Protein AF-0000000084814308 (afdb_homodimer)

Radius of gyration: 43.15 Å; Cα contacts (8 Å, |Δi|>4): 714; chains: 2; bounding box: 87×163×105 Å

Nearest PDB structures (foldseek):
  7epd-assembly1_B  TM=3.646E-01  e=3.846E+00  Homo sapiens
  6mhq-assembly1_A  TM=1.853E-01  e=9.207E+00  Ovis aries
  7epd-assembly1_B  TM=3.649E-01  e=2.221E+00  Homo sapiens

Foldseek 3Di:
DDDDDPPDDPPDPPPPVVVVVVVVPPCPVPPPPPVVVVVVVVVVVVVVVVVVVVVVVVVVVVVVVVVVCVLVCPDDDPLSVLWDKDKDDDDPPCPCDHQQADDDDPSNVVVLCLVLVLFKFFDAPVVCVVVVNVPPFFAWPVRPHTIGGDVVSVLSVLVNLVRCVVNVCRVPVPDDPVSNVVSVVSNVVSVVVNVVVCVVVVWPFDFDWDDDPPDPDTDTHTDITIDTPVVSSSVVSVVGGDDPQPWRGGADPVPGTPPPDDPPVVPVVDDPD/DDDDDPPPDDDDPPPVVVVVVVVPPPCPVPPPPPVVVVVVVVVVVVVVVVVVVVVVVVVVVVVVVVVVCVLVCPDDDPLSVLWDKDKDDDDPPCPCPHQQADDDDPSNVVVLCLVLVLFKFFDAPVVCVVVVNVPPFFAWPVRPHTIGGDVVSVLSVLVNLVRCVVNVCRVPVPDDPVSNVVSVVSNVVSVVSNVVVCVVVVWPFDFDWDDDPPDPDTDTHTDITIDTPVVSSSVVSVVGGDDPQPWRGGADPVPGTPPCPDDPVVPVVDDPD

Sequence (546 aa):
MGGPKHGGGDDSDDATDRLLNAREKNSRWERPVPWYQQKRAVVGYAAVLIVQLVVAVGLAVLLGRTRAELRGQILYSPANEAIDWSVQEFNSGNGLHGDYIGPPRPALEKAWAELLGPMNLRLSRETIVKYHREGEAVALSDGTGYAGSLNVYHELHCVRWLHKYVWNDMYWPDADAETKRKNRSHSDHCLNTLRMFAMCHGDVGPVIYSWQPGILKPGANGTAHQCVDWSRLSHWASERAIDIYEPGLIVNPELGTYRNLSISMILQGRTSNMGGPKHGGGDDSDDATDRLLNAREKNSRWERPVPWYQQKRAVVGYAAVLIVQLVVAVGLAVLLGRTRAELRGQILYSPANEAIDWSVQEFNSGNGLHGDYIGPPRPALEKAWAELLGPMNLRLSRETIVKYHREGEAVALSDGTGYAGSLNVYHELHCVRWLHKYVWNDMYWPDADAETKRKNRSHSDHCLNTLRMFAMCHGDVGPVIYSWQPGILKPGANGTAHQCVDWSRLSHWASERAIDIYEPGLIVNPELGTYRNLSISMILQGRTSN

pLDDT: mean 79.52, std 22.34, range [17.33, 98.56]

InterPro domains:
  IPR021765 Mycotoxin biosynthesis protein UstYa-like [PF11807] (41-240)
  IPR021765 Mycotoxin biosynthesis protein UstYa-like [PTHR33365] (20-242)

Secondary structure (DSSP, 8-state):
----------GGGHHHHHHHHHHTTS--------HHHHHHHHHHHHHHHHHHHHHHHHHHHHHHHHHHHHT---S--GGGGG--EEEEE--TTS-TT-TTSSS--HHHHHHHHHHHGGGSEEE-HHHHHHTT-TTTB-B-TTSS-EEEEEHHHHHHHHHHHHHHHHTHHHHSTT--HHHHHHHHHHHHHHHHHHHHHHHHH----EEEEE--TT-SSPEEEE-EEEEE-HHHHHHHHHTTB--TTSTTTSEETTTEE-----SHHHHTTS---/----------GGGHHHHHHHHHHHHT--------HHHHHHHHHHHHHHHHHHHHHHHHHHHHHHHHHHHHT---S--GGGGG--EEEEE--TTS-TT-TTSSS--HHHHHHHHHHHGGGSEEE-HHHHHHTT-TTTB-B-TTSS-EEEEEHHHHHHHHHHHHHHHHTHHHHSTT--HHHHHHHHHHHHHHHHHHHHHHHHH----EEEEE--TT-SSPEEEE-EEEEE-HHHHHHHHHTTB--TTSTTTSEETTTEE-----SHHHHTTS---

Structure (mmCIF, N/CA/C/O backbone):
data_AF-0000000084814308-model_v1
#
loop_
_entity.id
_entity.type
_entity.pdbx_description
1 polymer 'Tat pathway signal sequence'
#
loop_
_atom_site.group_PDB
_atom_site.id
_atom_site.type_symbol
_atom_site.label_atom_id
_atom_site.label_alt_id
_atom_site.label_comp_id
_atom_site.label_asym_id
_atom_site.label_entity_id
_atom_site.label_seq_id
_atom_site.pdbx_PDB_ins_code
_atom_site.Cartn_x
_atom_site.Cartn_y
_atom_site.Cartn_z
_atom_site.occupancy
_atom_site.B_iso_or_equiv
_atom_site.auth_seq_id
_atom_site.auth_comp_id
_atom_site.auth_asym_id
_atom_site.auth_atom_id
_atom_site.pdbx_PDB_model_num
ATOM 1 N N . MET A 1 1 ? -49.875 122.562 44.969 1 25.72 1 MET A N 1
ATOM 2 C CA . MET A 1 1 ? -49.156 122.312 43.719 1 25.72 1 MET A CA 1
ATOM 3 C C . MET A 1 1 ? -48.031 121.312 43.969 1 25.72 1 MET A C 1
ATOM 5 O O . MET A 1 1 ? -46.969 121.625 44.5 1 25.72 1 MET A O 1
ATOM 9 N N . GLY A 1 2 ? -48.312 120.062 44.5 1 28.97 2 GLY A N 1
ATOM 10 C CA . GLY A 1 2 ? -47.688 118.938 45.125 1 28.97 2 GLY A CA 1
ATOM 11 C C . GLY A 1 2 ? -46.844 118.125 44.156 1 28.97 2 GLY A C 1
ATOM 12 O O . GLY A 1 2 ? -47.375 117.562 43.188 1 28.97 2 GLY A O 1
ATOM 13 N N . GLY A 1 3 ? -45.562 118.5 43.969 1 31.61 3 GLY A N 1
ATOM 14 C CA . GLY A 1 3 ? -44.656 118 42.938 1 31.61 3 GLY A CA 1
ATOM 15 C C . GLY A 1 3 ? -44.312 116.5 43.125 1 31.61 3 GLY A C 1
ATOM 16 O O . GLY A 1 3 ? -44.312 116 44.219 1 31.61 3 GLY A O 1
ATOM 17 N N . PRO A 1 4 ? -44.594 115.625 42.125 1 34.5 4 PRO A N 1
ATOM 18 C CA . PRO A 1 4 ? -44.531 114.125 42.188 1 34.5 4 PRO A CA 1
ATOM 19 C C . PRO A 1 4 ? -43.094 113.625 42.25 1 34.5 4 PRO A C 1
ATOM 21 O O . PRO A 1 4 ? -42.188 114.25 41.688 1 34.5 4 PRO A O 1
ATOM 24 N N . LYS A 1 5 ? -42.625 113.062 43.406 1 39.69 5 LYS A N 1
ATOM 25 C CA . LYS A 1 5 ? -41.344 112.5 43.781 1 39.69 5 LYS A CA 1
ATOM 26 C C . LYS A 1 5 ? -41.031 111.25 42.938 1 39.69 5 LYS A C 1
ATOM 28 O O . LYS A 1 5 ? -41.844 110.375 42.812 1 39.69 5 LYS A O 1
ATOM 33 N N . HIS A 1 6 ? -40.219 111.438 41.781 1 29.97 6 HIS A N 1
ATOM 34 C CA . HIS A 1 6 ? -39.844 110.438 40.844 1 29.97 6 HIS A CA 1
ATOM 35 C C . HIS A 1 6 ? -38.906 109.375 41.469 1 29.97 6 HIS A C 1
ATOM 37 O O . HIS A 1 6 ? -37.844 109.75 41.938 1 29.97 6 HIS A O 1
ATOM 43 N N . GLY A 1 7 ? -39.25 108.312 42.219 1 30.14 7 GLY A N 1
ATOM 44 C CA . GLY A 1 7 ? -38.5 107.312 42.969 1 30.14 7 GLY A CA 1
ATOM 45 C C . GLY A 1 7 ? -37.812 106.312 42.094 1 30.14 7 GLY A C 1
ATOM 46 O O . GLY A 1 7 ? -37.406 105.25 42.562 1 30.14 7 GLY A O 1
ATOM 47 N N . GLY A 1 8 ? -37.312 106.75 40.812 1 29.86 8 GLY A N 1
ATOM 48 C CA . GLY A 1 8 ? -37.062 105.562 40 1 29.86 8 GLY A CA 1
ATOM 49 C C . GLY A 1 8 ? -35.938 104.688 40.562 1 29.86 8 GLY A C 1
ATOM 50 O O . GLY A 1 8 ? -35.219 105.062 41.469 1 29.86 8 GLY A O 1
ATOM 51 N N . GLY A 1 9 ? -35.375 103.5 39.688 1 32.69 9 GLY A N 1
ATOM 52 C CA . GLY A 1 9 ? -35.094 102.062 39.562 1 32.69 9 GLY A CA 1
ATOM 53 C C . GLY A 1 9 ? -33.625 101.75 39.781 1 32.69 9 GLY A C 1
ATOM 54 O O . GLY A 1 9 ? -32.75 102.375 39.156 1 32.69 9 GLY A O 1
ATOM 55 N N . ASP A 1 10 ? -33.094 101.25 41 1 37.59 10 ASP A N 1
ATOM 56 C CA . ASP A 1 10 ? -31.891 100.812 41.625 1 37.59 10 ASP A CA 1
ATOM 57 C C . ASP A 1 10 ? -31.438 99.438 41 1 37.59 10 ASP A C 1
ATOM 59 O O . ASP A 1 10 ? -30.625 98.75 41.594 1 37.59 10 ASP A O 1
ATOM 63 N N . ASP A 1 11 ? -31.953 98.938 39.812 1 40.91 11 ASP A N 1
ATOM 64 C CA . ASP A 1 11 ? -31.781 97.5 39.562 1 40.91 11 ASP A CA 1
ATOM 65 C C . ASP A 1 11 ? -30.391 97.188 39.031 1 40.91 11 ASP A C 1
ATOM 67 O O . ASP A 1 11 ? -30.125 96.062 38.594 1 40.91 11 ASP A O 1
ATOM 71 N N . SER A 1 12 ? -29.406 98.062 38.844 1 46.56 12 SER A N 1
ATOM 72 C CA . SER A 1 12 ? -28.359 97.688 37.875 1 46.56 12 SER A CA 1
ATOM 73 C C . SER A 1 12 ? -27.25 96.875 38.562 1 46.56 12 SER A C 1
ATOM 75 O O . SER A 1 12 ? -26.359 96.375 37.906 1 46.56 12 SER A O 1
ATOM 77 N N . ASP A 1 13 ? -27.109 96.875 39.938 1 46.38 13 ASP A N 1
ATOM 78 C CA . ASP A 1 13 ? -25.812 96.438 40.469 1 46.38 13 ASP A CA 1
ATOM 79 C C . ASP A 1 13 ? -25.734 94.938 40.562 1 46.38 13 ASP A C 1
ATOM 81 O O . ASP A 1 13 ? -24.688 94.375 40.906 1 46.38 13 ASP A O 1
ATOM 85 N N . ASP A 1 14 ? -26.891 94.188 40.562 1 49.19 14 ASP A N 1
ATOM 86 C CA . ASP A 1 14 ? -26.828 92.75 40.906 1 49.19 14 ASP A CA 1
ATOM 87 C C . ASP A 1 14 ? -26.328 91.938 39.75 1 49.19 14 ASP A C 1
ATOM 89 O O . ASP A 1 14 ? -26.016 90.75 39.906 1 49.19 14 ASP A O 1
ATOM 93 N N . ALA A 1 15 ? -26.234 92.5 38.5 1 53.59 15 ALA A N 1
ATOM 94 C CA . ALA A 1 15 ? -25.953 91.625 37.344 1 53.59 15 ALA A CA 1
ATOM 95 C C . ALA A 1 15 ? -24.469 91.312 37.25 1 53.59 15 ALA A C 1
ATOM 97 O O . ALA A 1 15 ? -24.078 90.188 36.844 1 53.59 15 ALA A O 1
ATOM 98 N N . THR A 1 16 ? -23.562 92.25 37.719 1 54.5 16 THR A N 1
ATOM 99 C CA . THR A 1 16 ? -22.141 92.062 37.438 1 54.5 16 THR A CA 1
ATOM 100 C C . THR A 1 16 ? -21.547 91 38.344 1 54.5 16 THR A C 1
ATOM 102 O O . THR A 1 16 ? -20.656 90.25 37.938 1 54.5 16 THR A O 1
ATOM 105 N N . ASP A 1 17 ? -22.125 90.875 39.594 1 53.78 17 ASP A N 1
ATOM 106 C CA . ASP A 1 17 ? -21.531 89.938 40.5 1 53.78 17 ASP A CA 1
ATOM 107 C C . ASP A 1 17 ? -21.859 88.5 40.125 1 53.78 17 ASP A C 1
ATOM 109 O O . ASP A 1 17 ? -21.078 87.562 40.375 1 53.78 17 ASP A O 1
ATOM 113 N N . ARG A 1 18 ? -22.953 88.25 39.375 1 55.12 18 ARG A N 1
ATOM 114 C CA . ARG A 1 18 ? -23.344 86.875 38.969 1 55.12 18 ARG A CA 1
ATOM 115 C C . ARG A 1 18 ? -22.438 86.375 37.844 1 55.12 18 ARG A C 1
ATOM 117 O O . ARG A 1 18 ? -22.109 85.188 37.781 1 55.12 18 ARG A O 1
ATOM 124 N N . LEU A 1 19 ? -22.016 87.312 36.969 1 54.66 19 LEU A N 1
ATOM 125 C CA . LEU A 1 19 ? -21.203 86.875 35.844 1 54.66 19 LEU A CA 1
ATOM 126 C C . LEU A 1 19 ? -19.812 86.5 36.312 1 54.66 19 LEU A C 1
ATOM 128 O O . LEU A 1 19 ? -19.234 85.5 35.781 1 54.66 19 LEU A O 1
ATOM 132 N N . LEU A 1 20 ? -19.234 87.188 37.312 1 53.16 20 LEU A N 1
ATOM 133 C CA . LEU A 1 20 ? -17.891 86.875 37.781 1 53.16 20 LEU A CA 1
ATOM 134 C C . LEU A 1 20 ? -17.875 85.562 38.562 1 53.16 20 LEU A C 1
ATOM 136 O O . LEU A 1 20 ? -16.922 84.812 38.531 1 53.16 20 LEU A O 1
ATOM 140 N N . ASN A 1 21 ? -19.016 85.25 39.344 1 50.38 21 ASN A N 1
ATOM 141 C CA . ASN A 1 21 ? -19.031 84 40.094 1 50.38 21 ASN A CA 1
ATOM 142 C C . ASN A 1 21 ? -19.266 82.812 39.188 1 50.38 21 ASN A C 1
ATOM 144 O O . ASN A 1 21 ? -18.984 81.688 39.594 1 50.38 21 ASN A O 1
ATOM 148 N N . ALA A 1 22 ? -19.922 83 38.031 1 51.75 22 ALA A N 1
ATOM 149 C CA . ALA A 1 22 ? -20.172 81.875 37.125 1 51.75 22 ALA A CA 1
ATOM 150 C C . ALA A 1 22 ? -18.891 81.375 36.469 1 51.75 22 ALA A C 1
ATOM 152 O O . ALA A 1 22 ? -18.734 80.188 36.156 1 51.75 22 ALA A O 1
ATOM 153 N N . ARG A 1 23 ? -17.984 82.375 36.188 1 47.78 23 ARG A N 1
ATOM 154 C CA . ARG A 1 23 ? -16.766 81.938 35.531 1 47.78 23 ARG A CA 1
ATOM 155 C C . ARG A 1 23 ? -15.867 81.125 36.469 1 47.78 23 ARG A C 1
ATOM 157 O O . ARG A 1 23 ? -14.938 80.438 36.062 1 47.78 23 ARG A O 1
ATOM 164 N N . GLU A 1 24 ? -16 81.438 37.844 1 46.94 24 GLU A N 1
ATOM 165 C CA . GLU A 1 24 ? -15.094 80.688 38.719 1 46.94 24 GLU A CA 1
ATOM 166 C C . GLU A 1 24 ? -15.484 79.188 38.781 1 46.94 24 GLU A C 1
ATOM 168 O O . GLU A 1 24 ? -14.727 78.375 39.281 1 46.94 24 GLU A O 1
ATOM 173 N N . LYS A 1 25 ? -16.797 78.875 38.562 1 48.03 25 LYS A N 1
ATOM 174 C CA . LYS A 1 25 ? -17.188 77.562 38.969 1 48.03 25 LYS A CA 1
ATOM 175 C C . LYS A 1 25 ? -16.562 76.5 38 1 48.03 25 LYS A C 1
ATOM 177 O O . LYS A 1 25 ? -16.203 75.438 38.438 1 48.03 25 LYS A O 1
ATOM 182 N N . ASN A 1 26 ? -16.844 76.812 36.75 1 42.16 26 ASN A N 1
ATOM 183 C CA . ASN A 1 26 ? -16.734 75.562 36.031 1 42.16 26 ASN A CA 1
ATOM 184 C C . ASN A 1 26 ? -15.273 75.188 35.719 1 42.16 26 ASN A C 1
ATOM 186 O O . ASN A 1 26 ? -14.984 74.5 34.781 1 42.16 26 ASN A O 1
ATOM 190 N N . SER A 1 27 ? -14.336 76.062 36.188 1 45.06 27 SER A N 1
ATOM 191 C CA . SER A 1 27 ? -13.023 75.5 35.906 1 45.06 27 SER A CA 1
ATOM 192 C C . SER A 1 27 ? -12.805 74.188 36.656 1 45.06 27 SER A C 1
ATOM 194 O O . SER A 1 27 ? -12.336 74.188 37.781 1 45.06 27 SER A O 1
ATOM 196 N N . ARG A 1 28 ? -13.812 73.312 36.656 1 42.72 28 ARG A N 1
ATOM 197 C CA . ARG A 1 28 ? -13.414 72 37.062 1 42.72 28 ARG A CA 1
ATOM 198 C C . ARG A 1 28 ? -12.031 71.625 36.531 1 42.72 28 ARG A C 1
ATOM 200 O O . ARG A 1 28 ? -11.852 71.5 35.312 1 42.72 28 ARG A O 1
ATOM 207 N N . TRP A 1 29 ? -10.969 72.188 37.094 1 46.84 29 TRP A N 1
ATOM 208 C CA . TRP A 1 29 ? -9.617 71.625 36.938 1 46.84 29 TRP A CA 1
ATOM 209 C C . TRP A 1 29 ? -9.625 70.125 36.812 1 46.84 29 TRP A C 1
ATOM 211 O O . TRP A 1 29 ? -10.086 69.438 37.719 1 46.84 29 TRP A O 1
ATOM 221 N N . GLU A 1 30 ? -10.008 69.562 35.688 1 48.53 30 GLU A N 1
ATOM 222 C CA . GLU A 1 30 ? -9.711 68.188 35.5 1 48.53 30 GLU A CA 1
ATOM 223 C C . GLU A 1 30 ? -8.352 67.812 36.062 1 48.53 30 GLU A C 1
ATOM 225 O O . GLU A 1 30 ? -7.332 68.375 35.688 1 48.53 30 GLU A O 1
ATOM 230 N N . ARG A 1 31 ? -8.32 67.5 37.312 1 51.44 31 ARG A N 1
ATOM 231 C CA . ARG A 1 31 ? -7.109 67 37.938 1 51.44 31 ARG A CA 1
ATOM 232 C C . ARG A 1 31 ? -6.367 66.062 36.969 1 51.44 31 ARG A C 1
ATOM 234 O O . ARG A 1 31 ? -6.973 65.188 36.312 1 51.44 31 ARG A O 1
ATOM 241 N N . PRO A 1 32 ? -5.238 66.562 36.406 1 54.25 32 PRO A N 1
ATOM 242 C CA . PRO A 1 32 ? -4.484 65.625 35.562 1 54.25 32 PRO A CA 1
ATOM 243 C C . PRO A 1 32 ? -4.379 64.25 36.188 1 54.25 32 PRO A C 1
ATOM 245 O O . PRO A 1 32 ? -4.312 64.062 37.406 1 54.25 32 PRO A O 1
ATOM 248 N N . VAL A 1 33 ? -4.969 63.25 35.656 1 59.22 33 VAL A N 1
ATOM 249 C CA . VAL A 1 33 ? -4.762 61.875 36.094 1 59.22 33 VAL A CA 1
ATOM 250 C C . VAL A 1 33 ? -3.297 61.656 36.469 1 59.22 33 VAL A C 1
ATOM 252 O O . VAL A 1 33 ? -2.393 62.031 35.719 1 59.22 33 VAL A O 1
ATOM 255 N N . PRO A 1 34 ? -3.123 61.5 37.75 1 60.06 34 PRO A N 1
ATOM 256 C CA . PRO A 1 34 ? -1.733 61.438 38.219 1 60.06 34 PRO A CA 1
ATOM 257 C C . PRO A 1 34 ? -0.89 60.469 37.375 1 60.06 34 PRO A C 1
ATOM 259 O O . PRO A 1 34 ? -1.407 59.5 36.812 1 60.06 34 PRO A O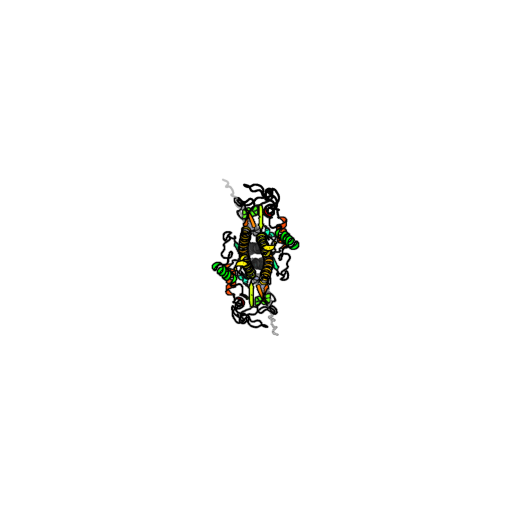 1
ATOM 262 N N . TRP A 1 35 ? 0.226 60.969 36.938 1 62.59 35 TRP A N 1
ATOM 263 C CA . TRP A 1 35 ? 1.223 60.312 36.094 1 62.59 35 TRP A CA 1
ATOM 264 C C . TRP A 1 35 ? 1.322 58.844 36.438 1 62.59 35 TRP A C 1
ATOM 266 O O . TRP A 1 35 ? 1.561 58 35.562 1 62.59 35 TRP A O 1
ATOM 276 N N . TYR A 1 36 ? 1.009 58.5 37.75 1 64.44 36 TYR A N 1
ATOM 277 C CA . TYR A 1 36 ? 1.112 57.094 38.188 1 64.44 36 TYR A CA 1
ATOM 278 C C . TYR A 1 36 ? -0.011 56.25 37.562 1 64.44 36 TYR A C 1
ATOM 280 O O . TYR A 1 36 ? 0.17 55.062 37.312 1 64.44 36 TYR A O 1
ATOM 288 N N . GLN A 1 37 ? -1.153 56.938 37.312 1 66.31 37 GLN A N 1
ATOM 289 C CA . GLN A 1 37 ? -2.258 56.219 36.688 1 66.31 37 GLN A CA 1
ATOM 290 C C . GLN A 1 37 ? -1.994 55.969 35.219 1 66.31 37 GLN A C 1
ATOM 292 O O . GLN A 1 37 ? -2.312 54.906 34.656 1 66.31 37 GLN A O 1
ATOM 297 N N . GLN A 1 38 ? -1.269 56.969 34.719 1 71.94 38 GLN A N 1
ATOM 298 C CA . GLN A 1 38 ? -0.89 56.844 33.312 1 71.94 38 GLN A CA 1
ATOM 299 C C . GLN A 1 38 ? 0.183 55.781 33.125 1 71.94 38 GLN A C 1
ATOM 301 O O . GLN A 1 38 ? 0.119 55 32.188 1 71.94 38 GLN A O 1
ATOM 306 N N . LYS A 1 39 ? 1.007 55.75 34.156 1 73.94 39 LYS A N 1
ATOM 307 C CA . LYS A 1 39 ? 2.066 54.719 34.125 1 73.94 39 LYS A CA 1
ATOM 308 C C . LYS A 1 39 ? 1.498 53.312 34.281 1 73.94 39 LYS A C 1
ATOM 310 O O . LYS A 1 39 ? 1.904 52.406 33.594 1 73.94 39 LYS A O 1
ATOM 315 N N . ARG A 1 40 ? 0.579 53.156 35.156 1 78.31 40 ARG A N 1
ATOM 316 C CA . ARG A 1 40 ? -0.042 51.844 35.375 1 78.31 40 ARG A CA 1
ATOM 317 C C . ARG A 1 40 ? -0.813 51.406 34.156 1 78.31 40 ARG A C 1
ATOM 319 O O . ARG A 1 40 ? -0.812 50.219 33.812 1 78.31 40 ARG A O 1
ATOM 326 N N . ALA A 1 41 ? -1.429 52.344 33.531 1 77.62 41 ALA A N 1
ATOM 327 C CA . ALA A 1 41 ? -2.17 52.031 32.312 1 77.62 41 ALA A CA 1
ATOM 328 C C . ALA A 1 41 ? -1.226 51.594 31.172 1 77.62 41 ALA A C 1
ATOM 330 O O . ALA A 1 41 ? -1.504 50.656 30.453 1 77.62 41 ALA A O 1
ATOM 331 N N . VAL A 1 42 ? -0.116 52.344 31.141 1 78.06 42 VAL A N 1
ATOM 332 C CA . VAL A 1 42 ? 0.877 52.031 30.125 1 78.06 42 VAL A CA 1
ATOM 333 C C . VAL A 1 42 ? 1.47 50.625 30.375 1 78.06 42 VAL A C 1
ATOM 335 O O . VAL A 1 42 ? 1.646 49.844 29.453 1 78.06 42 VAL A O 1
ATOM 338 N N . VAL A 1 43 ? 1.708 50.375 31.672 1 81.94 43 VAL A N 1
ATOM 339 C CA . VAL A 1 43 ? 2.252 49.062 32.031 1 81.94 43 VAL A CA 1
ATOM 340 C C . VAL A 1 43 ? 1.232 47.969 31.734 1 81.94 43 VAL A C 1
ATOM 342 O O . VAL A 1 43 ? 1.589 46.906 31.234 1 81.94 43 VAL A O 1
ATOM 345 N N . GLY A 1 44 ? -0.058 48.25 32 1 82.81 44 GLY A N 1
ATOM 346 C CA . GLY A 1 44 ? -1.11 47.281 31.688 1 82.81 44 GLY A CA 1
ATOM 347 C C . GLY A 1 44 ? -1.226 47 30.203 1 82.81 44 GLY A C 1
ATOM 348 O O . GLY A 1 44 ? -1.336 45.844 29.797 1 82.81 44 GLY A O 1
ATOM 349 N N . TYR A 1 45 ? -1.137 48 29.453 1 81.5 45 TYR A N 1
ATOM 350 C CA . TYR A 1 45 ? -1.218 47.844 28 1 81.5 45 TYR A CA 1
ATOM 351 C C . TYR A 1 45 ? -0.015 47.094 27.469 1 81.5 45 TYR A C 1
ATOM 353 O O . TYR A 1 45 ? -0.158 46.219 26.594 1 81.5 45 TYR A O 1
ATOM 361 N N . ALA A 1 46 ? 1.143 47.438 28 1 83.06 46 ALA A N 1
ATOM 362 C CA . ALA A 1 46 ? 2.359 46.75 27.578 1 83.06 46 ALA A CA 1
ATOM 363 C C . ALA A 1 46 ? 2.285 45.25 27.922 1 83.06 46 ALA A C 1
ATOM 365 O O . ALA A 1 46 ? 2.686 44.406 27.125 1 83.06 46 ALA A O 1
ATOM 366 N N . ALA A 1 47 ? 1.702 44.969 29.109 1 87.06 47 ALA A N 1
ATOM 367 C CA . ALA A 1 47 ? 1.546 43.562 29.516 1 87.06 47 ALA A CA 1
ATOM 368 C C . ALA A 1 47 ? 0.605 42.812 28.578 1 87.06 47 ALA A C 1
ATOM 370 O O . ALA A 1 47 ? 0.889 41.688 28.188 1 87.06 47 ALA A O 1
ATOM 371 N N . VAL A 1 48 ? -0.478 43.438 28.188 1 87.19 48 VAL A N 1
ATOM 372 C CA . VAL A 1 48 ? -1.445 42.812 27.281 1 87.19 48 VAL A CA 1
ATOM 373 C C . VAL A 1 48 ? -0.801 42.562 25.906 1 87.19 48 VAL A C 1
ATOM 375 O O . VAL A 1 48 ? -0.986 41.531 25.312 1 87.19 48 VAL A O 1
ATOM 378 N N . LEU A 1 49 ? -0.031 43.562 25.453 1 86.56 49 LEU A N 1
ATOM 379 C CA . LEU A 1 49 ? 0.658 43.438 24.172 1 86.56 49 LEU A CA 1
ATOM 380 C C . LEU A 1 49 ? 1.647 42.281 24.203 1 86.56 49 LEU A C 1
ATOM 382 O O . LEU A 1 49 ? 1.742 41.5 23.234 1 86.56 49 LEU A O 1
ATOM 386 N N . ILE A 1 50 ? 2.359 42.156 25.312 1 86.62 50 ILE A N 1
ATOM 387 C CA . ILE A 1 50 ? 3.354 41.094 25.453 1 86.62 50 ILE A CA 1
ATOM 388 C C . ILE A 1 50 ? 2.658 39.75 25.469 1 86.62 50 ILE A C 1
ATOM 390 O O . ILE A 1 50 ? 3.107 38.812 24.812 1 86.62 50 ILE A O 1
ATOM 394 N N . VAL A 1 51 ? 1.531 39.562 26.141 1 88.12 51 VAL A N 1
ATOM 395 C CA . VAL A 1 51 ? 0.793 38.312 26.203 1 88.12 51 VAL A CA 1
ATOM 396 C C . VAL A 1 51 ? 0.289 37.938 24.812 1 88.12 51 VAL A C 1
ATOM 398 O O . VAL A 1 51 ? 0.407 36.781 24.391 1 88.12 51 VAL A O 1
ATOM 401 N N . GLN A 1 52 ? -0.198 38.938 24.109 1 87.44 52 GLN A N 1
ATOM 402 C CA . GLN A 1 52 ? -0.697 38.656 22.766 1 87.44 52 GLN A CA 1
ATOM 403 C C . GLN A 1 52 ? 0.437 38.25 21.828 1 87.44 52 GLN A C 1
ATOM 405 O O . GLN A 1 52 ? 0.258 37.375 20.984 1 87.44 52 GLN A O 1
ATOM 410 N N . LEU A 1 53 ? 1.57 38.906 21.969 1 88.06 53 LEU A N 1
ATOM 411 C CA . LEU A 1 53 ? 2.729 38.562 21.172 1 88.06 53 LEU A CA 1
ATOM 412 C C . LEU A 1 53 ? 3.186 37.125 21.484 1 88.06 53 LEU A C 1
ATOM 414 O O . LEU A 1 53 ? 3.506 36.375 20.562 1 88.06 53 LEU A O 1
ATOM 418 N N . VAL A 1 54 ? 3.193 36.719 22.734 1 86.62 54 VAL A N 1
ATOM 419 C CA . VAL A 1 54 ? 3.582 35.375 23.141 1 86.62 54 VAL A CA 1
ATOM 420 C C . VAL A 1 54 ? 2.594 34.344 22.594 1 86.62 54 VAL A C 1
ATOM 422 O O . VAL A 1 54 ? 2.996 33.312 22.078 1 86.62 54 VAL A O 1
ATOM 425 N N . VAL A 1 55 ? 1.331 34.688 22.641 1 86.5 55 VAL A N 1
ATOM 426 C CA . VAL A 1 55 ? 0.307 33.812 22.094 1 86.5 55 VAL A CA 1
ATOM 427 C C . VAL A 1 55 ? 0.485 33.656 20.594 1 86.5 55 VAL A C 1
ATOM 429 O O . VAL A 1 55 ? 0.435 32.562 20.047 1 86.5 55 VAL A O 1
ATOM 432 N N . ALA A 1 56 ? 0.711 34.812 19.906 1 87.69 56 ALA A N 1
ATOM 433 C CA . ALA A 1 56 ? 0.891 34.781 18.453 1 87.69 56 ALA A CA 1
ATOM 434 C C . ALA A 1 56 ? 2.133 33.969 18.078 1 87.69 56 ALA A C 1
ATOM 436 O O . ALA A 1 56 ? 2.096 33.188 17.141 1 87.69 56 ALA A O 1
ATOM 437 N N . VAL A 1 57 ? 3.219 34.156 18.766 1 84.31 57 VAL A N 1
ATOM 438 C CA . VAL A 1 57 ? 4.445 33.406 18.516 1 84.31 57 VAL A CA 1
ATOM 439 C C . VAL A 1 57 ? 4.215 31.906 18.812 1 84.31 57 VAL A C 1
ATOM 441 O O . VAL A 1 57 ? 4.641 31.047 18.031 1 84.31 57 VAL A O 1
ATOM 444 N N . GLY A 1 58 ? 3.533 31.594 19.859 1 86.5 58 GLY A N 1
ATOM 445 C CA . GLY A 1 58 ? 3.195 30.219 20.172 1 86.5 58 GLY A CA 1
ATOM 446 C C . GLY A 1 58 ? 2.352 29.547 19.094 1 86.5 58 GLY A C 1
ATOM 447 O O . GLY A 1 58 ? 2.639 28.422 18.688 1 86.5 58 GLY A O 1
ATOM 448 N N . LEU A 1 59 ? 1.359 30.281 18.641 1 86.5 59 LEU A N 1
ATOM 449 C CA . LEU A 1 59 ? 0.506 29.766 17.594 1 86.5 59 LEU A CA 1
ATOM 450 C C . LEU A 1 59 ? 1.294 29.578 16.297 1 86.5 59 LEU A C 1
ATOM 452 O O . LEU A 1 59 ? 1.094 28.594 15.578 1 86.5 59 LEU A O 1
ATOM 456 N N . ALA A 1 60 ? 2.16 30.453 16.031 1 83.75 60 ALA A N 1
ATOM 457 C CA . ALA A 1 60 ? 2.99 30.359 14.844 1 83.75 60 ALA A CA 1
ATOM 458 C C . ALA A 1 60 ? 3.924 29.156 14.922 1 83.75 60 ALA A C 1
ATOM 460 O O . ALA A 1 60 ? 4.105 28.422 13.938 1 83.75 60 ALA A O 1
ATOM 461 N N . VAL A 1 61 ? 4.457 28.891 16.016 1 79.25 61 VAL A N 1
ATOM 462 C CA . VAL A 1 61 ? 5.312 27.719 16.219 1 79.25 61 VAL A CA 1
ATOM 463 C C . VAL A 1 61 ? 4.484 26.453 16.078 1 79.25 61 VAL A C 1
ATOM 465 O O . VAL A 1 61 ? 4.895 25.5 15.398 1 79.25 61 VAL A O 1
ATOM 468 N N . LEU A 1 62 ? 3.332 26.516 16.703 1 79.25 62 LEU A N 1
ATOM 469 C CA . LEU A 1 62 ? 2.453 25.344 16.625 1 79.25 62 LEU A CA 1
ATOM 470 C C . LEU A 1 62 ? 2.004 25.109 15.18 1 79.25 62 LEU A C 1
ATOM 472 O O . LEU A 1 62 ? 1.942 23.969 14.727 1 79.25 62 LEU A O 1
ATOM 476 N N . LEU A 1 63 ? 1.678 26.094 14.562 1 76.69 63 LEU A N 1
ATOM 477 C CA . LEU A 1 63 ? 1.312 25.969 13.156 1 76.69 63 LEU A CA 1
ATOM 478 C C . LEU A 1 63 ? 2.471 25.422 12.336 1 76.69 63 LEU A C 1
ATOM 480 O O . LEU A 1 63 ? 2.273 24.531 11.492 1 76.69 63 LEU A O 1
ATOM 484 N N . GLY A 1 64 ? 3.566 25.844 12.523 1 70.12 64 GLY A N 1
ATOM 485 C CA . GLY A 1 64 ? 4.738 25.312 11.852 1 70.12 64 GLY A CA 1
ATOM 486 C C . GLY A 1 64 ? 4.953 23.828 12.117 1 70.12 64 GLY A C 1
ATOM 487 O O . GLY A 1 64 ? 5.227 23.062 11.195 1 70.12 64 GLY A O 1
ATOM 488 N N . ARG A 1 65 ? 4.789 23.469 13.273 1 66.94 65 ARG A N 1
ATOM 489 C CA . ARG A 1 65 ? 4.938 22.062 13.648 1 66.94 65 ARG A CA 1
ATOM 490 C C . ARG A 1 65 ? 3.85 21.219 13.008 1 66.94 65 ARG A C 1
ATOM 492 O O . ARG A 1 65 ? 4.121 20.125 12.516 1 66.94 65 ARG A O 1
ATOM 499 N N . THR A 1 66 ? 2.682 21.766 13.18 1 66.62 66 THR A N 1
ATOM 500 C CA . THR A 1 66 ? 1.563 21.031 12.594 1 66.62 66 THR A CA 1
ATOM 501 C C . THR A 1 66 ? 1.74 20.891 11.086 1 66.62 66 THR A C 1
ATOM 503 O O . THR A 1 66 ? 1.44 19.828 10.516 1 66.62 66 THR A O 1
ATOM 506 N N . ARG A 1 67 ? 2.131 21.875 10.531 1 60.25 67 ARG A N 1
ATOM 507 C CA . ARG A 1 67 ? 2.404 21.812 9.094 1 60.25 67 ARG A CA 1
ATOM 508 C C . ARG A 1 67 ? 3.521 20.812 8.797 1 60.25 67 ARG A C 1
ATOM 510 O O . ARG A 1 67 ? 3.473 20.109 7.785 1 60.25 67 ARG A O 1
ATOM 517 N N . ALA A 1 68 ? 4.391 20.859 9.633 1 57.22 68 ALA A N 1
ATOM 518 C CA . ALA A 1 68 ? 5.461 19.875 9.484 1 57.22 68 ALA A CA 1
ATOM 519 C C . ALA A 1 68 ? 4.922 18.453 9.609 1 57.22 68 ALA A C 1
ATOM 521 O O . ALA A 1 68 ? 5.324 17.562 8.859 1 57.22 68 ALA A O 1
ATOM 522 N N . GLU A 1 69 ? 4.113 18.375 10.586 1 56.69 69 GLU A N 1
ATOM 523 C CA . GLU A 1 69 ? 3.473 17.078 10.773 1 56.69 69 GLU A CA 1
ATOM 524 C C . GLU A 1 69 ? 2.564 16.719 9.602 1 56.69 69 GLU A C 1
ATOM 526 O O . GLU A 1 69 ? 2.473 15.562 9.203 1 56.69 69 GLU A O 1
ATOM 531 N N . LEU A 1 70 ? 1.731 17.828 9.312 1 53.81 70 LEU A N 1
ATOM 532 C CA . LEU A 1 70 ? 0.912 17.672 8.117 1 53.81 70 LEU A CA 1
ATOM 533 C C . LEU A 1 70 ? 1.746 17.141 6.949 1 53.81 70 LEU A C 1
ATOM 535 O O . LEU A 1 70 ? 1.252 16.375 6.121 1 53.81 70 LEU A O 1
ATOM 539 N N . ARG A 1 71 ? 2.715 17.844 6.832 1 49.91 71 ARG A N 1
ATOM 540 C CA . ARG A 1 71 ? 3.553 17.219 5.812 1 49.91 71 ARG A CA 1
ATOM 541 C C . ARG A 1 71 ? 3.779 15.742 6.125 1 49.91 71 ARG A C 1
ATOM 543 O O . ARG A 1 71 ? 4.383 15.016 5.332 1 49.91 71 ARG A O 1
ATOM 550 N N . GLY A 1 72 ? 2.824 15.125 6.914 1 51.88 72 GLY A N 1
ATOM 551 C CA . GLY A 1 72 ? 2.268 13.805 7.172 1 51.88 72 GLY A CA 1
ATOM 552 C C . GLY A 1 72 ? 3.324 12.758 7.473 1 51.88 72 GLY A C 1
ATOM 553 O O . GLY A 1 72 ? 2.998 11.617 7.809 1 51.88 72 GLY A O 1
ATOM 554 N N . GLN A 1 73 ? 4.52 13.016 7.184 1 62.59 73 GLN A N 1
ATOM 555 C CA . GLN A 1 73 ? 5.504 11.945 7.277 1 62.59 73 GLN A CA 1
ATOM 556 C C . GLN A 1 73 ? 6.156 11.914 8.656 1 62.59 73 GLN A C 1
ATOM 558 O O . GLN A 1 73 ? 6.977 12.781 8.977 1 62.59 73 GLN A O 1
ATOM 563 N N . ILE A 1 74 ? 5.383 11.266 9.594 1 76.88 74 ILE A N 1
ATOM 564 C CA . ILE A 1 74 ? 5.969 11.109 10.922 1 76.88 74 ILE A CA 1
ATOM 565 C C . ILE A 1 74 ? 7.223 10.242 10.844 1 76.88 74 ILE A C 1
ATOM 567 O O . ILE A 1 74 ? 8.094 10.32 11.711 1 76.88 74 ILE A O 1
ATOM 571 N N . LEU A 1 75 ? 7.207 9.539 9.852 1 87.75 75 LEU A N 1
ATOM 572 C CA . LEU A 1 75 ? 8.383 8.719 9.594 1 87.75 75 LEU A CA 1
ATOM 573 C C . LEU A 1 75 ? 9.516 9.555 9.008 1 87.75 75 LEU A C 1
ATOM 575 O O . LEU A 1 75 ? 9.289 10.352 8.094 1 87.75 75 LEU A O 1
ATOM 579 N N . TYR A 1 76 ? 10.672 9.492 9.648 1 89.5 76 TYR A N 1
ATOM 580 C CA . TYR A 1 76 ? 11.82 10.109 8.992 1 89.5 76 TYR A CA 1
ATOM 581 C C . TYR A 1 76 ? 12.195 9.359 7.719 1 89.5 76 TYR A C 1
ATOM 583 O O . TYR A 1 76 ? 12.344 8.133 7.738 1 89.5 76 TYR A O 1
ATOM 591 N N . SER A 1 77 ? 12.359 10.008 6.695 1 93.25 77 SER A N 1
ATOM 592 C CA . SER A 1 77 ? 12.906 9.516 5.434 1 93.25 77 SER A CA 1
ATOM 593 C C . SER A 1 77 ? 13.508 10.648 4.613 1 93.25 77 SER A C 1
ATOM 595 O O . SER A 1 77 ? 12.93 11.727 4.52 1 93.25 77 SER A O 1
ATOM 597 N N . PRO A 1 78 ? 14.742 10.398 4.078 1 94 78 PRO A N 1
ATOM 598 C CA . PRO A 1 78 ? 15.273 11.43 3.182 1 94 78 PRO A CA 1
ATOM 599 C C . PRO A 1 78 ? 14.375 11.688 1.977 1 94 78 PRO A C 1
ATOM 601 O O . PRO A 1 78 ? 14.461 12.75 1.355 1 94 78 PRO A O 1
ATOM 604 N N . ALA A 1 79 ? 13.484 10.797 1.649 1 95.06 79 ALA A N 1
ATOM 605 C CA . ALA A 1 79 ? 12.625 10.914 0.474 1 95.06 79 ALA A CA 1
ATOM 606 C C . ALA A 1 79 ? 11.375 11.734 0.786 1 95.06 79 ALA A C 1
ATOM 608 O O . ALA A 1 79 ? 10.555 11.984 -0.099 1 95.06 79 ALA A O 1
ATOM 609 N N . ASN A 1 80 ? 11.219 12.219 2.029 1 90.81 80 ASN A N 1
ATOM 610 C CA . ASN A 1 80 ? 10.055 13.016 2.398 1 90.81 80 ASN A CA 1
ATOM 611 C C . ASN A 1 80 ? 9.953 14.281 1.556 1 90.81 80 ASN A C 1
ATOM 613 O O . ASN A 1 80 ? 8.852 14.773 1.289 1 90.81 80 ASN A O 1
ATOM 617 N N . GLU A 1 81 ? 11.07 14.781 1.162 1 88.62 81 GLU A N 1
ATOM 618 C CA . GLU A 1 81 ? 11.086 16.016 0.371 1 88.62 81 GLU A CA 1
ATOM 619 C C . GLU A 1 81 ? 10.43 15.797 -0.99 1 88.62 81 GLU A C 1
ATOM 621 O O . GLU A 1 81 ? 10.047 16.75 -1.66 1 88.62 81 GLU A O 1
ATOM 626 N N . ALA A 1 82 ? 10.32 14.508 -1.425 1 92.88 82 ALA A N 1
ATOM 627 C CA . ALA A 1 82 ? 9.758 14.203 -2.738 1 92.88 82 ALA A CA 1
ATOM 628 C C . ALA A 1 82 ? 8.266 13.891 -2.639 1 92.88 82 ALA A C 1
ATOM 630 O O . ALA A 1 82 ? 7.609 13.641 -3.652 1 92.88 82 ALA A O 1
ATOM 631 N N . ILE A 1 83 ? 7.66 13.945 -1.471 1 90.06 83 ILE A N 1
ATOM 632 C CA . ILE A 1 83 ? 6.281 13.508 -1.277 1 90.06 83 ILE A CA 1
ATOM 633 C C . ILE A 1 83 ? 5.332 14.688 -1.492 1 90.06 83 ILE A C 1
ATOM 635 O O . ILE A 1 83 ? 5.52 15.758 -0.906 1 90.06 83 ILE A O 1
ATOM 639 N N . ASP A 1 84 ? 4.539 14.57 -2.408 1 86.94 84 ASP A N 1
ATOM 640 C CA . ASP A 1 84 ? 3.381 15.422 -2.66 1 86.94 84 ASP A CA 1
ATOM 641 C C . ASP A 1 84 ? 2.119 14.586 -2.865 1 86.94 84 ASP A C 1
ATOM 643 O O . ASP A 1 84 ? 2.098 13.68 -3.699 1 86.94 84 ASP A O 1
ATOM 647 N N . TRP A 1 85 ? 1.149 14.883 -2.033 1 86.75 85 TRP A N 1
ATOM 648 C CA . TRP A 1 85 ? -0.058 14.062 -2.035 1 86.75 85 TRP A CA 1
ATOM 649 C C . TRP A 1 85 ? -1.144 14.695 -2.9 1 86.75 85 TRP A C 1
ATOM 651 O O . TRP A 1 85 ? -1.264 15.922 -2.961 1 86.75 85 TRP A O 1
ATOM 661 N N . SER A 1 86 ? -1.867 13.883 -3.557 1 89.19 86 SER A N 1
ATOM 662 C CA . SER A 1 86 ? -3.057 14.305 -4.289 1 89.19 86 SER A CA 1
ATOM 663 C C . SER A 1 86 ? -4.121 13.211 -4.285 1 89.19 86 SER A C 1
ATOM 665 O O . SER A 1 86 ? -3.824 12.047 -4.016 1 89.19 86 SER A O 1
ATOM 667 N N . VAL A 1 87 ? -5.305 13.641 -4.473 1 89.94 87 VAL A N 1
ATOM 668 C CA . VAL A 1 87 ? -6.383 12.672 -4.637 1 89.94 87 VAL A CA 1
ATOM 669 C C . VAL A 1 87 ? -6.43 12.195 -6.086 1 89.94 87 VAL A C 1
ATOM 671 O O . VAL A 1 87 ? -6.445 13.008 -7.016 1 89.94 87 VAL A O 1
ATOM 674 N N . GLN A 1 88 ? -6.324 10.867 -6.281 1 90 88 GLN A N 1
ATOM 675 C CA . GLN A 1 88 ? -6.312 10.289 -7.617 1 90 88 GLN A CA 1
ATOM 676 C C . GLN A 1 88 ? -7.324 9.148 -7.73 1 90 88 GLN A C 1
ATOM 678 O O . GLN A 1 88 ? -7.656 8.508 -6.73 1 90 88 GLN A O 1
ATOM 683 N N . GLU A 1 89 ? -7.859 9.031 -8.953 1 87.69 89 GLU A N 1
ATOM 684 C CA . GLU A 1 89 ? -8.656 7.855 -9.281 1 87.69 89 GLU A CA 1
ATOM 685 C C . GLU A 1 89 ? -7.871 6.887 -10.164 1 87.69 89 GLU A C 1
ATOM 687 O O . GLU A 1 89 ? -7.094 7.309 -11.023 1 87.69 89 GLU A O 1
ATOM 692 N N . PHE A 1 90 ? -8.023 5.578 -9.719 1 84.38 90 PHE A N 1
ATOM 693 C CA . PHE A 1 90 ? -7.383 4.586 -10.578 1 84.38 90 PHE A CA 1
ATOM 694 C C . PHE A 1 90 ? -8.172 4.41 -11.875 1 84.38 90 PHE A C 1
ATOM 696 O O . PHE A 1 90 ? -9.398 4.367 -11.859 1 84.38 90 PHE A O 1
ATOM 703 N N . ASN A 1 91 ? -7.641 4.809 -12.969 1 62.97 91 ASN A N 1
ATOM 704 C CA . ASN A 1 91 ? -8.336 4.566 -14.227 1 62.97 91 ASN A CA 1
ATOM 705 C C . ASN A 1 91 ? -8.414 3.074 -14.539 1 62.97 91 ASN A C 1
ATOM 707 O O . ASN A 1 91 ? -7.418 2.357 -14.445 1 62.97 91 ASN A O 1
ATOM 711 N N . SER A 1 92 ? -9.625 2.543 -14.281 1 54.09 92 SER A N 1
ATOM 712 C CA . SER A 1 92 ? -9.922 1.136 -14.531 1 54.09 92 SER A CA 1
ATOM 713 C C . SER A 1 92 ? -9.359 0.678 -15.867 1 54.09 92 SER A C 1
ATOM 715 O O . SER A 1 92 ? -9.266 -0.523 -16.125 1 54.09 92 SER A O 1
ATOM 717 N N . GLY A 1 93 ? -9.297 1.614 -16.812 1 44.84 93 GLY A N 1
ATOM 718 C CA . GLY A 1 93 ? -8.945 1.155 -18.141 1 44.84 93 GLY A CA 1
ATOM 719 C C . GLY A 1 93 ? -7.598 0.471 -18.203 1 44.84 93 GLY A C 1
ATOM 720 O O . GLY A 1 93 ? -7.148 0.059 -19.281 1 44.84 93 GLY A O 1
ATOM 721 N N . ASN A 1 94 ? -6.801 0.831 -17.359 1 46.22 94 ASN A N 1
ATOM 722 C CA . ASN A 1 94 ? -5.57 0.13 -17.703 1 46.22 94 ASN A CA 1
ATOM 723 C C . ASN A 1 94 ? -5.727 -1.381 -17.547 1 46.22 94 ASN A C 1
ATOM 725 O O . ASN A 1 94 ? -5.73 -1.904 -16.438 1 46.22 94 ASN A O 1
ATOM 729 N N . GLY A 1 95 ? -6.934 -1.944 -17.953 1 43.97 95 GLY A N 1
ATOM 730 C CA . GLY A 1 95 ? -7.41 -3.283 -18.25 1 43.97 95 GLY A CA 1
ATOM 731 C C . GLY A 1 95 ? -6.383 -4.363 -17.953 1 43.97 95 GLY A C 1
ATOM 732 O O . GLY A 1 95 ? -5.359 -4.098 -17.328 1 43.97 95 GLY A O 1
ATOM 733 N N . LEU A 1 96 ? -6.746 -5.781 -18.375 1 47.09 96 LEU A N 1
ATOM 734 C CA . LEU A 1 96 ? -6.098 -7.086 -18.484 1 47.09 96 LEU A CA 1
ATOM 735 C C . LEU A 1 96 ? -4.762 -6.969 -19.203 1 47.09 96 LEU A C 1
ATOM 737 O O . LEU A 1 96 ? -3.992 -7.93 -19.266 1 47.09 96 LEU A O 1
ATOM 741 N N . HIS A 1 97 ? -4.629 -5.754 -19.844 1 52.53 97 HIS A N 1
ATOM 742 C CA . HIS A 1 97 ? -3.482 -5.738 -20.75 1 52.53 97 HIS A CA 1
ATOM 743 C C . HIS A 1 97 ? -2.568 -4.555 -20.469 1 52.53 97 HIS A C 1
ATOM 745 O O . HIS A 1 97 ? -1.949 -4.004 -21.375 1 52.53 97 HIS A O 1
ATOM 751 N N . GLY A 1 98 ? -2.551 -4.156 -19.172 1 63.72 98 GLY A N 1
ATOM 752 C CA . GLY A 1 98 ? -1.665 -3.027 -18.922 1 63.72 98 GLY A CA 1
ATOM 753 C C . GLY A 1 98 ? -0.207 -3.346 -19.188 1 63.72 98 GLY A C 1
ATOM 754 O O . GLY A 1 98 ? 0.156 -4.508 -19.391 1 63.72 98 GLY A O 1
ATOM 755 N N . ASP A 1 99 ? 0.645 -2.385 -19.359 1 83.38 99 ASP A N 1
ATOM 756 C CA . ASP A 1 99 ? 2.068 -2.447 -19.672 1 83.38 99 ASP A CA 1
ATOM 757 C C . ASP A 1 99 ? 2.818 -3.316 -18.672 1 83.38 99 ASP A C 1
ATOM 759 O O . ASP A 1 99 ? 3.936 -3.764 -18.938 1 83.38 99 ASP A O 1
ATOM 763 N N . TYR A 1 100 ? 2.047 -3.795 -17.625 1 93.31 100 TYR A N 1
ATOM 764 C CA . TYR A 1 100 ? 2.826 -4.406 -16.562 1 93.31 100 TYR A CA 1
ATOM 765 C C . TYR A 1 100 ? 2.336 -5.82 -16.266 1 93.31 100 TYR A C 1
ATOM 767 O O . TYR A 1 100 ? 2.865 -6.496 -15.375 1 93.31 100 TYR A O 1
ATOM 775 N N . ILE A 1 101 ? 1.275 -6.277 -16.984 1 93.38 101 ILE A N 1
ATOM 776 C CA . ILE A 1 101 ? 0.716 -7.594 -16.703 1 93.38 101 ILE A CA 1
ATOM 777 C C . ILE A 1 101 ? 0.563 -8.383 -18 1 93.38 101 ILE A C 1
ATOM 779 O O . ILE A 1 101 ? 0.72 -7.828 -19.094 1 93.38 101 ILE A O 1
ATOM 783 N N . GLY A 1 102 ? 0.262 -9.664 -17.891 1 93.25 102 GLY A N 1
ATOM 784 C CA . GLY A 1 102 ? 0.15 -10.531 -19.062 1 93.25 102 GLY A CA 1
ATOM 785 C C . GLY A 1 102 ? 1.417 -11.32 -19.328 1 93.25 102 GLY A C 1
ATOM 786 O O . GLY A 1 102 ? 2.359 -11.289 -18.547 1 93.25 102 GLY A O 1
ATOM 787 N N . PRO A 1 103 ? 1.395 -12.031 -20.422 1 94.94 103 PRO A N 1
ATOM 788 C CA . PRO A 1 103 ? 2.561 -12.859 -20.75 1 94.94 103 PRO A CA 1
ATOM 789 C C . PRO A 1 103 ? 3.822 -12.031 -20.984 1 94.94 103 PRO A C 1
ATOM 791 O O . PRO A 1 103 ? 3.738 -10.867 -21.391 1 94.94 103 PRO A O 1
ATOM 794 N N . PRO A 1 104 ? 4.926 -12.742 -20.734 1 95.62 104 PRO A N 1
ATOM 795 C CA . PRO A 1 104 ? 6.195 -12.055 -21 1 95.62 104 PRO A CA 1
ATOM 796 C C . PRO A 1 104 ? 6.293 -11.523 -22.422 1 95.62 104 PRO A C 1
ATOM 798 O O . PRO A 1 104 ? 5.906 -12.219 -23.375 1 95.62 104 PRO A O 1
ATOM 801 N N . ARG A 1 105 ? 6.738 -10.375 -22.656 1 95.75 105 ARG A N 1
ATOM 802 C CA . ARG A 1 105 ? 7 -9.688 -23.922 1 95.75 105 ARG A CA 1
ATOM 803 C C . ARG A 1 105 ? 7.973 -8.531 -23.719 1 95.75 105 ARG A C 1
ATOM 805 O O . ARG A 1 105 ? 8.062 -7.965 -22.641 1 95.75 105 ARG A O 1
ATOM 812 N N . PRO A 1 106 ? 8.695 -8.148 -24.703 1 95.56 106 PRO A N 1
ATOM 813 C CA . PRO A 1 106 ? 9.742 -7.133 -24.562 1 95.56 106 PRO A CA 1
ATOM 814 C C . PRO A 1 106 ? 9.227 -5.832 -23.953 1 95.56 106 PRO A C 1
ATOM 816 O O . PRO A 1 106 ? 9.875 -5.25 -23.094 1 95.56 106 PRO A O 1
ATOM 819 N N . ALA A 1 107 ? 8.086 -5.395 -24.344 1 94.62 107 ALA A N 1
ATOM 820 C CA . ALA A 1 107 ? 7.543 -4.141 -23.828 1 94.62 107 ALA A CA 1
ATOM 821 C C . ALA A 1 107 ? 7.258 -4.242 -22.328 1 94.62 107 ALA A C 1
ATOM 823 O O . ALA A 1 107 ? 7.484 -3.289 -21.578 1 94.62 107 ALA A O 1
ATOM 824 N N . LEU A 1 108 ? 6.766 -5.367 -21.875 1 95.31 108 LEU A N 1
ATOM 825 C CA . LEU A 1 108 ? 6.492 -5.602 -20.469 1 95.31 108 LEU A CA 1
ATOM 826 C C . LEU A 1 108 ? 7.785 -5.629 -19.656 1 95.31 108 LEU A C 1
ATOM 828 O O . LEU A 1 108 ? 7.871 -5.012 -18.594 1 95.31 108 LEU A O 1
ATOM 832 N N . GLU A 1 109 ? 8.781 -6.32 -20.203 1 96.12 109 GLU A N 1
ATOM 833 C CA . GLU A 1 109 ? 10.07 -6.398 -19.531 1 96.12 109 GLU A CA 1
ATOM 834 C C . GLU A 1 109 ? 10.703 -5.016 -19.391 1 96.12 109 GLU A C 1
ATOM 836 O O . GLU A 1 109 ? 11.266 -4.688 -18.344 1 96.12 109 GLU A O 1
ATOM 841 N N . LYS A 1 110 ? 10.602 -4.254 -20.406 1 95.5 110 LYS A N 1
ATOM 842 C CA . LYS A 1 110 ? 11.141 -2.896 -20.391 1 95.5 110 LYS A CA 1
ATOM 843 C C . LYS A 1 110 ? 10.406 -2.039 -19.359 1 95.5 110 LYS A C 1
ATOM 845 O O . LYS A 1 110 ? 11.031 -1.266 -18.625 1 95.5 110 LYS A O 1
ATOM 850 N N . ALA A 1 111 ? 9.07 -2.139 -19.297 1 95.25 111 ALA A N 1
ATOM 851 C CA . ALA A 1 111 ? 8.266 -1.359 -18.359 1 95.25 111 ALA A CA 1
ATOM 852 C C . ALA A 1 111 ? 8.664 -1.652 -16.922 1 95.25 111 ALA A C 1
ATOM 854 O O . ALA A 1 111 ? 8.844 -0.731 -16.109 1 95.25 111 ALA A O 1
ATOM 855 N N . TRP A 1 112 ? 8.836 -2.902 -16.609 1 96.75 112 TRP A N 1
ATOM 856 C CA . TRP A 1 112 ? 9.219 -3.281 -15.258 1 96.75 112 TRP A CA 1
ATOM 857 C C . TRP A 1 112 ? 10.648 -2.855 -14.953 1 96.75 112 TRP A C 1
ATOM 859 O O . TRP A 1 112 ? 10.961 -2.439 -13.836 1 96.75 112 TRP A O 1
ATOM 869 N N . ALA A 1 113 ? 11.547 -2.977 -15.969 1 95.5 113 ALA A N 1
ATOM 870 C CA . ALA A 1 113 ? 12.922 -2.531 -15.781 1 95.5 113 ALA A CA 1
ATOM 871 C C . ALA A 1 113 ? 12.984 -1.039 -15.461 1 95.5 113 ALA A C 1
ATOM 873 O O . ALA A 1 113 ? 13.734 -0.614 -14.586 1 95.5 113 ALA A O 1
ATOM 874 N N . GLU A 1 114 ? 12.227 -0.312 -16.141 1 95.25 114 GLU A N 1
ATOM 875 C CA . GLU A 1 114 ? 12.18 1.129 -15.914 1 95.25 114 GLU A CA 1
ATOM 876 C C . GLU A 1 114 ? 11.562 1.456 -14.555 1 95.25 114 GLU A C 1
ATOM 878 O O . GLU A 1 114 ? 12.047 2.338 -13.844 1 95.25 114 GLU A O 1
ATOM 883 N N . LEU A 1 115 ? 10.508 0.764 -14.227 1 96.75 115 LEU A N 1
ATOM 884 C CA . LEU A 1 115 ? 9.797 1.015 -12.977 1 96.75 115 LEU A CA 1
ATOM 885 C C . LEU A 1 115 ? 10.68 0.673 -11.781 1 96.75 115 LEU A C 1
ATOM 887 O O . LEU A 1 115 ? 10.711 1.419 -10.797 1 96.75 115 LEU A O 1
ATOM 891 N N . LEU A 1 116 ? 11.5 -0.43 -11.844 1 97.56 116 LEU A N 1
ATOM 892 C CA . LEU A 1 116 ? 12.266 -0.926 -10.711 1 97.56 116 LEU A CA 1
ATOM 893 C C . LEU A 1 116 ? 13.711 -0.467 -10.789 1 97.56 116 LEU A C 1
ATOM 895 O O . LEU A 1 116 ? 14.5 -0.717 -9.875 1 97.56 116 LEU A O 1
ATOM 899 N N . GLY A 1 117 ? 14.047 0.207 -11.852 1 95.62 117 GLY A N 1
ATOM 900 C CA . GLY A 1 117 ? 15.414 0.65 -12.078 1 95.62 117 GLY A CA 1
ATOM 901 C C . GLY A 1 117 ? 16.031 1.323 -10.867 1 95.62 117 GLY A C 1
ATOM 902 O O . GLY A 1 117 ? 17.141 0.965 -10.445 1 95.62 117 GLY A O 1
ATOM 903 N N . PRO A 1 118 ? 15.281 2.207 -10.242 1 97.06 118 PRO A N 1
ATOM 904 C CA . PRO A 1 118 ? 15.844 2.971 -9.125 1 97.06 118 PRO A CA 1
ATOM 905 C C . PRO A 1 118 ? 15.727 2.238 -7.793 1 97.06 118 PRO A C 1
ATOM 907 O O . PRO A 1 118 ? 15.938 2.838 -6.734 1 97.06 118 PRO A O 1
ATOM 910 N N . MET A 1 119 ? 15.406 0.964 -7.766 1 96.44 119 MET A N 1
ATOM 911 C CA . MET A 1 119 ? 15.102 0.22 -6.547 1 96.44 119 MET A CA 1
ATOM 912 C C . MET A 1 119 ? 16.281 0.237 -5.59 1 96.44 119 MET A C 1
ATOM 914 O O . MET A 1 119 ? 16.109 0.401 -4.383 1 96.44 119 MET A O 1
ATOM 918 N N . ASN A 1 120 ? 17.531 0.073 -6.176 1 96.62 120 ASN A N 1
ATOM 919 C CA . ASN A 1 120 ? 18.734 0.181 -5.355 1 96.62 120 ASN A CA 1
ATOM 920 C C . ASN A 1 120 ? 19.297 1.603 -5.363 1 96.62 120 ASN A C 1
ATOM 922 O O . ASN A 1 120 ? 19.547 2.168 -6.426 1 96.62 120 ASN A O 1
ATOM 926 N N . LEU A 1 121 ? 19.438 2.162 -4.172 1 97.44 121 LEU A N 1
ATOM 927 C CA . LEU A 1 121 ? 19.844 3.561 -4.141 1 97.44 121 LEU A CA 1
ATOM 928 C C . LEU A 1 121 ? 20.797 3.824 -2.977 1 97.44 121 LEU A C 1
ATOM 930 O O . LEU A 1 121 ? 20.969 2.973 -2.102 1 97.44 121 LEU A O 1
ATOM 934 N N . ARG A 1 122 ? 21.438 4.945 -3.064 1 97.69 122 ARG A N 1
ATOM 935 C CA . ARG A 1 122 ? 22.375 5.398 -2.045 1 97.69 122 ARG A CA 1
ATOM 936 C C . ARG A 1 122 ? 21.656 6.109 -0.907 1 97.69 122 ARG A C 1
ATOM 938 O O . ARG A 1 122 ? 20.828 6.996 -1.147 1 97.69 122 ARG A O 1
ATOM 945 N N . LEU A 1 123 ? 21.891 5.695 0.314 1 97.44 123 LEU A N 1
ATOM 946 C CA . LEU A 1 123 ? 21.406 6.355 1.52 1 97.44 123 LEU A CA 1
ATOM 947 C C . LEU A 1 123 ? 22.531 7.117 2.213 1 97.44 123 LEU A C 1
ATOM 949 O O . LEU A 1 123 ? 23.688 6.676 2.203 1 97.44 123 LEU A O 1
ATOM 953 N N . SER A 1 124 ? 22.188 8.195 2.814 1 96.94 124 SER A N 1
ATOM 954 C CA . SER A 1 124 ? 23.172 9.008 3.523 1 96.94 124 SER A CA 1
ATOM 955 C C . SER A 1 124 ? 23.5 8.398 4.883 1 96.94 124 SER A C 1
ATOM 957 O O . SER A 1 124 ? 22.734 7.609 5.426 1 96.94 124 SER A O 1
ATOM 959 N N . ARG A 1 125 ? 24.609 8.844 5.402 1 96.81 125 ARG A N 1
ATOM 960 C CA . ARG A 1 125 ? 25 8.438 6.75 1 96.81 125 ARG A CA 1
ATOM 961 C C . ARG A 1 125 ? 23.984 8.898 7.781 1 96.81 125 ARG A C 1
ATOM 963 O O . ARG A 1 125 ? 23.734 8.203 8.773 1 96.81 125 ARG A O 1
ATOM 970 N N . GLU A 1 126 ? 23.469 10.023 7.539 1 95.81 126 GLU A N 1
ATOM 971 C CA . GLU A 1 126 ? 22.438 10.547 8.445 1 95.81 126 GLU A CA 1
ATOM 972 C C . GLU A 1 126 ? 21.281 9.57 8.594 1 95.81 126 GLU A C 1
ATOM 974 O O . GLU A 1 126 ? 20.797 9.32 9.703 1 95.81 126 GLU A O 1
ATOM 979 N N . THR A 1 127 ? 20.875 9.039 7.516 1 95.62 127 THR A N 1
ATOM 980 C CA . THR A 1 127 ? 19.766 8.078 7.531 1 95.62 127 THR A CA 1
ATOM 981 C C . THR A 1 127 ? 20.156 6.84 8.336 1 95.62 127 THR A C 1
ATOM 983 O O . THR A 1 127 ? 19.375 6.371 9.164 1 95.62 127 THR A O 1
ATOM 986 N N . ILE A 1 128 ? 21.359 6.355 8.141 1 96.56 128 ILE A N 1
ATOM 987 C CA . ILE A 1 128 ? 21.828 5.156 8.828 1 96.56 128 ILE A CA 1
ATOM 988 C C . ILE A 1 128 ? 21.875 5.402 10.336 1 96.56 128 ILE A C 1
ATOM 990 O O . ILE A 1 128 ? 21.453 4.547 11.117 1 96.56 128 ILE A O 1
ATOM 994 N N . VAL A 1 129 ? 22.297 6.586 10.727 1 95.88 129 VAL A N 1
ATOM 995 C CA . VAL A 1 129 ? 22.422 6.945 12.133 1 95.88 129 VAL A CA 1
ATOM 996 C C . VAL A 1 129 ? 21.031 7.094 12.75 1 95.88 129 VAL A C 1
ATOM 998 O O . VAL A 1 129 ? 20.781 6.625 13.859 1 95.88 129 VAL A O 1
ATOM 1001 N N . LYS A 1 130 ? 20.156 7.691 12.023 1 92.69 130 LYS A N 1
ATOM 1002 C CA . LYS A 1 130 ? 18.797 7.906 12.516 1 92.69 130 LYS A CA 1
ATOM 1003 C C . LYS A 1 130 ? 18.109 6.586 12.828 1 92.69 130 LYS A C 1
ATOM 1005 O O . LYS A 1 130 ? 17.312 6.5 13.766 1 92.69 130 LYS A O 1
ATOM 1010 N N . TYR A 1 131 ? 18.406 5.551 12.086 1 93.69 131 TYR A N 1
ATOM 1011 C CA . TYR A 1 131 ? 17.75 4.258 12.266 1 93.69 131 TYR A CA 1
ATOM 1012 C C . TYR A 1 131 ? 18.641 3.303 13.055 1 93.69 131 TYR A C 1
ATOM 1014 O O . TYR A 1 131 ? 18.328 2.111 13.164 1 93.69 131 TYR A O 1
ATOM 102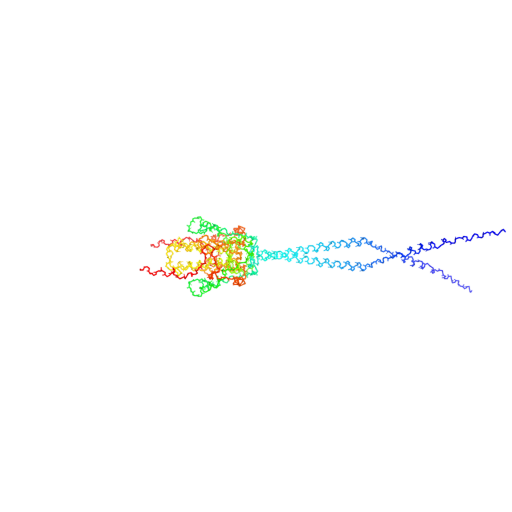2 N N . HIS A 1 132 ? 19.75 3.775 13.547 1 93.62 132 HIS A N 1
ATOM 1023 C CA . HIS A 1 132 ? 20.656 3.031 14.406 1 93.62 132 HIS A CA 1
ATOM 1024 C C . HIS A 1 132 ? 21.125 1.746 13.734 1 93.62 132 HIS A C 1
ATOM 1026 O O . HIS A 1 132 ? 21.094 0.675 14.344 1 93.62 132 HIS A O 1
ATOM 1032 N N . ARG A 1 133 ? 21.562 1.908 12.43 1 94 133 ARG A N 1
ATOM 1033 C CA . ARG A 1 133 ? 22 0.748 11.656 1 94 133 ARG A CA 1
ATOM 1034 C C . ARG A 1 133 ? 23.469 0.869 11.273 1 94 133 ARG A C 1
ATOM 1036 O O . ARG A 1 133 ? 23.906 0.284 10.281 1 94 133 ARG A O 1
ATOM 1043 N N . GLU A 1 134 ? 24.25 1.566 12 1 93.62 134 GLU A N 1
ATOM 1044 C CA . GLU A 1 134 ? 25.641 1.843 11.68 1 93.62 134 GLU A CA 1
ATOM 1045 C C . GLU A 1 134 ? 26.469 0.559 11.656 1 93.62 134 GLU A C 1
ATOM 1047 O O . GLU A 1 134 ? 27.391 0.42 10.844 1 93.62 134 GLU A O 1
ATOM 1052 N N . GLY A 1 135 ? 26.094 -0.36 12.453 1 89.56 135 GLY A N 1
ATOM 1053 C CA . GLY A 1 135 ? 26.891 -1.571 12.586 1 89.56 135 GLY A CA 1
ATOM 1054 C C . GLY A 1 135 ? 26.625 -2.592 11.5 1 89.56 135 GLY A C 1
ATOM 1055 O O . GLY A 1 135 ? 27.422 -3.496 11.273 1 89.56 135 GLY A O 1
ATOM 1056 N N . GLU A 1 136 ? 25.562 -2.445 10.789 1 89.56 136 GLU A N 1
ATOM 1057 C CA . GLU A 1 136 ? 25.188 -3.521 9.883 1 89.56 136 GLU A CA 1
ATOM 1058 C C . GLU A 1 136 ? 25.016 -3.004 8.453 1 89.56 136 GLU A C 1
ATOM 1060 O O . GLU A 1 136 ? 24.984 -3.787 7.504 1 89.56 136 GLU A O 1
ATOM 1065 N N . ALA A 1 137 ? 25 -1.72 8.281 1 95 137 ALA A N 1
ATOM 1066 C CA . ALA A 1 137 ? 24.703 -1.145 6.969 1 95 137 ALA A CA 1
ATOM 1067 C C . ALA A 1 137 ? 25.828 -1.405 5.98 1 95 137 ALA A C 1
ATOM 1069 O O . ALA A 1 137 ? 27 -1.469 6.371 1 95 137 ALA A O 1
ATOM 1070 N N . VAL A 1 138 ? 25.484 -1.584 4.754 1 94.69 138 VAL A N 1
ATOM 1071 C CA . VAL A 1 138 ? 26.438 -1.835 3.686 1 94.69 138 VAL A CA 1
ATOM 1072 C C . VAL A 1 138 ? 26.938 -0.509 3.113 1 94.69 138 VAL A C 1
ATOM 1074 O O . VAL A 1 138 ? 26.219 0.154 2.359 1 94.69 138 VAL A O 1
ATOM 1077 N N . ALA A 1 139 ? 28.172 -0.198 3.443 1 95.38 139 ALA A N 1
ATOM 1078 C CA . ALA A 1 139 ? 28.781 1.027 2.928 1 95.38 139 ALA A CA 1
ATOM 1079 C C . ALA A 1 139 ? 29.25 0.844 1.487 1 95.38 139 ALA A C 1
ATOM 1081 O O . ALA A 1 139 ? 29.797 -0.204 1.134 1 95.38 139 ALA A O 1
ATOM 1082 N N . LEU A 1 140 ? 29 1.836 0.674 1 95.19 140 LEU A N 1
ATOM 1083 C CA . LEU A 1 140 ? 29.547 1.834 -0.677 1 95.19 140 LEU A CA 1
ATOM 1084 C C . LEU A 1 140 ? 31.047 2.107 -0.653 1 95.19 140 LEU A C 1
ATOM 1086 O O . LEU A 1 140 ? 31.516 2.975 0.092 1 95.19 140 LEU A O 1
ATOM 1090 N N . SER A 1 141 ? 31.766 1.424 -1.486 1 92.5 141 SER A N 1
ATOM 1091 C CA . SER A 1 141 ? 33.219 1.473 -1.43 1 92.5 141 SER A CA 1
ATOM 1092 C C . SER A 1 141 ? 33.75 2.822 -1.904 1 92.5 141 SER A C 1
ATOM 1094 O O . SER A 1 141 ? 34.875 3.205 -1.578 1 92.5 141 SER A O 1
ATOM 1096 N N . ASP A 1 142 ? 32.969 3.539 -2.676 1 93.56 142 ASP A N 1
ATOM 1097 C CA . ASP A 1 142 ? 33.438 4.828 -3.184 1 93.56 142 ASP A CA 1
ATOM 1098 C C . ASP A 1 142 ? 33.188 5.938 -2.16 1 93.56 142 ASP A C 1
ATOM 1100 O O . ASP A 1 142 ? 33.469 7.109 -2.43 1 93.56 142 ASP A O 1
ATOM 1104 N N . GLY A 1 143 ? 32.594 5.621 -1.042 1 94.12 143 GLY A N 1
ATOM 1105 C CA . GLY A 1 143 ? 32.438 6.551 0.068 1 94.12 143 GLY A CA 1
ATOM 1106 C C . GLY A 1 143 ? 31.266 7.48 -0.086 1 94.12 143 GLY A C 1
ATOM 1107 O O . GLY A 1 143 ? 31.109 8.43 0.683 1 94.12 143 GLY A O 1
ATOM 1108 N N . THR A 1 144 ? 30.422 7.191 -1.088 1 95.19 144 THR A N 1
ATOM 1109 C CA . THR A 1 144 ? 29.375 8.141 -1.408 1 95.19 144 THR A CA 1
ATOM 1110 C C . THR A 1 144 ? 28.156 7.922 -0.514 1 95.19 144 THR A C 1
ATOM 1112 O O . THR A 1 144 ? 27.266 8.773 -0.447 1 95.19 144 THR A O 1
ATOM 1115 N N . GLY A 1 145 ? 28.109 6.699 0.206 1 97.38 145 GLY A N 1
ATOM 1116 C CA . GLY A 1 145 ? 26.969 6.414 1.059 1 97.38 145 GLY A CA 1
ATOM 1117 C C . GLY A 1 145 ? 26.797 4.938 1.354 1 97.38 145 GLY A C 1
ATOM 1118 O O . GLY A 1 145 ? 27.781 4.207 1.484 1 97.38 145 GLY A O 1
ATOM 1119 N N . TYR A 1 146 ? 25.594 4.598 1.618 1 97.12 146 TYR A N 1
ATOM 1120 C CA . TYR A 1 146 ? 25.234 3.23 1.979 1 97.12 146 TYR A CA 1
ATOM 1121 C C . TYR A 1 146 ? 24.188 2.674 1.022 1 97.12 146 TYR A C 1
ATOM 1123 O O . TYR A 1 146 ? 23.359 3.418 0.507 1 97.12 146 TYR A O 1
ATOM 1131 N N . ALA A 1 147 ? 24.234 1.322 0.806 1 96.44 147 ALA A N 1
ATOM 1132 C CA . ALA A 1 147 ? 23.297 0.681 -0.111 1 96.44 147 ALA A CA 1
ATOM 1133 C C . ALA A 1 147 ? 21.938 0.434 0.566 1 96.44 147 ALA A C 1
ATOM 1135 O O . ALA A 1 147 ? 21.891 -0.017 1.714 1 96.44 147 ALA A O 1
ATOM 1136 N N . GLY A 1 148 ? 20.906 0.813 -0.122 1 96.31 148 GLY A N 1
ATOM 1137 C CA . GLY A 1 148 ? 19.562 0.568 0.38 1 96.31 148 GLY A CA 1
ATOM 1138 C C . GLY A 1 148 ? 18.484 0.753 -0.676 1 96.31 148 GLY A C 1
ATOM 1139 O O . GLY A 1 148 ? 18.75 0.642 -1.873 1 96.31 148 GLY A O 1
ATOM 1140 N N . SER A 1 149 ? 17.281 0.876 -0.229 1 96.88 149 SER A N 1
ATOM 1141 C CA . SER A 1 149 ? 16.094 1.069 -1.055 1 96.88 149 SER A CA 1
ATOM 1142 C C . SER A 1 149 ? 15.008 1.818 -0.292 1 96.88 149 SER A C 1
ATOM 1144 O O . SER A 1 149 ? 15.273 2.418 0.752 1 96.88 149 SER A O 1
ATOM 1146 N N . LEU A 1 150 ? 13.891 2.025 -0.866 1 97.31 150 LEU A N 1
ATOM 1147 C CA . LEU A 1 150 ? 12.656 2.451 -0.224 1 97.31 150 LEU A CA 1
ATOM 1148 C C . LEU A 1 150 ? 11.625 1.323 -0.226 1 97.31 150 LEU A C 1
ATOM 1150 O O . LEU A 1 150 ? 11.602 0.501 -1.145 1 97.31 150 LEU A O 1
ATOM 1154 N N . ASN A 1 151 ? 10.805 1.323 0.774 1 96.38 151 ASN A N 1
ATOM 1155 C CA . ASN A 1 151 ? 9.82 0.255 0.923 1 96.38 151 ASN A CA 1
ATOM 1156 C C . ASN A 1 151 ? 8.883 0.191 -0.275 1 96.38 151 ASN A C 1
ATOM 1158 O O . ASN A 1 151 ? 8.391 -0.884 -0.63 1 96.38 151 ASN A O 1
ATOM 1162 N N . VAL A 1 152 ? 8.617 1.316 -0.963 1 97.44 152 VAL A N 1
ATOM 1163 C CA . VAL A 1 152 ? 7.762 1.284 -2.145 1 97.44 152 VAL A CA 1
ATOM 1164 C C . VAL A 1 152 ? 8.359 0.345 -3.189 1 97.44 152 VAL A C 1
ATOM 1166 O O . VAL A 1 152 ? 7.629 -0.386 -3.865 1 97.44 152 VAL A O 1
ATOM 1169 N N . TYR A 1 153 ? 9.664 0.348 -3.346 1 96.94 153 TYR A N 1
ATOM 1170 C CA . TYR A 1 153 ? 10.297 -0.512 -4.34 1 96.94 153 TYR A CA 1
ATOM 1171 C C . TYR A 1 153 ? 10.312 -1.963 -3.873 1 96.94 153 TYR A C 1
ATOM 1173 O O . TYR A 1 153 ? 10.273 -2.885 -4.691 1 96.94 153 TYR A O 1
ATOM 1181 N N . HIS A 1 154 ? 10.359 -2.166 -2.514 1 95.12 154 HIS A N 1
ATOM 1182 C CA . HIS A 1 154 ? 10.148 -3.516 -2 1 95.12 154 HIS A CA 1
ATOM 1183 C C . HIS A 1 154 ? 8.781 -4.051 -2.4 1 95.12 154 HIS A C 1
ATOM 1185 O O . HIS A 1 154 ? 8.664 -5.18 -2.885 1 95.12 154 HIS A O 1
ATOM 1191 N N . GLU A 1 155 ? 7.746 -3.25 -2.244 1 96.44 155 GLU A N 1
ATOM 1192 C CA . GLU A 1 155 ? 6.391 -3.621 -2.637 1 96.44 155 GLU A CA 1
ATOM 1193 C C . GLU A 1 155 ? 6.316 -3.939 -4.129 1 96.44 155 GLU A C 1
ATOM 1195 O O . GLU A 1 155 ? 5.789 -4.98 -4.52 1 96.44 155 GLU A O 1
ATOM 1200 N N . LEU A 1 156 ? 6.879 -3.059 -4.879 1 97.38 156 LEU A N 1
ATOM 1201 C CA . LEU A 1 156 ? 6.844 -3.225 -6.328 1 97.38 156 LEU A CA 1
ATOM 1202 C C . LEU A 1 156 ? 7.629 -4.461 -6.75 1 97.38 156 LEU A C 1
ATOM 1204 O O . LEU A 1 156 ? 7.234 -5.164 -7.684 1 97.38 156 LEU A O 1
ATOM 1208 N N . HIS A 1 157 ? 8.734 -4.707 -6.098 1 96.44 157 HIS A N 1
ATOM 1209 C CA . HIS A 1 157 ? 9.523 -5.898 -6.363 1 96.44 157 HIS A CA 1
ATOM 1210 C C . HIS A 1 157 ? 8.727 -7.168 -6.078 1 96.44 157 HIS A C 1
ATOM 1212 O O . HIS A 1 157 ? 8.805 -8.141 -6.836 1 96.44 157 HIS A O 1
ATOM 1218 N N . CYS A 1 158 ? 7.977 -7.164 -4.973 1 96.44 158 CYS A N 1
ATOM 1219 C CA . CYS A 1 158 ? 7.109 -8.289 -4.656 1 96.44 158 CYS A CA 1
ATOM 1220 C C . CYS A 1 158 ? 6.062 -8.5 -5.746 1 96.44 158 CYS A C 1
ATOM 1222 O O . CYS A 1 158 ? 5.809 -9.633 -6.16 1 96.44 158 CYS A O 1
ATOM 1224 N N . VAL A 1 159 ? 5.426 -7.402 -6.215 1 97.88 159 VAL A N 1
ATOM 1225 C CA . VAL A 1 159 ? 4.422 -7.508 -7.27 1 97.88 159 VAL A CA 1
ATOM 1226 C C . VAL A 1 159 ? 5.051 -8.086 -8.531 1 97.88 159 VAL A C 1
ATOM 1228 O O . VAL A 1 159 ? 4.473 -8.969 -9.172 1 97.88 159 VAL A O 1
ATOM 1231 N N . ARG A 1 160 ? 6.25 -7.637 -8.859 1 97.81 160 ARG A N 1
ATOM 1232 C CA . ARG A 1 160 ? 6.953 -8.148 -10.039 1 97.81 160 ARG A CA 1
ATOM 1233 C C . ARG A 1 160 ? 7.242 -9.633 -9.898 1 97.81 160 ARG A C 1
ATOM 1235 O O . ARG A 1 160 ? 7.047 -10.398 -10.844 1 97.81 160 ARG A O 1
ATOM 1242 N N . TRP A 1 161 ? 7.707 -10.047 -8.734 1 97.75 161 TRP A N 1
ATOM 1243 C CA . TRP A 1 161 ? 7.969 -11.469 -8.508 1 97.75 161 TRP A CA 1
ATOM 1244 C C . TRP A 1 161 ? 6.703 -12.289 -8.695 1 97.75 161 TRP A C 1
ATOM 1246 O O . TRP A 1 161 ? 6.723 -13.328 -9.367 1 97.75 161 TRP A O 1
ATOM 1256 N N . LEU A 1 162 ? 5.605 -11.828 -8.148 1 98.44 162 LEU A N 1
ATOM 1257 C CA . LEU A 1 162 ? 4.352 -12.562 -8.234 1 98.44 162 LEU A CA 1
ATOM 1258 C C . LEU A 1 162 ? 3.857 -12.625 -9.672 1 98.44 162 LEU A C 1
ATOM 1260 O O . LEU A 1 162 ? 3.248 -13.617 -10.086 1 98.44 162 LEU A O 1
ATOM 1264 N N . HIS A 1 163 ? 4.109 -11.547 -10.453 1 97.81 163 HIS A N 1
ATOM 1265 C CA . HIS A 1 163 ? 3.799 -11.617 -11.883 1 97.81 163 HIS A CA 1
ATOM 1266 C C . HIS A 1 163 ? 4.566 -12.742 -12.562 1 97.81 163 HIS A C 1
ATOM 1268 O O . HIS A 1 163 ? 3.988 -13.523 -13.312 1 97.81 163 HIS A O 1
ATOM 1274 N N . LYS A 1 164 ? 5.859 -12.836 -12.281 1 98.12 164 LYS A N 1
ATOM 1275 C CA . LYS A 1 164 ? 6.664 -13.914 -12.852 1 98.12 164 LYS A CA 1
ATOM 1276 C C . LYS A 1 164 ? 6.148 -15.281 -12.406 1 98.12 164 LYS A C 1
ATOM 1278 O O . LYS A 1 164 ? 6.141 -16.234 -13.188 1 98.12 164 LYS A O 1
ATOM 1283 N N . TYR A 1 165 ? 5.727 -15.32 -11.203 1 98 165 TYR A N 1
ATOM 1284 C CA . TYR A 1 165 ? 5.199 -16.578 -10.695 1 98 165 TYR A CA 1
ATOM 1285 C C . TYR A 1 165 ? 3.91 -16.969 -11.406 1 98 165 TYR A C 1
ATOM 1287 O O . TYR A 1 165 ? 3.697 -18.125 -11.734 1 98 165 TYR A O 1
ATOM 1295 N N . VAL A 1 166 ? 2.998 -15.969 -11.609 1 97.62 166 VAL A N 1
ATOM 1296 C CA . VAL A 1 166 ? 1.732 -16.203 -12.297 1 97.62 166 VAL A CA 1
ATOM 1297 C C . VAL A 1 166 ? 1.998 -16.734 -13.703 1 97.62 166 VAL A C 1
ATOM 1299 O O . VAL A 1 166 ? 1.243 -17.562 -14.219 1 97.62 166 VAL A O 1
ATOM 1302 N N . TRP A 1 167 ? 3.068 -16.359 -14.312 1 97.12 167 TRP A N 1
ATOM 1303 C CA . TRP A 1 167 ? 3.439 -16.812 -15.648 1 97.12 167 TRP A CA 1
ATOM 1304 C C . TRP A 1 167 ? 4.676 -17.703 -15.602 1 97.12 167 TRP A C 1
ATOM 1306 O O . TRP A 1 167 ? 5.52 -17.656 -16.5 1 97.12 167 TRP A O 1
ATOM 1316 N N . ASN A 1 168 ? 4.785 -18.469 -14.531 1 95.81 168 ASN A N 1
ATOM 1317 C CA . ASN A 1 168 ? 5.98 -19.25 -14.242 1 95.81 168 ASN A CA 1
ATOM 1318 C C . ASN A 1 168 ? 6.27 -20.266 -15.352 1 95.81 168 ASN A C 1
ATOM 1320 O O . ASN A 1 168 ? 7.43 -20.578 -15.609 1 95.81 168 ASN A O 1
ATOM 1324 N N . ASP A 1 169 ? 5.227 -20.781 -16.062 1 95.06 169 ASP A N 1
ATOM 1325 C CA . ASP A 1 169 ? 5.422 -21.734 -17.141 1 95.06 169 ASP A CA 1
ATOM 1326 C C . ASP A 1 169 ? 6.219 -21.125 -18.281 1 95.06 169 ASP A C 1
ATOM 1328 O O . ASP A 1 169 ? 6.879 -21.828 -19.047 1 95.06 169 ASP A O 1
ATOM 1332 N N . MET A 1 170 ? 6.145 -19.828 -18.391 1 96.62 170 MET A N 1
ATOM 1333 C CA . MET A 1 170 ? 6.871 -19.141 -19.469 1 96.62 170 MET A CA 1
ATOM 1334 C C . MET A 1 170 ? 8.203 -18.609 -18.953 1 96.62 170 MET A C 1
ATOM 1336 O O . MET A 1 170 ? 9.203 -18.609 -19.688 1 96.62 170 MET A O 1
ATOM 1340 N N . TYR A 1 171 ? 8.328 -18.188 -17.688 1 97.25 171 TYR A N 1
ATOM 1341 C CA . TYR A 1 171 ? 9.555 -17.625 -17.125 1 97.25 171 TYR A CA 1
ATOM 1342 C C . TYR A 1 171 ? 10.508 -18.734 -16.688 1 97.25 171 TYR A C 1
ATOM 1344 O O . TYR A 1 171 ? 11.727 -18.562 -16.734 1 97.25 171 TYR A O 1
ATOM 1352 N N . TRP A 1 172 ? 9.938 -19.828 -16.25 1 96.44 172 TRP A N 1
ATOM 1353 C CA . TRP A 1 172 ? 10.75 -20.953 -15.789 1 96.44 172 TRP A CA 1
ATOM 1354 C C . TRP A 1 172 ? 10.195 -22.281 -16.312 1 96.44 172 TRP A C 1
ATOM 1356 O O . TRP 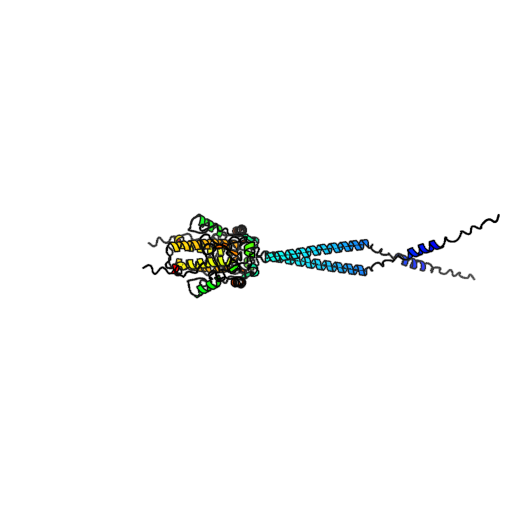A 1 172 ? 9.82 -23.156 -15.531 1 96.44 172 TRP A O 1
ATOM 1366 N N . PRO A 1 173 ? 10.203 -22.5 -17.578 1 95.5 173 PRO A N 1
ATOM 1367 C CA . PRO A 1 173 ? 9.578 -23.688 -18.172 1 95.5 173 PRO A CA 1
ATOM 1368 C C . PRO A 1 173 ? 10.242 -25 -17.734 1 95.5 173 PRO A C 1
ATOM 1370 O O . PRO A 1 173 ? 9.578 -26.031 -17.656 1 95.5 173 PRO A O 1
ATOM 1373 N N . ASP A 1 174 ? 11.547 -25 -17.375 1 96.06 174 ASP A N 1
ATOM 1374 C CA . ASP A 1 174 ? 12.266 -26.219 -17.062 1 96.06 174 ASP A CA 1
ATOM 1375 C C . ASP A 1 174 ? 12.617 -26.281 -15.57 1 96.06 174 ASP A C 1
ATOM 1377 O O . ASP A 1 174 ? 13.578 -26.938 -15.18 1 96.06 174 ASP A O 1
ATOM 1381 N N . ALA A 1 175 ? 11.758 -25.531 -14.773 1 95.56 175 ALA A N 1
ATOM 1382 C CA . ALA A 1 175 ? 12.055 -25.516 -13.344 1 95.56 175 ALA A CA 1
ATOM 1383 C C . ALA A 1 175 ? 11.867 -26.891 -12.734 1 95.56 175 ALA A C 1
ATOM 1385 O O . ALA A 1 175 ? 10.875 -27.562 -13 1 95.56 175 ALA A O 1
ATOM 1386 N N . ASP A 1 176 ? 12.852 -27.375 -11.969 1 96.69 176 ASP A N 1
ATOM 1387 C CA . ASP A 1 176 ? 12.727 -28.641 -11.242 1 96.69 176 ASP A CA 1
ATOM 1388 C C . ASP A 1 176 ? 11.922 -28.469 -9.961 1 96.69 176 ASP A C 1
ATOM 1390 O O . ASP A 1 176 ? 11.445 -27.359 -9.672 1 96.69 176 ASP A O 1
ATOM 1394 N N . ALA A 1 177 ? 11.781 -29.516 -9.242 1 96.06 177 ALA A N 1
ATOM 1395 C CA . ALA A 1 177 ? 10.938 -29.516 -8.047 1 96.06 177 ALA A CA 1
ATOM 1396 C C . ALA A 1 177 ? 11.492 -28.562 -6.992 1 96.06 177 ALA A C 1
ATOM 1398 O O . ALA A 1 177 ? 10.734 -27.875 -6.309 1 96.06 177 ALA A O 1
ATOM 1399 N N . GLU A 1 178 ? 12.734 -28.484 -6.891 1 95.44 178 GLU A N 1
ATOM 1400 C CA . GLU A 1 178 ? 13.367 -27.625 -5.895 1 95.44 178 GLU A CA 1
ATOM 1401 C C . GLU A 1 178 ? 13.188 -26.156 -6.242 1 95.44 178 GLU A C 1
ATOM 1403 O O . GLU A 1 178 ? 12.875 -25.328 -5.375 1 95.44 178 GLU A O 1
ATOM 1408 N N . THR A 1 179 ? 13.383 -25.812 -7.5 1 95.44 179 THR A N 1
ATOM 1409 C CA . THR A 1 179 ? 13.18 -24.453 -7.965 1 95.44 179 THR A CA 1
ATOM 1410 C C . THR A 1 179 ? 11.734 -24.016 -7.77 1 95.44 179 THR A C 1
ATOM 1412 O O . THR A 1 179 ? 11.469 -22.891 -7.309 1 95.44 179 THR A O 1
ATOM 1415 N N . LYS A 1 180 ? 10.891 -24.922 -8.039 1 95.94 180 LYS A N 1
ATOM 1416 C CA . LYS A 1 180 ? 9.469 -24.625 -7.863 1 95.94 180 LYS A CA 1
ATOM 1417 C C . LYS A 1 180 ? 9.141 -24.359 -6.398 1 95.94 180 LYS A C 1
ATOM 1419 O O . LYS A 1 180 ? 8.383 -23.438 -6.082 1 95.94 180 LYS A O 1
ATOM 1424 N N . ARG A 1 181 ? 9.695 -25.172 -5.559 1 94.75 181 ARG A N 1
ATOM 1425 C CA . ARG A 1 181 ? 9.484 -24.984 -4.125 1 94.75 181 ARG A CA 1
ATOM 1426 C C . ARG A 1 181 ? 10.023 -23.641 -3.654 1 94.75 181 ARG A C 1
ATOM 1428 O O . ARG A 1 181 ? 9.359 -22.938 -2.9 1 94.75 181 ARG A O 1
ATOM 1435 N N . LYS A 1 182 ? 11.164 -23.25 -4.074 1 93.69 182 LYS A N 1
ATOM 1436 C CA . LYS A 1 182 ? 11.781 -21.984 -3.691 1 93.69 182 LYS A CA 1
ATOM 1437 C C . LYS A 1 182 ? 10.984 -20.797 -4.215 1 93.69 182 LYS A C 1
ATOM 1439 O O . LYS A 1 182 ? 10.781 -19.812 -3.504 1 93.69 182 LYS A O 1
ATOM 1444 N N . ASN A 1 183 ? 10.531 -20.969 -5.48 1 95.69 183 ASN A N 1
ATOM 1445 C CA . ASN A 1 183 ? 9.719 -19.922 -6.07 1 95.69 183 ASN A CA 1
ATOM 1446 C C . ASN A 1 183 ? 8.414 -19.719 -5.301 1 95.69 183 ASN A C 1
ATOM 1448 O O . ASN A 1 183 ? 7.984 -18.578 -5.086 1 95.69 183 ASN A O 1
ATOM 1452 N N . ARG A 1 184 ? 7.84 -20.797 -4.875 1 95.06 184 ARG A N 1
ATOM 1453 C CA . ARG A 1 184 ? 6.598 -20.703 -4.113 1 95.06 184 ARG A CA 1
ATOM 1454 C C . ARG A 1 184 ? 6.84 -20.078 -2.744 1 95.06 184 ARG A C 1
ATOM 1456 O O . ARG A 1 184 ? 6.051 -19.25 -2.285 1 95.06 184 ARG A O 1
ATOM 1463 N N . SER A 1 185 ? 7.934 -20.5 -2.143 1 92.06 185 SER A N 1
ATOM 1464 C CA . SER A 1 185 ? 8.289 -19.938 -0.844 1 92.06 185 SER A CA 1
ATOM 1465 C C . SER A 1 185 ? 8.516 -18.438 -0.934 1 92.06 185 SER A C 1
ATOM 1467 O O . SER A 1 185 ? 8.047 -17.672 -0.08 1 92.06 185 SER A O 1
ATOM 1469 N N . HIS A 1 186 ? 9.242 -18 -1.947 1 92.38 186 HIS A N 1
ATOM 1470 C CA . HIS A 1 186 ? 9.453 -16.578 -2.172 1 92.38 186 HIS A CA 1
ATOM 1471 C C . HIS A 1 186 ? 8.125 -15.852 -2.385 1 92.38 186 HIS A C 1
ATOM 1473 O O . HIS A 1 186 ? 7.91 -14.766 -1.839 1 92.38 186 HIS A O 1
ATOM 1479 N N . SER A 1 187 ? 7.262 -16.516 -3.111 1 95.75 187 SER A N 1
ATOM 1480 C CA . SER A 1 187 ? 5.945 -15.938 -3.359 1 95.75 187 SER A CA 1
ATOM 1481 C C . SER A 1 187 ? 5.156 -15.781 -2.066 1 95.75 187 SER A C 1
ATOM 1483 O O . SER A 1 187 ? 4.496 -14.766 -1.85 1 95.75 187 SER A O 1
ATOM 1485 N N . ASP A 1 188 ? 5.262 -16.812 -1.219 1 93.81 188 ASP A N 1
ATOM 1486 C CA . ASP A 1 188 ? 4.602 -16.734 0.082 1 93.81 188 ASP A CA 1
ATOM 1487 C C . ASP A 1 188 ? 5.133 -15.555 0.898 1 93.81 188 ASP A C 1
ATOM 1489 O O . ASP A 1 188 ? 4.359 -14.82 1.521 1 93.81 188 ASP A O 1
ATOM 1493 N N . HIS A 1 189 ? 6.387 -15.383 0.852 1 90.5 189 HIS A N 1
ATOM 1494 C CA . HIS A 1 189 ? 6.996 -14.266 1.557 1 90.5 189 HIS A CA 1
ATOM 1495 C C . HIS A 1 189 ? 6.48 -12.93 1.021 1 90.5 189 HIS A C 1
ATOM 1497 O O . HIS A 1 189 ? 6.145 -12.031 1.798 1 90.5 189 HIS A O 1
ATOM 1503 N N . CYS A 1 190 ? 6.426 -12.836 -0.311 1 94.12 190 CYS A N 1
ATOM 1504 C CA . CYS A 1 190 ? 5.922 -11.625 -0.947 1 94.12 190 CYS A CA 1
ATOM 1505 C C . CYS A 1 190 ? 4.473 -11.367 -0.554 1 94.12 190 CYS A C 1
ATOM 1507 O O . CYS A 1 190 ? 4.098 -10.227 -0.254 1 94.12 190 CYS A O 1
ATOM 1509 N N . LEU A 1 191 ? 3.682 -12.422 -0.506 1 96.06 191 LEU A N 1
ATOM 1510 C CA . LEU A 1 191 ? 2.264 -12.281 -0.192 1 96.06 191 LEU A CA 1
ATOM 1511 C C . LEU A 1 191 ? 2.07 -11.789 1.239 1 96.06 191 LEU A C 1
ATOM 1513 O O . LEU A 1 191 ? 1.252 -10.906 1.491 1 96.06 191 LEU A O 1
ATOM 1517 N N . ASN A 1 192 ? 2.789 -12.383 2.16 1 93.25 192 ASN A N 1
ATOM 1518 C CA . ASN A 1 192 ? 2.707 -11.93 3.545 1 93.25 192 ASN A CA 1
ATOM 1519 C C . ASN A 1 192 ? 3.119 -10.461 3.678 1 93.25 192 ASN A C 1
ATOM 1521 O O . ASN A 1 192 ? 2.486 -9.703 4.41 1 93.25 192 ASN A O 1
ATOM 1525 N N . THR A 1 193 ? 4.164 -10.094 3.008 1 92.75 193 THR A N 1
ATOM 1526 C CA . THR A 1 193 ? 4.672 -8.727 3.061 1 92.75 193 THR A CA 1
ATOM 1527 C C . THR A 1 193 ? 3.66 -7.75 2.471 1 92.75 193 THR A C 1
ATOM 1529 O O . THR A 1 193 ? 3.4 -6.695 3.051 1 92.75 193 THR A O 1
ATOM 1532 N N . LEU A 1 194 ? 3.068 -8.117 1.296 1 96.12 194 LEU A N 1
ATOM 1533 C CA . LEU A 1 194 ? 2.074 -7.262 0.663 1 96.12 194 LEU A CA 1
ATOM 1534 C C . LEU A 1 194 ? 0.843 -7.109 1.55 1 96.12 194 LEU A C 1
ATOM 1536 O O . LEU A 1 194 ? 0.23 -6.039 1.593 1 96.12 194 LEU A O 1
ATOM 1540 N N . ARG A 1 195 ? 0.462 -8.211 2.25 1 96.25 195 ARG A N 1
ATOM 1541 C CA . ARG A 1 195 ? -0.624 -8.125 3.223 1 96.25 195 ARG A CA 1
ATOM 1542 C C . ARG A 1 195 ? -0.315 -7.094 4.301 1 96.25 195 ARG A C 1
ATOM 1544 O O . ARG A 1 195 ? -1.157 -6.254 4.621 1 96.25 195 ARG A O 1
ATOM 1551 N N . MET A 1 196 ? 0.866 -7.121 4.816 1 94.19 196 MET A N 1
ATOM 1552 C CA . MET A 1 196 ? 1.273 -6.195 5.871 1 94.19 196 MET A CA 1
ATOM 1553 C C . MET A 1 196 ? 1.315 -4.766 5.348 1 94.19 196 MET A C 1
ATOM 1555 O O . MET A 1 196 ? 0.917 -3.832 6.047 1 94.19 196 MET A O 1
ATOM 1559 N N . PHE A 1 197 ? 1.81 -4.637 4.09 1 95.5 197 PHE A N 1
ATOM 1560 C CA . PHE A 1 197 ? 1.821 -3.307 3.486 1 95.5 197 PHE A CA 1
ATOM 1561 C C . PHE A 1 197 ? 0.407 -2.75 3.377 1 95.5 197 PHE A C 1
ATOM 1563 O O . PHE A 1 197 ? 0.164 -1.589 3.717 1 95.5 197 PHE A O 1
ATOM 1570 N N . ALA A 1 198 ? -0.541 -3.596 2.893 1 96.81 198 ALA A N 1
ATOM 1571 C CA . ALA A 1 198 ? -1.926 -3.156 2.742 1 96.81 198 ALA A CA 1
ATOM 1572 C C . ALA A 1 198 ? -2.506 -2.701 4.078 1 96.81 198 ALA A C 1
ATOM 1574 O O . ALA A 1 198 ? -3.111 -1.631 4.168 1 96.81 198 ALA A O 1
ATOM 1575 N N . MET A 1 199 ? -2.275 -3.461 5.148 1 96.44 199 MET A N 1
ATOM 1576 C CA . MET A 1 199 ? -2.775 -3.154 6.488 1 96.44 199 MET A CA 1
ATOM 1577 C C . MET A 1 199 ? -2.113 -1.897 7.039 1 96.44 199 MET A C 1
ATOM 1579 O O . MET A 1 199 ? -2.736 -1.14 7.785 1 96.44 199 MET A O 1
ATOM 1583 N N . CYS A 1 200 ? -0.849 -1.709 6.715 1 94.94 200 CYS A N 1
ATOM 1584 C CA . CYS A 1 200 ? -0.083 -0.553 7.164 1 94.94 200 CYS A CA 1
ATOM 1585 C C . CYS A 1 200 ? -0.574 0.724 6.492 1 94.94 200 CYS A C 1
ATOM 1587 O O . CYS A 1 200 ? -0.814 1.73 7.16 1 94.94 200 CYS A O 1
ATOM 1589 N N . HIS A 1 201 ? -0.723 0.69 5.129 1 95.06 201 HIS A N 1
ATOM 1590 C CA . HIS A 1 201 ? -1.143 1.864 4.375 1 95.06 201 HIS A CA 1
ATOM 1591 C C . HIS A 1 201 ? -2.586 2.236 4.691 1 95.06 201 HIS A C 1
ATOM 1593 O O . HIS A 1 201 ? -2.926 3.42 4.762 1 95.06 201 HIS A O 1
ATOM 1599 N N . GLY A 1 202 ? -3.467 1.247 4.902 1 95.81 202 GLY A N 1
ATOM 1600 C CA . GLY A 1 202 ? -4.848 1.469 5.301 1 95.81 202 GLY A CA 1
ATOM 1601 C C . GLY A 1 202 ? -5.578 2.443 4.395 1 95.81 202 GLY A C 1
ATOM 1602 O O . GLY A 1 202 ? -6.188 3.402 4.871 1 95.81 202 GLY A O 1
ATOM 1603 N N . ASP A 1 203 ? -5.594 2.191 3.062 1 96 203 ASP A N 1
ATOM 1604 C CA . ASP A 1 203 ? -6.289 3.062 2.119 1 96 203 ASP A CA 1
ATOM 1605 C C . ASP A 1 203 ? -7.785 3.107 2.412 1 96 203 ASP A C 1
ATOM 1607 O O . ASP A 1 203 ? -8.508 2.141 2.15 1 96 203 ASP A O 1
ATOM 1611 N N . VAL A 1 204 ? -8.25 4.309 2.783 1 95.62 204 VAL A N 1
ATOM 1612 C CA . VAL A 1 204 ? -9.625 4.418 3.264 1 95.62 204 VAL A CA 1
ATOM 1613 C C . VAL A 1 204 ? -10.516 4.98 2.16 1 95.62 204 VAL A C 1
ATOM 1615 O O . VAL A 1 204 ? -11.68 5.324 2.404 1 95.62 204 VAL A O 1
ATOM 1618 N N . GLY A 1 205 ? -9.938 5.137 0.956 1 95.12 205 GLY A N 1
ATOM 1619 C CA . GLY A 1 205 ? -10.82 5.5 -0.14 1 95.12 205 GLY A CA 1
ATOM 1620 C C . GLY A 1 205 ? -11.977 4.535 -0.324 1 95.12 205 GLY A C 1
ATOM 1621 O O . GLY A 1 205 ? -11.781 3.316 -0.278 1 95.12 205 GLY A O 1
ATOM 1622 N N . PRO A 1 206 ? -13.164 5.078 -0.525 1 95.56 206 PRO A N 1
ATOM 1623 C CA . PRO A 1 206 ? -14.32 4.184 -0.649 1 95.56 206 PRO A CA 1
ATOM 1624 C C . PRO A 1 206 ? -14.367 3.471 -1.998 1 95.56 206 PRO A C 1
ATOM 1626 O O . PRO A 1 206 ? -13.938 4.023 -3.012 1 95.56 206 PRO A O 1
ATOM 1629 N N . VAL A 1 207 ? -14.781 2.271 -1.95 1 95.12 207 VAL A N 1
ATOM 1630 C CA . VAL A 1 207 ? -15.195 1.51 -3.125 1 95.12 207 VAL A CA 1
ATOM 1631 C C . VAL A 1 207 ? -16.719 1.412 -3.168 1 95.12 207 VAL A C 1
ATOM 1633 O O . VAL A 1 207 ? -17.328 0.684 -2.377 1 95.12 207 VAL A O 1
ATOM 1636 N N . ILE A 1 208 ? -17.297 2.131 -4.043 1 94.5 208 ILE A N 1
ATOM 1637 C CA . ILE A 1 208 ? -18.75 2.191 -4.105 1 94.5 208 ILE A CA 1
ATOM 1638 C C . ILE A 1 208 ? -19.266 1.177 -5.125 1 94.5 208 ILE A C 1
ATOM 1640 O O . ILE A 1 208 ? -18.906 1.235 -6.301 1 94.5 208 ILE A O 1
ATOM 1644 N N . TYR A 1 209 ? -20.078 0.251 -4.621 1 93.94 209 TYR A N 1
ATOM 1645 C CA . TYR A 1 209 ? -20.578 -0.798 -5.5 1 93.94 209 TYR A CA 1
ATOM 1646 C C . TYR A 1 209 ? -21.625 -0.245 -6.469 1 93.94 209 TYR A C 1
ATOM 1648 O O . TYR A 1 209 ? -22.359 0.681 -6.129 1 93.94 209 TYR A O 1
ATOM 1656 N N . SER A 1 210 ? -21.609 -0.823 -7.648 1 92.25 210 SER A N 1
ATOM 1657 C CA . SER A 1 210 ? -22.562 -0.44 -8.688 1 92.25 210 SER A CA 1
ATOM 1658 C C . SER A 1 210 ? -23.078 -1.659 -9.438 1 92.25 210 SER A C 1
ATOM 1660 O O . SER A 1 210 ? -22.406 -2.697 -9.484 1 92.25 210 SER A O 1
ATOM 1662 N N . TRP A 1 211 ? -24.188 -1.508 -9.977 1 87.88 211 TRP A N 1
ATOM 1663 C CA . TRP A 1 211 ? -24.75 -2.576 -10.797 1 87.88 211 TRP A CA 1
ATOM 1664 C C . TRP A 1 211 ? -24.047 -2.648 -12.148 1 87.88 211 TRP A C 1
ATOM 1666 O O . TRP A 1 211 ? -23.703 -1.618 -12.734 1 87.88 211 TRP A O 1
ATOM 1676 N N . GLN A 1 212 ? -23.75 -3.836 -12.508 1 82.56 212 GLN A N 1
ATOM 1677 C CA . GLN A 1 212 ? -23.188 -4.094 -13.836 1 82.56 212 GLN A CA 1
ATOM 1678 C C . GLN A 1 212 ? -24.234 -4.711 -14.758 1 82.56 212 GLN A C 1
ATOM 1680 O O . GLN A 1 212 ? -25 -5.582 -14.344 1 82.56 212 GLN A O 1
ATOM 1685 N N . PRO A 1 213 ? -24.281 -4.168 -15.914 1 81.44 213 PRO A N 1
ATOM 1686 C CA . PRO A 1 213 ? -25.297 -4.684 -16.828 1 81.44 213 PRO A CA 1
ATOM 1687 C C . PRO A 1 213 ? -25.234 -6.203 -16.984 1 81.44 213 PRO A C 1
ATOM 1689 O O . PRO A 1 213 ? -24.172 -6.758 -17.266 1 81.44 213 PRO A O 1
ATOM 1692 N N . GLY A 1 214 ? -26.359 -6.871 -16.703 1 80.62 214 GLY A N 1
ATOM 1693 C CA . GLY A 1 214 ? -26.516 -8.289 -16.953 1 80.62 214 GLY A CA 1
ATOM 1694 C C . GLY A 1 214 ? -25.922 -9.164 -15.867 1 80.62 214 GLY A C 1
ATOM 1695 O O . GLY A 1 214 ? -25.844 -10.383 -16.016 1 80.62 214 GLY A O 1
ATOM 1696 N N . ILE A 1 215 ? -25.438 -8.531 -14.867 1 81.44 215 ILE A N 1
ATOM 1697 C CA . ILE A 1 215 ? -24.828 -9.289 -13.773 1 81.44 215 ILE A CA 1
ATOM 1698 C C . ILE A 1 215 ? -25.625 -9.062 -12.484 1 81.44 215 ILE A C 1
ATOM 1700 O O . ILE A 1 215 ? -25.969 -7.93 -12.156 1 81.44 215 ILE A O 1
ATOM 1704 N N . LEU A 1 216 ? -25.969 -10.109 -11.828 1 80.69 216 LEU A N 1
ATOM 1705 C CA . LEU A 1 216 ? -26.797 -10.047 -10.625 1 80.69 216 LEU A CA 1
ATOM 1706 C C . LEU A 1 216 ? -26.031 -9.406 -9.469 1 80.69 216 LEU A C 1
ATOM 1708 O O . LEU A 1 216 ? -26.578 -8.578 -8.742 1 80.69 216 LEU A O 1
ATOM 1712 N N . LYS A 1 217 ? -24.766 -9.781 -9.383 1 81.38 217 LYS A N 1
ATOM 1713 C CA . LYS A 1 217 ? -23.953 -9.297 -8.273 1 81.38 217 LYS A CA 1
ATOM 1714 C C . LYS A 1 217 ? -23.391 -7.91 -8.562 1 81.38 217 LYS A C 1
ATOM 1716 O O . LYS A 1 217 ? -22.953 -7.633 -9.68 1 81.38 217 LYS A O 1
ATOM 1721 N N . PRO A 1 218 ? -23.391 -7.035 -7.531 1 86.69 218 PRO A N 1
ATOM 1722 C CA . PRO A 1 218 ? -22.781 -5.723 -7.75 1 86.69 218 PRO A CA 1
ATOM 1723 C C . PRO A 1 218 ? -21.266 -5.805 -7.977 1 86.69 218 PRO A C 1
ATOM 1725 O O . PRO A 1 218 ? -20.625 -6.738 -7.504 1 86.69 218 PRO A O 1
ATOM 1728 N N . GLY A 1 219 ? -20.828 -4.887 -8.789 1 83.81 219 GLY A N 1
ATOM 1729 C CA . GLY A 1 219 ? -19.391 -4.758 -9 1 83.81 219 GLY A CA 1
ATOM 1730 C C . GLY A 1 219 ? -18.75 -3.672 -8.148 1 83.81 219 GLY A C 1
ATOM 1731 O O . GLY A 1 219 ? -19.438 -2.734 -7.727 1 83.81 219 GLY A O 1
ATOM 1732 N N . ALA A 1 220 ? -17.5 -3.965 -7.852 1 82.38 220 ALA A N 1
ATOM 1733 C CA . ALA A 1 220 ? -16.719 -2.973 -7.121 1 82.38 220 ALA A CA 1
ATOM 1734 C C . ALA A 1 220 ? -16.219 -1.877 -8.055 1 82.38 220 ALA A C 1
ATOM 1736 O O . ALA A 1 220 ? -15.625 -2.166 -9.102 1 82.38 220 ALA A O 1
ATOM 1737 N N . ASN A 1 221 ? -16.562 -0.693 -7.754 1 77.81 221 ASN A N 1
ATOM 1738 C CA . ASN A 1 221 ? -16.078 0.468 -8.5 1 77.81 221 ASN A CA 1
ATOM 1739 C C . ASN A 1 221 ? -15.305 1.424 -7.598 1 77.81 221 ASN A C 1
ATOM 1741 O O . ASN A 1 221 ? -15.898 2.199 -6.848 1 77.81 221 ASN A O 1
ATOM 1745 N N . GLY A 1 222 ? -14.016 1.298 -7.738 1 74.12 222 GLY A N 1
ATOM 1746 C CA . GLY A 1 222 ? -13.164 2.15 -6.926 1 74.12 222 GLY A CA 1
ATOM 1747 C C . GLY A 1 222 ? -13.328 3.627 -7.238 1 74.12 222 GLY A C 1
ATOM 1748 O O . GLY A 1 222 ? -13.68 3.994 -8.359 1 74.12 222 GLY A O 1
ATOM 1749 N N . THR A 1 223 ? -13.164 4.398 -6.203 1 78.38 223 THR A N 1
ATOM 1750 C CA . THR A 1 223 ? -13.25 5.844 -6.379 1 78.38 223 THR A CA 1
ATOM 1751 C C . THR A 1 223 ? -11.875 6.488 -6.25 1 78.38 223 THR A C 1
ATOM 1753 O O . THR A 1 223 ? -10.969 6.18 -7.027 1 78.38 223 THR A O 1
ATOM 1756 N N . ALA A 1 224 ? -11.688 7.219 -5.141 1 88.12 224 ALA A N 1
ATOM 1757 C CA . ALA A 1 224 ? -10.5 8.07 -5.066 1 88.12 224 ALA A CA 1
ATOM 1758 C C . ALA A 1 224 ? -9.492 7.523 -4.055 1 88.12 224 ALA A C 1
ATOM 1760 O O . ALA A 1 224 ? -9.859 6.754 -3.162 1 88.12 224 ALA A O 1
ATOM 1761 N N . HIS A 1 225 ? -8.32 7.672 -4.316 1 92.5 225 HIS A N 1
ATOM 1762 C CA . HIS A 1 225 ? -7.164 7.359 -3.48 1 92.5 225 HIS A CA 1
ATOM 1763 C C . HIS A 1 225 ? -6.371 8.617 -3.146 1 92.5 225 HIS A C 1
ATOM 1765 O O . HIS A 1 225 ? -6.391 9.594 -3.904 1 92.5 225 HIS A O 1
ATOM 1771 N N . GLN A 1 226 ? -5.801 8.617 -1.993 1 91.31 226 GLN A N 1
ATOM 1772 C CA . GLN A 1 226 ? -4.75 9.586 -1.714 1 91.31 226 GLN A CA 1
ATOM 1773 C C . GLN A 1 226 ? -3.377 9.039 -2.094 1 91.31 226 GLN A C 1
ATOM 1775 O O . GLN A 1 226 ? -2.904 8.07 -1.501 1 91.31 226 GLN A O 1
ATOM 1780 N N . CYS A 1 227 ? -2.787 9.695 -3.086 1 92.75 227 CYS A N 1
ATOM 1781 C CA . CYS A 1 227 ? -1.573 9.133 -3.666 1 92.75 227 CYS A CA 1
ATOM 1782 C C . CYS A 1 227 ? -0.435 10.148 -3.641 1 92.75 227 CYS A C 1
ATOM 1784 O O . CYS A 1 227 ? -0.667 11.352 -3.752 1 92.75 227 CYS A O 1
ATOM 1786 N N . VAL A 1 228 ? 0.753 9.648 -3.504 1 92.62 228 VAL A N 1
ATOM 1787 C CA . VAL A 1 228 ? 1.937 10.477 -3.729 1 92.62 228 VAL A CA 1
ATOM 1788 C C . VAL A 1 228 ? 2.057 10.812 -5.215 1 92.62 228 VAL A C 1
ATOM 1790 O O . VAL A 1 228 ? 1.473 10.133 -6.059 1 92.62 228 VAL A O 1
ATOM 1793 N N . ASP A 1 229 ? 2.709 11.906 -5.445 1 93.44 229 ASP A N 1
ATOM 1794 C CA . ASP A 1 229 ? 3.146 12.141 -6.816 1 93.44 229 ASP A CA 1
ATOM 1795 C C . ASP A 1 229 ? 4.258 11.172 -7.211 1 93.44 229 ASP A C 1
ATOM 1797 O O . ASP A 1 229 ? 5.43 11.406 -6.91 1 93.44 229 ASP A O 1
ATOM 1801 N N . TRP A 1 230 ? 3.945 10.148 -7.961 1 96.56 230 TRP A N 1
ATOM 1802 C CA . TRP A 1 230 ? 4.883 9.07 -8.281 1 96.56 230 TRP A CA 1
ATOM 1803 C C . TRP A 1 230 ? 6.062 9.602 -9.086 1 96.56 230 TRP A C 1
ATOM 1805 O O . TRP A 1 230 ? 7.207 9.195 -8.867 1 96.56 230 TRP A O 1
ATOM 1815 N N . SER A 1 231 ? 5.801 10.398 -10.055 1 96.94 231 SER A N 1
ATOM 1816 C CA . SER A 1 231 ? 6.871 10.93 -10.898 1 96.94 231 SER A CA 1
ATOM 1817 C C . SER A 1 231 ? 7.93 11.641 -10.055 1 96.94 231 SER A C 1
ATOM 1819 O O . SER A 1 231 ? 9.125 11.453 -10.273 1 96.94 231 SER A O 1
ATOM 1821 N N . ARG A 1 232 ? 7.473 12.414 -9.094 1 96.31 232 ARG A N 1
ATOM 1822 C CA . ARG A 1 232 ? 8.391 13.125 -8.219 1 96.31 232 ARG A CA 1
ATOM 1823 C C . ARG A 1 232 ? 9.195 12.156 -7.359 1 96.31 232 ARG A C 1
ATOM 1825 O O . ARG A 1 232 ? 10.414 12.289 -7.227 1 96.31 232 ARG A O 1
ATOM 1832 N N . LEU A 1 233 ? 8.539 11.188 -6.777 1 96.94 233 LEU A N 1
ATOM 1833 C CA . LEU A 1 233 ? 9.195 10.211 -5.918 1 96.94 233 LEU A CA 1
ATOM 1834 C C . LEU A 1 233 ? 10.172 9.359 -6.719 1 96.94 233 LEU A C 1
ATOM 1836 O O . LEU A 1 233 ? 11.305 9.133 -6.285 1 96.94 233 LEU A O 1
ATOM 1840 N N . SER A 1 234 ? 9.75 8.906 -7.895 1 98 234 SER A N 1
ATOM 1841 C CA . SER A 1 234 ? 10.602 8.078 -8.742 1 98 234 SER A CA 1
ATOM 1842 C C . SER A 1 234 ? 11.828 8.859 -9.219 1 98 234 SER A C 1
ATOM 1844 O O . SER A 1 234 ? 12.914 8.289 -9.344 1 98 234 SER A O 1
ATOM 1846 N N . HIS A 1 235 ? 11.656 10.109 -9.523 1 98.12 235 HIS A N 1
ATOM 1847 C CA . HIS A 1 235 ? 12.781 10.945 -9.914 1 98.12 235 HIS A CA 1
ATOM 1848 C C . HIS A 1 235 ? 13.781 11.094 -8.766 1 98.12 235 HIS A C 1
ATOM 1850 O O . HIS A 1 235 ? 14.992 11 -8.977 1 98.12 235 HIS A O 1
ATOM 1856 N N . TRP A 1 236 ? 13.281 11.414 -7.605 1 98.44 236 TRP A N 1
ATOM 1857 C CA . TRP A 1 236 ? 14.133 11.469 -6.426 1 98.44 236 TRP A CA 1
ATOM 1858 C C . TRP A 1 236 ? 14.961 10.195 -6.293 1 98.44 236 TRP A C 1
ATOM 1860 O O . TRP A 1 236 ? 16.172 10.258 -6.051 1 98.44 236 TRP A O 1
ATOM 1870 N N . ALA A 1 237 ? 14.344 8.977 -6.422 1 98.56 237 ALA A N 1
ATOM 1871 C CA . ALA A 1 237 ? 15.039 7.695 -6.316 1 98.56 237 ALA A CA 1
ATOM 1872 C C . ALA A 1 237 ? 16.047 7.523 -7.445 1 98.56 237 ALA A C 1
ATOM 1874 O O . ALA A 1 237 ? 17.156 7.039 -7.219 1 98.56 237 ALA A O 1
ATOM 1875 N N . SER A 1 238 ? 15.672 7.934 -8.625 1 98.38 238 SER A N 1
ATOM 1876 C CA . SER A 1 238 ? 16.531 7.773 -9.797 1 98.38 238 SER A CA 1
ATOM 1877 C C . SER A 1 238 ? 17.828 8.555 -9.648 1 98.38 238 SER A C 1
ATOM 1879 O O . SER A 1 238 ? 18.891 8.086 -10.062 1 98.38 238 SER A O 1
ATOM 1881 N N . GLU A 1 239 ? 17.766 9.688 -9.055 1 98 239 GLU A N 1
ATOM 1882 C CA . GLU A 1 239 ? 18.938 10.539 -8.852 1 98 239 GLU A CA 1
ATOM 1883 C C . GLU A 1 239 ? 19.922 9.898 -7.875 1 98 239 GLU A C 1
ATOM 1885 O O . GLU A 1 239 ? 21.094 10.266 -7.84 1 98 239 GLU A O 1
ATOM 1890 N N . ARG A 1 240 ? 19.484 8.961 -7.176 1 98 240 ARG A N 1
ATOM 1891 C CA . ARG A 1 240 ? 20.312 8.359 -6.129 1 98 240 ARG A CA 1
ATOM 1892 C C . ARG A 1 240 ? 20.547 6.879 -6.41 1 98 240 ARG A C 1
ATOM 1894 O O . ARG A 1 240 ? 21.141 6.172 -5.586 1 98 240 ARG A O 1
ATOM 1901 N N . ALA A 1 241 ? 20.031 6.43 -7.543 1 97.94 241 ALA A N 1
ATOM 1902 C CA . ALA A 1 241 ? 20.109 5.02 -7.91 1 97.94 241 ALA A CA 1
ATOM 1903 C C . ALA A 1 241 ? 21.562 4.57 -8.078 1 97.94 241 ALA A C 1
ATOM 1905 O O . ALA A 1 241 ? 22.391 5.336 -8.562 1 97.94 241 ALA A O 1
ATOM 1906 N N . ILE A 1 242 ? 21.828 3.406 -7.668 1 96 242 ILE A N 1
ATOM 1907 C CA . ILE A 1 242 ? 23.141 2.805 -7.867 1 96 242 ILE A CA 1
ATOM 1908 C C . ILE A 1 242 ? 23 1.465 -8.586 1 96 242 ILE A C 1
ATOM 1910 O O . ILE A 1 242 ? 21.922 0.852 -8.555 1 96 242 ILE A O 1
ATOM 1914 N N . ASP A 1 243 ? 24.031 1.101 -9.258 1 92.19 243 ASP A N 1
ATOM 1915 C CA . ASP A 1 243 ? 24.125 -0.251 -9.797 1 92.19 243 ASP A CA 1
ATOM 1916 C C . ASP A 1 243 ? 24.828 -1.188 -8.82 1 92.19 243 ASP A C 1
ATOM 1918 O O . ASP A 1 243 ? 26.047 -1.158 -8.688 1 92.19 243 ASP A O 1
ATOM 1922 N N . ILE A 1 244 ? 24.047 -2.01 -8.25 1 86.69 244 ILE A N 1
ATOM 1923 C CA . ILE A 1 244 ? 24.562 -2.867 -7.188 1 86.69 244 ILE A CA 1
ATOM 1924 C C . ILE A 1 244 ? 25.547 -3.871 -7.777 1 86.69 244 ILE A C 1
ATOM 1926 O O . ILE A 1 244 ? 26.328 -4.484 -7.047 1 86.69 244 ILE A O 1
ATOM 1930 N N . TYR A 1 245 ? 25.547 -3.957 -9.094 1 84.94 245 TYR A N 1
ATOM 1931 C CA . TYR A 1 245 ? 26.422 -4.914 -9.75 1 84.94 245 TYR A CA 1
ATOM 1932 C C . TYR A 1 245 ? 27.656 -4.227 -10.305 1 84.94 245 TYR A C 1
ATOM 1934 O O . TYR A 1 245 ? 28.516 -4.871 -10.914 1 84.94 245 TYR A O 1
ATOM 1942 N N . GLU A 1 246 ? 27.719 -2.992 -10.133 1 87.38 246 GLU A N 1
ATOM 1943 C CA . GLU A 1 246 ? 28.938 -2.297 -10.523 1 87.38 246 GLU A CA 1
ATOM 1944 C C . GLU A 1 246 ? 30.156 -2.879 -9.812 1 87.38 246 GLU A C 1
ATOM 1946 O O . GLU A 1 246 ? 30.219 -2.91 -8.578 1 87.38 246 GLU A O 1
ATOM 1951 N N . PRO A 1 247 ? 31.062 -3.344 -10.633 1 86.88 247 PRO A N 1
ATOM 1952 C CA . PRO A 1 247 ? 32.25 -3.973 -10.016 1 86.88 247 PRO A CA 1
ATOM 1953 C C . PRO A 1 247 ? 32.938 -3.059 -9.008 1 86.88 247 PRO A C 1
ATOM 1955 O O . PRO A 1 247 ? 33.188 -1.888 -9.305 1 86.88 247 PRO A O 1
ATOM 1958 N N . GLY A 1 248 ? 33.125 -3.592 -7.832 1 87.44 248 GLY A N 1
ATOM 1959 C CA . GLY A 1 248 ? 33.906 -2.904 -6.824 1 87.44 248 GLY A CA 1
ATOM 1960 C C . GLY A 1 248 ? 33.094 -1.971 -5.953 1 87.44 248 GLY A C 1
ATOM 1961 O O . GLY A 1 248 ? 33.594 -1.398 -4.992 1 87.44 248 GLY A O 1
ATOM 1962 N N . LEU A 1 249 ? 31.891 -1.76 -6.285 1 91.12 249 LEU A N 1
ATOM 1963 C CA . LEU A 1 249 ? 31.078 -0.833 -5.508 1 91.12 249 LEU A CA 1
ATOM 1964 C C . LEU A 1 249 ? 30.625 -1.469 -4.195 1 91.12 249 LEU A C 1
ATOM 1966 O O . LEU A 1 249 ? 30.734 -0.851 -3.133 1 91.12 249 LEU A O 1
ATOM 1970 N N . ILE A 1 250 ? 30.109 -2.695 -4.266 1 90.38 250 ILE A N 1
ATOM 1971 C CA . ILE A 1 250 ? 29.703 -3.457 -3.086 1 90.38 250 ILE A CA 1
ATOM 1972 C C . ILE A 1 250 ? 30.766 -4.52 -2.781 1 90.38 250 ILE A C 1
ATOM 1974 O O . ILE A 1 250 ? 30.984 -5.434 -3.578 1 90.38 250 ILE A O 1
ATOM 1978 N N . VAL A 1 251 ? 31.422 -4.371 -1.672 1 87.94 251 VAL A N 1
ATOM 1979 C CA . VAL A 1 251 ? 32.5 -5.285 -1.293 1 87.94 251 VAL A CA 1
ATOM 1980 C C . VAL A 1 251 ? 32.188 -5.906 0.068 1 87.94 251 VAL A C 1
ATOM 1982 O O . VAL A 1 251 ? 32.188 -5.211 1.087 1 87.94 251 VAL A O 1
ATOM 1985 N N . ASN A 1 252 ? 31.984 -7.262 0.058 1 87.25 252 ASN A N 1
ATOM 1986 C CA . ASN A 1 252 ? 31.766 -7.973 1.315 1 87.25 252 ASN A CA 1
ATOM 1987 C C . ASN A 1 252 ? 33.031 -8.023 2.158 1 87.25 252 ASN A C 1
ATOM 1989 O O . ASN A 1 252 ? 34.094 -8.43 1.675 1 87.25 252 ASN A O 1
ATOM 1993 N N . PRO A 1 253 ? 32.906 -7.609 3.326 1 83.75 253 PRO A N 1
ATOM 1994 C CA . PRO A 1 253 ? 34.125 -7.555 4.145 1 83.75 253 PRO A CA 1
ATOM 1995 C C . PRO A 1 253 ? 34.75 -8.93 4.367 1 83.75 253 PRO A C 1
ATOM 1997 O O . PRO A 1 253 ? 35.969 -9.047 4.535 1 83.75 253 PRO A O 1
ATOM 2000 N N . GLU A 1 254 ? 33.938 -9.938 4.309 1 81.81 254 GLU A N 1
ATOM 2001 C CA . GLU A 1 254 ? 34.438 -11.281 4.59 1 81.81 254 GLU A CA 1
ATOM 2002 C C . GLU A 1 254 ? 34.625 -12.07 3.301 1 81.81 254 GLU A C 1
ATOM 2004 O O . GLU A 1 254 ? 35.656 -12.758 3.146 1 81.81 254 GLU A O 1
ATOM 2009 N N . LEU A 1 255 ? 33.688 -11.883 2.346 1 82.31 255 LEU A N 1
ATOM 2010 C CA . LEU A 1 255 ? 33.656 -12.773 1.191 1 82.31 255 LEU A CA 1
ATOM 2011 C C . LEU A 1 255 ? 34.219 -12.078 -0.044 1 82.31 255 LEU A C 1
ATOM 2013 O O . LEU A 1 255 ? 34.5 -12.727 -1.059 1 82.31 255 LEU A O 1
ATOM 2017 N N . GLY A 1 256 ? 34.531 -10.812 0.039 1 79.12 256 GLY A N 1
ATOM 2018 C CA . GLY A 1 256 ? 35.094 -10.078 -1.08 1 79.12 256 GLY A CA 1
ATOM 2019 C C . GLY A 1 256 ? 34.031 -9.594 -2.062 1 79.12 256 GLY A C 1
ATOM 2020 O O . GLY A 1 256 ? 32.906 -9.297 -1.673 1 79.12 256 GLY A O 1
ATOM 2021 N N . THR A 1 257 ? 34.531 -9.281 -3.393 1 68.69 257 THR A N 1
ATOM 2022 C CA . THR A 1 257 ? 33.656 -8.617 -4.355 1 68.69 257 THR A CA 1
ATOM 2023 C C . THR A 1 257 ? 32.781 -9.625 -5.094 1 68.69 257 THR A C 1
ATOM 2025 O O . THR A 1 257 ? 33.188 -10.766 -5.309 1 68.69 257 THR A O 1
ATOM 2028 N N . TYR A 1 258 ? 31.594 -9.18 -5 1 57.53 258 TYR A N 1
ATOM 2029 C CA . TYR A 1 258 ? 30.688 -9.969 -5.82 1 57.53 258 TYR A CA 1
ATOM 2030 C C . TYR A 1 258 ? 31.094 -9.922 -7.289 1 57.53 258 TYR A C 1
ATOM 2032 O O . TYR A 1 258 ? 31.219 -8.844 -7.871 1 57.53 258 TYR A O 1
ATOM 2040 N N . ARG A 1 259 ? 32.188 -10.594 -7.691 1 47.66 259 ARG A N 1
ATOM 2041 C CA . ARG A 1 259 ? 32.5 -10.641 -9.125 1 47.66 259 ARG A CA 1
ATOM 2042 C C . ARG A 1 259 ? 31.297 -11.172 -9.906 1 47.66 259 ARG A C 1
ATOM 2044 O O . ARG A 1 259 ? 30.609 -12.086 -9.453 1 47.66 259 ARG A O 1
ATOM 2051 N N . ASN A 1 260 ? 30.797 -10.242 -10.57 1 41.12 260 ASN A N 1
ATOM 2052 C CA . ASN A 1 260 ? 29.797 -10.742 -11.516 1 41.12 260 ASN A CA 1
ATOM 2053 C C . ASN A 1 260 ? 30.266 -12.047 -12.172 1 41.12 260 ASN A C 1
ATOM 2055 O O . ASN A 1 260 ? 31.047 -12.016 -13.125 1 41.12 260 ASN A O 1
ATOM 2059 N N . LEU A 1 261 ? 30.828 -13.039 -11.602 1 29.02 261 LEU A N 1
ATOM 2060 C CA . LEU A 1 261 ? 30.906 -14.18 -12.508 1 29.02 261 LEU A CA 1
ATOM 2061 C C . LEU A 1 261 ? 29.688 -14.258 -13.406 1 29.02 261 LEU A C 1
ATOM 2063 O O . LEU A 1 261 ? 28.609 -13.766 -13.039 1 29.02 261 LEU A O 1
ATOM 2067 N N . SER A 1 262 ? 29.75 -14.82 -14.758 1 26.38 262 SER A N 1
ATOM 2068 C CA . SER A 1 262 ? 28.672 -15.109 -15.703 1 26.38 262 SER A CA 1
ATOM 2069 C C . SER A 1 262 ? 27.375 -15.477 -14.977 1 26.38 262 SER A C 1
ATOM 2071 O O . SER A 1 262 ? 27.406 -15.828 -13.797 1 26.38 262 SER A O 1
ATOM 2073 N N . ILE A 1 263 ? 26.125 -15.703 -15.883 1 27.19 263 ILE A N 1
ATOM 2074 C CA . ILE A 1 263 ? 25.047 -16.359 -16.625 1 27.19 263 ILE A CA 1
ATOM 2075 C C . ILE A 1 263 ? 25.078 -17.859 -16.359 1 27.19 263 ILE A C 1
ATOM 2077 O O . ILE A 1 263 ? 24.219 -18.594 -16.844 1 27.19 263 ILE A O 1
ATOM 2081 N N . SER A 1 264 ? 26.094 -18.516 -15.953 1 25.42 264 SER A N 1
ATOM 2082 C CA . SER A 1 264 ? 26.172 -19.953 -16.172 1 25.42 264 SER A CA 1
ATOM 2083 C C . SER A 1 264 ? 25.156 -20.688 -15.32 1 25.42 264 SER A C 1
ATOM 2085 O O . SER A 1 264 ? 24.656 -21.75 -15.719 1 25.42 264 SER A O 1
ATOM 2087 N N . MET A 1 265 ? 24.969 -20.594 -14.039 1 24.7 265 MET A N 1
ATOM 2088 C CA . MET A 1 265 ? 23.984 -21.562 -13.547 1 24.7 265 MET A CA 1
ATOM 2089 C C . MET A 1 265 ? 22.578 -21.141 -13.938 1 24.7 265 MET A C 1
ATOM 2091 O O . MET A 1 265 ? 21.594 -21.797 -13.578 1 24.7 265 MET A O 1
ATOM 2095 N N . ILE A 1 266 ? 22.266 -20.062 -14.617 1 25.55 266 ILE A N 1
ATOM 2096 C CA . ILE A 1 266 ? 21.109 -20.344 -15.453 1 25.55 266 ILE A CA 1
ATOM 2097 C C . ILE A 1 266 ? 21.469 -21.391 -16.5 1 25.55 266 ILE A C 1
ATOM 2099 O O . ILE A 1 266 ? 20.688 -22.312 -16.766 1 25.55 266 ILE A O 1
ATOM 2103 N N . LEU A 1 267 ? 22.641 -21.312 -17.359 1 25.25 267 LEU A N 1
ATOM 2104 C CA . LEU A 1 267 ? 22.75 -22.047 -18.625 1 25.25 267 LEU A CA 1
ATOM 2105 C C . LEU A 1 267 ? 23.281 -23.453 -18.391 1 25.25 267 LEU A C 1
ATOM 2107 O O . LEU A 1 267 ? 23.469 -24.219 -19.328 1 25.25 267 LEU A O 1
ATOM 2111 N N . GLN A 1 268 ? 23.984 -23.797 -17.391 1 22.52 268 GLN A N 1
ATOM 2112 C CA . GLN A 1 268 ? 24.609 -25.125 -17.375 1 22.52 268 GLN A CA 1
ATOM 2113 C C . GLN A 1 268 ? 23.547 -26.219 -17.344 1 22.52 268 GLN A C 1
ATOM 2115 O O . GLN A 1 268 ? 23.641 -27.156 -16.547 1 22.52 268 GLN A O 1
ATOM 2120 N N . GLY A 1 269 ? 22.25 -26.094 -17.938 1 22.98 269 GLY A N 1
ATOM 2121 C CA . GLY A 1 269 ? 21.75 -27.312 -18.578 1 22.98 269 GLY A CA 1
ATOM 2122 C C . GLY A 1 269 ? 22.672 -27.859 -19.641 1 22.98 269 GLY A C 1
ATOM 2123 O O . GLY A 1 269 ? 22.422 -28.922 -20.203 1 22.98 269 GLY A O 1
ATOM 2124 N N . ARG A 1 270 ? 23.656 -27.203 -20.359 1 22.52 270 ARG A N 1
ATOM 2125 C CA . ARG A 1 270 ? 24.125 -28.016 -21.453 1 22.52 270 ARG A CA 1
ATOM 2126 C C . ARG A 1 270 ? 25.172 -29.031 -20.984 1 22.52 270 ARG A C 1
ATOM 2128 O O . ARG A 1 270 ? 25.125 -30.203 -21.344 1 22.52 270 ARG A O 1
ATOM 2135 N N . THR A 1 271 ? 26.484 -28.719 -20.672 1 20.84 271 THR A N 1
ATOM 2136 C CA . THR A 1 271 ? 27.594 -29.453 -21.25 1 20.84 271 THR A CA 1
ATOM 2137 C C . THR A 1 271 ? 27.984 -30.641 -20.375 1 20.84 271 THR A C 1
ATOM 2139 O O . THR A 1 271 ? 28.969 -31.328 -20.656 1 20.84 271 THR A O 1
ATOM 2142 N N . SER A 1 272 ? 27.594 -31 -19.141 1 17.66 272 SER A N 1
ATOM 2143 C CA . SER A 1 272 ? 28.266 -32.25 -18.781 1 17.66 272 SER A CA 1
ATOM 2144 C C . SER A 1 272 ? 27.797 -33.406 -19.656 1 17.66 272 SER A C 1
ATOM 2146 O O . SER A 1 272 ? 26.625 -33.781 -19.594 1 17.66 272 SER A O 1
ATOM 2148 N N . ASN A 1 273 ? 28.375 -33.469 -21 1 17.42 273 ASN A N 1
ATOM 2149 C CA . ASN A 1 273 ? 29.031 -34.688 -21.453 1 17.42 273 ASN A CA 1
ATOM 2150 C C . ASN A 1 273 ? 30.297 -34.969 -20.656 1 17.42 273 ASN A C 1
ATOM 2152 O O . ASN A 1 273 ? 31.078 -34.062 -20.375 1 17.42 273 ASN A O 1
ATOM 2156 N N . MET B 1 1 ? 38.906 105.5 80.375 1 24.86 1 MET B N 1
ATOM 2157 C CA . MET B 1 1 ? 37.875 104.5 80.75 1 24.86 1 MET B CA 1
ATOM 2158 C C . MET B 1 1 ? 36.844 104.312 79.625 1 24.86 1 MET B C 1
ATOM 2160 O O . MET B 1 1 ? 35.719 103.875 79.812 1 24.86 1 MET B O 1
ATOM 2164 N N . GLY B 1 2 ? 37.156 104.688 78.375 1 28.27 2 GLY B N 1
ATOM 2165 C CA . GLY B 1 2 ? 36.344 104.938 77.188 1 28.27 2 GLY B CA 1
ATOM 2166 C C . GLY B 1 2 ? 35.781 103.625 76.562 1 28.27 2 GLY B C 1
ATOM 2167 O O . GLY B 1 2 ? 36.531 102.688 76.25 1 28.27 2 GLY B O 1
ATOM 2168 N N . GLY B 1 3 ? 34.469 103.25 76.812 1 30.88 3 GLY B N 1
ATOM 2169 C CA . GLY B 1 3 ? 33.781 101.938 76.625 1 30.88 3 GLY B CA 1
ATOM 2170 C C . GLY B 1 3 ? 33.438 101.688 75.188 1 30.88 3 GLY B C 1
ATOM 2171 O O . GLY B 1 3 ? 33.25 102.625 74.375 1 30.88 3 GLY B O 1
ATOM 2172 N N . PRO B 1 4 ? 33.969 100.625 74.438 1 35.69 4 PRO B N 1
ATOM 2173 C CA . PRO B 1 4 ? 33.938 100.25 73 1 35.69 4 PRO B CA 1
ATOM 2174 C C . PRO B 1 4 ? 32.531 99.938 72.5 1 35.69 4 PRO B C 1
ATOM 2176 O O . PRO B 1 4 ? 31.688 99.5 73.312 1 35.69 4 PRO B O 1
ATOM 2179 N N . LYS B 1 5 ? 31.984 100.688 71.5 1 36.84 5 LYS B N 1
ATOM 2180 C CA . LYS B 1 5 ? 30.672 100.75 70.812 1 36.84 5 LYS B CA 1
ATOM 2181 C C . LYS B 1 5 ? 30.422 99.5 70 1 36.84 5 LYS B C 1
ATOM 2183 O O . LYS B 1 5 ? 31.297 99.125 69.188 1 36.84 5 LYS B O 1
ATOM 2188 N N . HIS B 1 6 ? 29.594 98.5 70.438 1 32.03 6 HIS B N 1
ATOM 2189 C CA . HIS B 1 6 ? 29.266 97.188 69.938 1 32.03 6 HIS B CA 1
ATOM 2190 C C . HIS B 1 6 ? 28.375 97.312 68.688 1 32.03 6 HIS B C 1
ATOM 2192 O O . HIS B 1 6 ? 27.25 97.812 68.75 1 32.03 6 HIS B O 1
ATOM 2198 N N . GLY B 1 7 ? 28.781 97.688 67.438 1 30.14 7 GLY B N 1
ATOM 2199 C CA . GLY B 1 7 ? 27.984 97.938 66.25 1 30.14 7 GLY B CA 1
ATOM 2200 C C . GLY B 1 7 ? 27.406 96.688 65.625 1 30.14 7 GLY B C 1
ATOM 2201 O O . GLY B 1 7 ? 26.969 96.75 64.438 1 30.14 7 GLY B O 1
ATOM 2202 N N . GLY B 1 8 ? 27.016 95.5 66.312 1 32.28 8 GLY B N 1
ATOM 2203 C CA . GLY B 1 8 ? 26.938 94.25 65.562 1 32.28 8 GLY B CA 1
ATOM 2204 C C . GLY B 1 8 ? 25.656 94.125 64.75 1 32.28 8 GLY B C 1
ATOM 2205 O O . GLY B 1 8 ? 25.328 93.062 64.312 1 32.28 8 GLY B O 1
ATOM 2206 N N . GLY B 1 9 ? 24.781 95.188 64.438 1 30.55 9 GLY B N 1
ATOM 2207 C CA . GLY B 1 9 ? 23.375 94.812 64.25 1 30.55 9 GLY B CA 1
ATOM 2208 C C . GLY B 1 9 ? 23.109 94.125 62.906 1 30.55 9 GLY B C 1
ATOM 2209 O O . GLY B 1 9 ? 22.297 93.188 62.812 1 30.55 9 GLY B O 1
ATOM 2210 N N . ASP B 1 10 ? 23.438 94.5 61.562 1 36.94 10 ASP B N 1
ATOM 2211 C CA . ASP B 1 10 ? 22.453 94.688 60.5 1 36.94 10 ASP B CA 1
ATOM 2212 C C . ASP B 1 10 ? 22.375 93.438 59.625 1 36.94 10 ASP B C 1
ATOM 2214 O O . ASP B 1 10 ? 21.734 93.438 58.562 1 36.94 10 ASP B O 1
ATOM 2218 N N . ASP B 1 11 ? 23.172 92.312 59.656 1 42.69 11 ASP B N 1
ATOM 2219 C CA . ASP B 1 11 ? 23.328 91.562 58.438 1 42.69 11 ASP B CA 1
ATOM 2220 C C . ASP B 1 11 ? 22.219 90.5 58.25 1 42.69 11 ASP B C 1
ATOM 2222 O O . ASP B 1 11 ? 22.297 89.688 57.406 1 42.69 11 ASP B O 1
ATOM 2226 N N . SER B 1 12 ? 21.031 90.5 59.031 1 46 12 SER B N 1
ATOM 2227 C CA . SER B 1 12 ? 20.234 89.312 59.031 1 46 12 SER B CA 1
ATOM 2228 C C . SER B 1 12 ? 19.25 89.312 57.844 1 46 12 SER B C 1
ATOM 2230 O O . SER B 1 12 ? 18.578 88.312 57.594 1 46 12 SER B O 1
ATOM 2232 N N . ASP B 1 13 ? 19 90.438 57.062 1 46.56 13 ASP B N 1
ATOM 2233 C CA . ASP B 1 13 ? 17.812 90.5 56.219 1 46.56 13 ASP B CA 1
ATOM 2234 C C . ASP B 1 13 ? 18.047 89.812 54.906 1 46.56 13 ASP B C 1
ATOM 2236 O O . ASP B 1 13 ? 17.109 89.562 54.125 1 46.56 13 ASP B O 1
ATOM 2240 N N . ASP B 1 14 ? 19.266 89.562 54.406 1 50.62 14 ASP B N 1
ATOM 2241 C CA . ASP B 1 14 ? 19.469 89.188 53 1 50.62 14 ASP B CA 1
ATOM 2242 C C . ASP B 1 14 ? 19.219 87.688 52.812 1 50.62 14 ASP B C 1
ATOM 2244 O O . ASP B 1 14 ? 19.094 87.25 51.688 1 50.62 14 ASP B O 1
ATOM 2248 N N . ALA B 1 15 ? 19.172 86.875 53.875 1 56.44 15 ALA B N 1
ATOM 2249 C CA . ALA B 1 15 ? 19.141 85.375 53.656 1 56.44 15 ALA B CA 1
ATOM 2250 C C . ALA B 1 15 ? 17.719 84.938 53.312 1 56.44 15 ALA B C 1
ATOM 2252 O O . ALA B 1 15 ? 17.547 84 52.531 1 56.44 15 ALA B O 1
ATOM 2253 N N . THR B 1 16 ? 16.656 85.75 53.812 1 54.19 16 THR B N 1
ATOM 2254 C CA . THR B 1 16 ? 15.305 85.25 53.656 1 54.19 16 THR B CA 1
ATOM 2255 C C . THR B 1 16 ? 14.852 85.438 52.188 1 54.19 16 THR B C 1
ATOM 2257 O O . THR B 1 16 ? 14.102 84.562 51.688 1 54.19 16 THR B O 1
ATOM 2260 N N . ASP B 1 17 ? 15.359 86.438 51.469 1 54.59 17 ASP B N 1
ATOM 2261 C CA . ASP B 1 17 ? 14.883 86.688 50.094 1 54.59 17 ASP B CA 1
ATOM 2262 C C . ASP B 1 17 ? 15.414 85.625 49.156 1 54.59 17 ASP B C 1
ATOM 2264 O O . ASP B 1 17 ? 14.734 85.25 48.188 1 54.59 17 ASP B O 1
ATOM 2268 N N . ARG B 1 18 ? 16.594 85 49.375 1 55.94 18 ARG B N 1
ATOM 2269 C CA . ARG B 1 18 ? 17.172 84 48.5 1 55.94 18 ARG B CA 1
ATOM 2270 C C . ARG B 1 18 ? 16.406 82.688 48.562 1 55.94 18 ARG B C 1
ATOM 2272 O O . ARG B 1 18 ? 16.25 81.938 47.562 1 55.94 18 ARG B O 1
ATOM 2279 N N . LEU B 1 19 ? 15.898 82.375 49.844 1 55.19 19 LEU B N 1
ATOM 2280 C CA . LEU B 1 19 ? 15.203 81.125 49.969 1 55.19 19 LEU B CA 1
ATOM 2281 C C . LEU B 1 19 ? 13.852 81.125 49.281 1 55.19 19 LEU B C 1
ATOM 2283 O O . LEU B 1 19 ? 13.414 80.125 48.719 1 55.19 19 LEU B O 1
ATOM 2287 N N . LEU B 1 20 ? 13.172 82.312 49.281 1 52.91 20 LEU B N 1
ATOM 2288 C CA . LEU B 1 20 ? 11.859 82.375 48.656 1 52.91 20 LEU B CA 1
ATOM 2289 C C . LEU B 1 20 ? 11.984 82.375 47.156 1 52.91 20 LEU B C 1
ATOM 2291 O O . LEU B 1 20 ? 11.117 81.812 46.469 1 52.91 20 LEU B O 1
ATOM 2295 N N . ASN B 1 21 ? 13.094 82.938 46.531 1 51.12 21 ASN B N 1
ATOM 2296 C CA . ASN B 1 21 ? 13.227 82.938 45.094 1 51.12 21 ASN B CA 1
ATOM 2297 C C . ASN B 1 21 ? 13.594 81.5 44.562 1 51.12 21 ASN B C 1
ATOM 2299 O O . ASN B 1 21 ? 13.398 81.25 43.375 1 51.12 21 ASN B O 1
ATOM 2303 N N . ALA B 1 22 ? 14.258 80.688 45.375 1 52.78 22 ALA B N 1
ATOM 2304 C CA . ALA B 1 22 ? 14.641 79.312 44.906 1 52.78 22 ALA B CA 1
ATOM 2305 C C . ALA B 1 22 ? 13.422 78.438 44.812 1 52.78 22 ALA B C 1
ATOM 2307 O O . ALA B 1 22 ? 13.391 77.5 43.969 1 52.78 22 ALA B O 1
ATOM 2308 N N . ARG B 1 23 ? 12.43 78.625 45.688 1 48.19 23 ARG B N 1
ATOM 2309 C CA . ARG B 1 23 ? 11.258 77.75 45.594 1 48.19 23 ARG B CA 1
ATOM 2310 C C . ARG B 1 23 ? 10.43 78.062 44.344 1 48.19 23 ARG B C 1
ATOM 2312 O O . ARG B 1 23 ? 9.57 77.312 43.969 1 48.19 23 ARG B O 1
ATOM 2319 N N . GLU B 1 24 ? 10.516 79.375 43.844 1 47.16 24 GLU B N 1
ATOM 2320 C CA . GLU B 1 24 ? 9.656 79.625 42.719 1 47.16 24 GLU B CA 1
ATOM 2321 C C . GLU B 1 24 ? 10.148 78.938 41.469 1 47.16 24 GLU B C 1
ATOM 2323 O O . GLU B 1 24 ? 9.43 78.812 40.469 1 47.16 24 GLU B O 1
ATOM 2328 N N . LYS B 1 25 ? 11.477 78.688 41.344 1 48.97 25 LYS B N 1
ATOM 2329 C CA . LYS B 1 25 ? 11.945 78.25 40.031 1 48.97 25 LYS B CA 1
ATOM 2330 C C . LYS B 1 25 ? 11.43 76.875 39.656 1 48.97 25 LYS B C 1
ATOM 2332 O O . LYS B 1 25 ? 11.125 76.625 38.469 1 48.97 25 LYS B O 1
ATOM 2337 N N . ASN B 1 26 ? 11.719 76 40.562 1 43.06 26 ASN B N 1
ATOM 2338 C CA . ASN B 1 26 ? 11.711 74.688 39.875 1 43.06 26 ASN B CA 1
ATOM 2339 C C . ASN B 1 26 ? 10.297 74.125 39.719 1 43.06 26 ASN B C 1
ATOM 2341 O O . ASN B 1 26 ? 10.094 72.938 39.656 1 43.06 26 ASN B O 1
ATOM 2345 N N . SER B 1 27 ? 9.273 74.938 40.125 1 45.56 27 SER B N 1
ATOM 2346 C CA . SER B 1 27 ? 8.008 74.312 39.75 1 45.56 27 SER B CA 1
ATOM 2347 C C . SER B 1 27 ? 7.852 74.188 38.25 1 45.56 27 SER B C 1
ATOM 2349 O O . SER B 1 27 ? 7.34 75.125 37.594 1 45.56 27 SER B O 1
ATOM 2351 N N . ARG B 1 28 ? 8.906 73.812 37.562 1 43.25 28 ARG B N 1
ATOM 2352 C CA . ARG B 1 28 ? 8.57 73.375 36.219 1 43.25 28 ARG B CA 1
ATOM 2353 C C . ARG B 1 28 ? 7.234 72.625 36.188 1 43.25 28 ARG B C 1
ATOM 2355 O O . ARG B 1 28 ? 7.109 71.562 36.719 1 43.25 28 ARG B O 1
ATOM 2362 N N . TRP B 1 29 ? 6.125 73.312 36.188 1 47.12 29 TRP B N 1
ATOM 2363 C CA . TRP B 1 29 ? 4.816 72.812 35.812 1 47.12 29 TRP B CA 1
ATOM 2364 C C . TRP B 1 29 ? 4.93 71.812 34.656 1 47.12 29 TRP B C 1
ATOM 2366 O O . TRP B 1 29 ? 5.422 72.188 33.594 1 47.12 29 TRP B O 1
ATOM 2376 N N . GLU B 1 30 ? 5.355 70.625 34.875 1 49.75 30 GLU B N 1
ATOM 2377 C CA . GLU B 1 30 ? 5.156 69.625 33.812 1 49.75 30 GLU B CA 1
ATOM 2378 C C . GLU B 1 30 ? 3.805 69.812 33.125 1 49.75 30 GLU B C 1
ATOM 2380 O O . GLU B 1 30 ? 2.762 69.812 33.781 1 49.75 30 GLU B O 1
ATOM 2385 N N . ARG B 1 31 ? 3.779 70.625 32.156 1 52.12 31 ARG B N 1
ATOM 2386 C CA . ARG B 1 31 ? 2.598 70.75 31.297 1 52.12 31 ARG B CA 1
ATOM 2387 C C . ARG B 1 31 ? 1.926 69.438 31.109 1 52.12 31 ARG B C 1
ATOM 2389 O O . ARG B 1 31 ? 2.592 68.438 30.812 1 52.12 31 ARG B O 1
ATOM 2396 N N . PRO B 1 32 ? 0.763 69.188 31.719 1 54.81 32 PRO B N 1
ATOM 2397 C CA . PRO B 1 32 ? 0.074 67.938 31.438 1 54.81 32 PRO B CA 1
ATOM 2398 C C . PRO B 1 32 ? 0.047 67.625 29.953 1 54.81 32 PRO B C 1
ATOM 2400 O O . PRO B 1 32 ? -0.052 68.5 29.109 1 54.81 32 PRO B O 1
ATOM 2403 N N . VAL B 1 33 ? 0.692 66.625 29.484 1 59.59 33 VAL B N 1
ATOM 2404 C CA . VAL B 1 33 ? 0.565 66.125 28.109 1 59.59 33 VAL B CA 1
ATOM 2405 C C . VAL B 1 33 ? -0.889 66.25 27.656 1 59.59 33 VAL B C 1
ATOM 2407 O O . VAL B 1 33 ? -1.804 65.875 28.359 1 59.59 33 VAL B O 1
ATOM 2410 N N . PRO B 1 34 ? -1.068 67.188 26.719 1 60.19 34 PRO B N 1
ATOM 2411 C CA . PRO B 1 34 ? -2.455 67.438 26.312 1 60.19 34 PRO B CA 1
ATO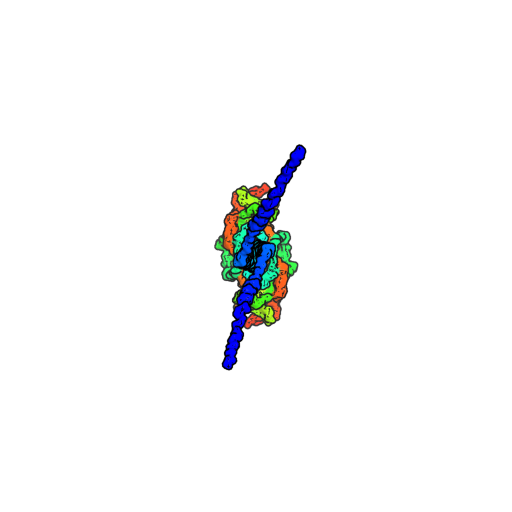M 2412 C C . PRO B 1 34 ? -3.223 66.125 26.047 1 60.19 34 PRO B C 1
ATOM 2414 O O . PRO B 1 34 ? -2.635 65.125 25.594 1 60.19 34 PRO B O 1
ATOM 2417 N N . TRP B 1 35 ? -4.371 66.062 26.625 1 62.62 35 TRP B N 1
ATOM 2418 C CA . TRP B 1 35 ? -5.309 64.938 26.562 1 62.62 35 TRP B CA 1
ATOM 2419 C C . TRP B 1 35 ? -5.332 64.312 25.156 1 62.62 35 TRP B C 1
ATOM 2421 O O . TRP B 1 35 ? -5.508 63.094 25.016 1 62.62 35 TRP B O 1
ATOM 2431 N N . TYR B 1 36 ? -5.043 65.188 24.109 1 64.25 36 TYR B N 1
ATOM 2432 C CA . TYR B 1 36 ? -5.078 64.688 22.719 1 64.25 36 TYR B CA 1
ATOM 2433 C C . TYR B 1 36 ? -3.9 63.781 22.438 1 64.25 36 TYR B C 1
ATOM 2435 O O . TYR B 1 36 ? -4.012 62.844 21.641 1 64.25 36 TYR B O 1
ATOM 2443 N N . GLN B 1 37 ? -2.781 64 23.172 1 65.69 37 GLN B N 1
ATOM 2444 C CA . GLN B 1 37 ? -1.629 63.125 23 1 65.69 37 GLN B CA 1
ATOM 2445 C C . GLN B 1 37 ? -1.855 61.812 23.688 1 65.69 37 GLN B C 1
ATOM 2447 O O . GLN B 1 37 ? -1.466 60.75 23.172 1 65.69 37 GLN B O 1
ATOM 2452 N N . GLN B 1 38 ? -2.645 61.969 24.734 1 71.94 38 GLN B N 1
ATOM 2453 C CA . GLN B 1 38 ? -2.994 60.75 25.469 1 71.94 38 GLN B CA 1
ATOM 2454 C C . GLN B 1 38 ? -3.998 59.906 24.688 1 71.94 38 GLN B C 1
ATOM 2456 O O . GLN B 1 38 ? -3.875 58.688 24.609 1 71.94 38 GLN B O 1
ATOM 2461 N N . LYS B 1 39 ? -4.828 60.688 23.984 1 74.12 39 LYS B N 1
ATOM 2462 C CA . LYS B 1 39 ? -5.828 60 23.172 1 74.12 39 LYS B CA 1
ATOM 2463 C C . LYS B 1 39 ? -5.188 59.312 21.953 1 74.12 39 LYS B C 1
ATOM 2465 O O . LYS B 1 39 ? -5.527 58.188 21.609 1 74.12 39 LYS B O 1
ATOM 2470 N N . ARG B 1 40 ? -4.297 59.969 21.312 1 77.81 40 ARG B N 1
ATOM 2471 C CA . ARG B 1 40 ? -3.605 59.406 20.172 1 77.81 40 ARG B CA 1
ATOM 2472 C C . ARG B 1 40 ? -2.789 58.188 20.562 1 77.81 40 ARG B C 1
ATOM 2474 O O . ARG B 1 40 ? -2.719 57.188 19.812 1 77.81 40 ARG B O 1
ATOM 2481 N N . ALA B 1 41 ? -2.221 58.25 21.719 1 77.38 41 ALA B N 1
ATOM 2482 C CA . ALA B 1 41 ? -1.442 57.125 22.219 1 77.38 41 ALA B CA 1
ATOM 2483 C C . ALA B 1 41 ? -2.342 55.938 22.516 1 77.38 41 ALA B C 1
ATOM 2485 O O . ALA B 1 41 ? -1.998 54.781 22.188 1 77.38 41 ALA B O 1
ATOM 2486 N N . VAL B 1 42 ? -3.496 56.281 23.062 1 78.19 42 VAL B N 1
ATOM 2487 C CA . VAL B 1 42 ? -4.449 55.219 23.391 1 78.19 42 VAL B CA 1
ATOM 2488 C C . VAL B 1 42 ? -4.973 54.594 22.109 1 78.19 42 VAL B C 1
ATOM 2490 O O . VAL B 1 42 ? -5.09 53.344 22.016 1 78.19 42 VAL B O 1
ATOM 2493 N N . VAL B 1 43 ? -5.234 55.438 21.125 1 81.94 43 VAL B N 1
ATOM 2494 C CA . VAL B 1 43 ? -5.711 54.938 19.844 1 81.94 43 VAL B CA 1
ATOM 2495 C C . VAL B 1 43 ? -4.625 54.094 19.172 1 81.94 43 VAL B C 1
ATOM 2497 O O . VAL B 1 43 ? -4.914 53.031 18.609 1 81.94 43 VAL B O 1
ATOM 2500 N N . GLY B 1 44 ? -3.363 54.562 19.297 1 82.81 44 GLY B N 1
ATOM 2501 C CA . GLY B 1 44 ? -2.254 53.781 18.75 1 82.81 44 GLY B CA 1
ATOM 2502 C C . GLY B 1 44 ? -2.094 52.438 19.406 1 82.81 44 GLY B C 1
ATOM 2503 O O . GLY B 1 44 ? -1.911 51.438 18.719 1 82.81 44 GLY B O 1
ATOM 2504 N N . TYR B 1 45 ? -2.23 52.406 20.656 1 81.31 45 TYR B N 1
ATOM 2505 C CA . TYR B 1 45 ? -2.113 51.156 21.391 1 81.31 45 TYR B CA 1
ATOM 2506 C C . TYR B 1 45 ? -3.262 50.219 21.047 1 81.31 45 TYR B C 1
ATOM 2508 O O . TYR B 1 45 ? -3.055 49 20.875 1 81.31 45 TYR B O 1
ATOM 2516 N N . ALA B 1 46 ? -4.449 50.781 20.969 1 83.19 46 ALA B N 1
ATOM 2517 C CA . ALA B 1 46 ? -5.617 50 20.625 1 83.19 46 ALA B CA 1
ATOM 2518 C C . ALA B 1 46 ? -5.469 49.375 19.234 1 83.19 46 ALA B C 1
ATOM 2520 O O . ALA B 1 46 ? -5.805 48.219 19.016 1 83.19 46 ALA B O 1
ATOM 2521 N N . ALA B 1 47 ? -4.902 50.188 18.297 1 87 47 ALA B N 1
ATOM 2522 C CA . ALA B 1 47 ? -4.68 49.688 16.938 1 87 47 ALA B CA 1
ATOM 2523 C C . ALA B 1 47 ? -3.678 48.531 16.922 1 87 47 ALA B C 1
ATOM 2525 O O . ALA B 1 47 ? -3.889 47.531 16.25 1 87 47 ALA B O 1
ATOM 2526 N N . VAL B 1 48 ? -2.623 48.625 17.703 1 87.12 48 VAL B N 1
ATOM 2527 C CA . VAL B 1 48 ? -1.604 47.594 17.781 1 87.12 48 VAL B CA 1
ATOM 2528 C C . VAL B 1 48 ? -2.205 46.312 18.391 1 87.12 48 VAL B C 1
ATOM 2530 O O . VAL B 1 48 ? -1.947 45.219 17.906 1 87.12 48 VAL B O 1
ATOM 2533 N N . LEU B 1 49 ? -3.025 46.5 19.406 1 86.5 49 LEU B N 1
ATOM 2534 C CA . LEU B 1 49 ? -3.68 45.375 20.047 1 86.5 49 LEU B CA 1
ATOM 2535 C C . LEU B 1 49 ? -4.605 44.656 19.078 1 86.5 49 LEU B C 1
ATOM 2537 O O . LEU B 1 49 ? -4.637 43.406 19.031 1 86.5 49 LEU B O 1
ATOM 2541 N N . ILE B 1 50 ? -5.332 45.438 18.297 1 86.94 50 ILE B N 1
ATOM 2542 C CA . ILE B 1 50 ? -6.266 44.875 17.344 1 86.94 50 ILE B CA 1
ATOM 2543 C C . ILE B 1 50 ? -5.496 44.094 16.266 1 86.94 50 ILE B C 1
ATOM 2545 O O . ILE B 1 50 ? -5.879 43 15.883 1 86.94 50 ILE B O 1
ATOM 2549 N N . VAL B 1 51 ? -4.379 44.594 15.734 1 87.88 51 VAL B N 1
ATOM 2550 C CA . VAL B 1 51 ? -3.574 43.938 14.719 1 87.88 51 VAL B CA 1
ATOM 2551 C C . VAL B 1 51 ? -3.018 42.625 15.266 1 87.88 51 VAL B C 1
ATOM 2553 O O . VAL B 1 51 ? -3.055 41.594 14.586 1 87.88 51 VAL B O 1
ATOM 2556 N N . GLN B 1 52 ? -2.584 42.688 16.531 1 87.5 52 GLN B N 1
ATOM 2557 C CA . GLN B 1 52 ? -2.041 41.469 17.125 1 87.5 52 GLN B CA 1
ATOM 2558 C C . GLN B 1 52 ? -3.129 40.438 17.312 1 87.5 52 GLN B C 1
ATOM 2560 O O . GLN B 1 52 ? -2.879 39.219 17.125 1 87.5 52 GLN B O 1
ATOM 2565 N N . LEU B 1 53 ? -4.297 40.875 17.688 1 88.19 53 LEU B N 1
ATOM 2566 C CA . LEU B 1 53 ? -5.414 39.938 17.844 1 88.19 53 LEU B CA 1
ATOM 2567 C C . LEU B 1 53 ? -5.797 39.312 16.5 1 88.19 53 LEU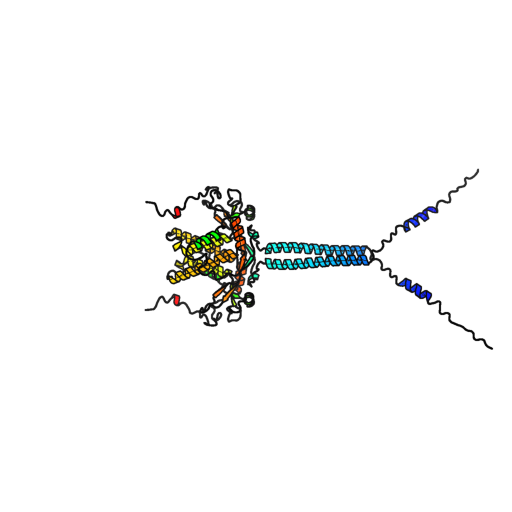 B C 1
ATOM 2569 O O . LEU B 1 53 ? -6.047 38.125 16.422 1 88.19 53 LEU B O 1
ATOM 2573 N N . VAL B 1 54 ? -5.828 40.062 15.422 1 86.81 54 VAL B N 1
ATOM 2574 C CA . VAL B 1 54 ? -6.148 39.594 14.086 1 86.81 54 VAL B CA 1
ATOM 2575 C C . VAL B 1 54 ? -5.09 38.594 13.625 1 86.81 54 VAL B C 1
ATOM 2577 O O . VAL B 1 54 ? -5.418 37.531 13.078 1 86.81 54 VAL B O 1
ATOM 2580 N N . VAL B 1 55 ? -3.855 38.906 13.922 1 86.56 55 VAL B N 1
ATOM 2581 C CA . VAL B 1 55 ? -2.771 38 13.562 1 86.56 55 VAL B CA 1
ATOM 2582 C C . VAL B 1 55 ? -2.902 36.688 14.344 1 86.56 55 VAL B C 1
ATOM 2584 O O . VAL B 1 55 ? -2.779 35.594 13.773 1 86.56 55 VAL B O 1
ATOM 2587 N N . ALA B 1 56 ? -3.178 36.812 15.648 1 87.88 56 ALA B N 1
ATOM 2588 C CA . ALA B 1 56 ? -3.32 35.625 16.484 1 87.88 56 ALA B CA 1
ATOM 2589 C C . ALA B 1 56 ? -4.504 34.781 16.031 1 87.88 56 ALA B C 1
ATOM 2591 O O . ALA B 1 56 ? -4.398 33.531 15.945 1 87.88 56 ALA B O 1
ATOM 2592 N N . VAL B 1 57 ? -5.613 35.375 15.719 1 84.31 57 VAL B N 1
ATOM 2593 C CA . VAL B 1 57 ? -6.789 34.656 15.227 1 84.31 57 VAL B CA 1
ATOM 2594 C C . VAL B 1 57 ? -6.48 34 13.875 1 84.31 57 VAL B C 1
ATOM 2596 O O . VAL B 1 57 ? -6.84 32.875 13.625 1 84.31 57 VAL B O 1
ATOM 2599 N N . GLY B 1 58 ? -5.82 34.688 13.016 1 86.5 58 GLY B N 1
ATOM 2600 C CA . GLY B 1 58 ? -5.41 34.156 11.734 1 86.5 58 GLY B CA 1
ATOM 2601 C C . GLY B 1 58 ? -4.504 32.938 11.859 1 86.5 58 GLY B C 1
ATOM 2602 O O . GLY B 1 58 ? -4.715 31.922 11.195 1 86.5 58 GLY B O 1
ATOM 2603 N N . LEU B 1 59 ? -3.551 33.094 12.758 1 86.5 59 LEU B N 1
ATOM 2604 C CA . LEU B 1 59 ? -2.641 31.969 12.992 1 86.5 59 LEU B CA 1
ATOM 2605 C C . LEU B 1 59 ? -3.383 30.766 13.594 1 86.5 59 LEU B C 1
ATOM 2607 O O . LEU B 1 59 ? -3.111 29.625 13.234 1 86.5 59 LEU B O 1
ATOM 2611 N N . ALA B 1 60 ? -4.293 31.031 14.406 1 83.81 60 ALA B N 1
ATOM 2612 C CA . ALA B 1 60 ? -5.082 29.969 15.016 1 83.81 60 ALA B CA 1
ATOM 2613 C C . ALA B 1 60 ? -5.949 29.266 13.977 1 83.81 60 ALA B C 1
ATOM 2615 O O . ALA B 1 60 ? -6.062 28.031 13.977 1 83.81 60 ALA B O 1
ATOM 2616 N N . VAL B 1 61 ? -6.5 29.938 13.109 1 79.38 61 VAL B N 1
ATOM 2617 C CA . VAL B 1 61 ? -7.293 29.375 12.031 1 79.38 61 VAL B CA 1
ATOM 2618 C C . VAL B 1 61 ? -6.395 28.547 11.109 1 79.38 61 VAL B C 1
ATOM 2620 O O . VAL B 1 61 ? -6.734 27.422 10.75 1 79.38 61 VAL B O 1
ATOM 2623 N N . LEU B 1 62 ? -5.266 29.156 10.82 1 79.38 62 LEU B N 1
ATOM 2624 C CA . LEU B 1 62 ? -4.324 28.438 9.961 1 79.3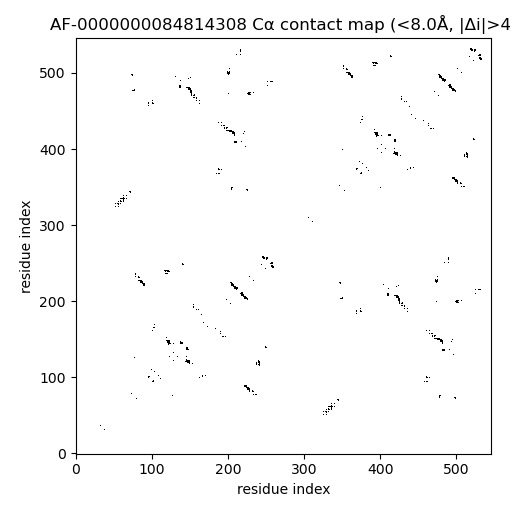8 62 LEU B CA 1
ATOM 2625 C C . LEU B 1 62 ? -3.824 27.172 10.641 1 79.38 62 LEU B C 1
ATOM 2627 O O . LEU B 1 62 ? -3.689 26.125 10 1 79.38 62 LEU B O 1
ATOM 2631 N N . LEU B 1 63 ? -3.535 27.281 11.805 1 76.75 63 LEU B N 1
ATOM 2632 C CA . LEU B 1 63 ? -3.123 26.094 12.562 1 76.75 63 LEU B CA 1
ATOM 2633 C C . LEU B 1 63 ? -4.227 25.047 12.57 1 76.75 63 LEU B C 1
ATOM 2635 O O . LEU B 1 63 ? -3.957 23.859 12.375 1 76.75 63 LEU B O 1
ATOM 2639 N N . GLY B 1 64 ? -5.352 25.391 12.766 1 70.38 64 GLY B N 1
ATOM 2640 C CA . GLY B 1 64 ? -6.473 24.453 12.703 1 70.38 64 GLY B CA 1
ATOM 2641 C C . GLY B 1 64 ? -6.609 23.781 11.359 1 70.38 64 GLY B C 1
ATOM 2642 O O . GLY B 1 64 ? -6.816 22.562 11.281 1 70.38 64 GLY B O 1
ATOM 2643 N N . ARG B 1 65 ? -6.469 24.5 10.383 1 67 65 ARG B N 1
ATOM 2644 C CA . ARG B 1 65 ? -6.551 23.953 9.031 1 67 65 ARG B CA 1
ATOM 2645 C C . ARG B 1 65 ? -5.398 22.984 8.766 1 67 65 ARG B C 1
ATOM 2647 O O . ARG B 1 65 ? -5.594 21.922 8.18 1 67 65 ARG B O 1
ATOM 2654 N N . THR B 1 66 ? -4.27 23.5 9.125 1 66.69 66 THR B N 1
ATOM 2655 C CA . THR B 1 66 ? -3.096 22.656 8.914 1 66.69 66 THR B CA 1
ATOM 2656 C C . THR B 1 66 ? -3.221 21.359 9.703 1 66.69 66 THR B C 1
ATOM 2658 O O . THR B 1 66 ? -2.85 20.297 9.211 1 66.69 66 THR B O 1
ATOM 2661 N N . ARG B 1 67 ? -3.66 21.469 10.812 1 60.38 67 ARG B N 1
ATOM 2662 C CA . ARG B 1 67 ? -3.895 20.281 11.617 1 60.38 67 ARG B CA 1
ATOM 2663 C C . ARG B 1 67 ? -4.945 19.391 10.969 1 60.38 67 ARG B C 1
ATOM 2665 O O . ARG B 1 67 ? -4.832 18.156 11.008 1 60.38 67 ARG B O 1
ATOM 2672 N N . ALA B 1 68 ? -5.836 20.031 10.469 1 57.25 68 ALA B N 1
ATOM 2673 C CA . ALA B 1 68 ? -6.844 19.25 9.75 1 57.25 68 ALA B CA 1
ATOM 2674 C C . ALA B 1 68 ? -6.23 18.531 8.555 1 57.25 68 ALA B C 1
ATOM 2676 O O . ALA B 1 68 ? -6.562 17.375 8.281 1 57.25 68 ALA B O 1
ATOM 2677 N N . GLU B 1 69 ? -5.453 19.312 7.922 1 56.69 69 GLU B N 1
ATOM 2678 C CA . GLU B 1 69 ? -4.75 18.719 6.789 1 56.69 69 GLU B CA 1
ATOM 2679 C C . GLU B 1 69 ? -3.793 17.625 7.242 1 56.69 69 GLU B C 1
ATOM 2681 O O . GLU B 1 69 ? -3.627 16.609 6.555 1 56.69 69 GLU B O 1
ATOM 2686 N N . LEU B 1 70 ? -3.025 18.109 8.32 1 53.81 70 LEU B N 1
ATOM 2687 C CA . LEU B 1 70 ? -2.168 17.094 8.938 1 53.81 70 LEU B CA 1
ATOM 2688 C C . LEU B 1 70 ? -2.941 15.812 9.195 1 53.81 70 LEU B C 1
ATOM 2690 O O . LEU B 1 70 ? -2.383 14.719 9.094 1 53.81 70 LEU B O 1
ATOM 2694 N N . ARG B 1 71 ? -3.947 16.094 9.805 1 49.84 71 ARG B N 1
ATOM 2695 C CA . ARG B 1 71 ? -4.734 14.859 9.891 1 49.84 71 ARG B CA 1
ATOM 2696 C C . ARG B 1 71 ? -4.906 14.219 8.523 1 49.84 71 ARG B C 1
ATOM 2698 O O . ARG B 1 71 ? -5.473 13.133 8.406 1 49.84 71 ARG B O 1
ATOM 2705 N N . GLY B 1 72 ? -3.965 14.484 7.586 1 51.75 72 GLY B N 1
ATOM 2706 C CA . GLY B 1 72 ? -3.336 13.93 6.395 1 51.75 72 GLY B CA 1
ATOM 2707 C C . GLY B 1 72 ? -4.336 13.461 5.355 1 51.75 72 GLY B C 1
ATOM 2708 O O . GLY B 1 72 ? -3.951 13.062 4.254 1 51.75 72 GLY B O 1
ATOM 2709 N N . GLN B 1 73 ? -5.547 13.289 5.688 1 62.59 73 GLN B N 1
ATOM 2710 C CA . GLN B 1 73 ? -6.453 12.648 4.738 1 62.59 73 GLN B CA 1
ATOM 2711 C C . GLN B 1 73 ? -7.152 13.688 3.861 1 62.59 73 GLN B C 1
ATOM 2713 O O . GLN B 1 73 ? -8.047 14.398 4.324 1 62.59 73 GLN B O 1
ATOM 2718 N N . ILE B 1 74 ? -6.375 14.094 2.797 1 77 74 ILE B N 1
ATOM 2719 C CA . ILE B 1 74 ? -6.996 15.016 1.853 1 77 74 ILE B CA 1
ATOM 2720 C C . ILE B 1 74 ? -8.188 14.344 1.176 1 77 74 ILE B C 1
ATOM 2722 O O . ILE B 1 74 ? -9.094 15.023 0.687 1 77 74 ILE B O 1
ATOM 2726 N N . LEU B 1 75 ? -8.102 13.125 1.207 1 87.75 75 LEU B N 1
ATOM 2727 C CA . LEU B 1 75 ? -9.211 12.344 0.667 1 87.75 75 LEU B CA 1
ATOM 2728 C C . LEU B 1 75 ? -10.375 12.305 1.65 1 87.75 75 LEU B C 1
ATOM 2730 O O . LEU B 1 75 ? -10.172 12.078 2.846 1 87.75 75 LEU B O 1
ATOM 2734 N N . TYR B 1 76 ? -11.555 12.688 1.168 1 89.5 76 TYR B N 1
ATOM 2735 C CA . TYR B 1 76 ? -12.719 12.461 2.02 1 89.5 76 TYR B CA 1
ATOM 2736 C C . TYR B 1 76 ? -12.992 10.977 2.182 1 89.5 76 TYR B C 1
ATOM 2738 O O . TYR B 1 76 ? -13.055 10.234 1.195 1 89.5 76 TYR B O 1
ATOM 2746 N N . SER B 1 77 ? -13.18 10.539 3.309 1 93.31 77 SER B N 1
ATOM 2747 C CA . SER B 1 77 ? -13.633 9.203 3.664 1 93.31 77 SER B CA 1
ATOM 2748 C C . SER B 1 77 ? -14.289 9.195 5.043 1 93.31 77 SER B C 1
ATOM 2750 O O . SER B 1 77 ? -13.781 9.812 5.98 1 93.31 77 SER B O 1
ATOM 2752 N N . PRO B 1 78 ? -15.469 8.531 5.137 1 94 78 PRO B N 1
ATOM 2753 C CA . PRO B 1 78 ? -16.047 8.406 6.48 1 94 78 PRO B CA 1
ATOM 2754 C C . PRO B 1 78 ? -15.117 7.668 7.449 1 94 78 PRO B C 1
ATOM 2756 O O . PRO B 1 78 ? -15.25 7.82 8.664 1 94 78 PRO B O 1
ATOM 2759 N N . ALA B 1 79 ? -14.156 6.93 6.961 1 95.19 79 ALA B N 1
ATOM 2760 C CA . ALA B 1 79 ? -13.266 6.129 7.797 1 95.19 79 ALA B CA 1
ATOM 2761 C C . ALA B 1 79 ? -12.094 6.965 8.305 1 95.19 79 ALA B C 1
ATOM 2763 O O . ALA B 1 79 ? -11.266 6.473 9.07 1 95.19 79 ALA B O 1
ATOM 2764 N N . ASN B 1 80 ? -12.016 8.25 7.941 1 90.81 80 ASN B N 1
ATOM 2765 C CA . ASN B 1 80 ? -10.922 9.109 8.391 1 90.81 80 ASN B CA 1
ATOM 2766 C C . ASN B 1 80 ? -10.883 9.211 9.914 1 90.81 80 ASN B C 1
ATOM 2768 O O . ASN B 1 80 ? -9.812 9.375 10.5 1 90.81 80 ASN B O 1
ATOM 2772 N N . GLU B 1 81 ? -12.016 9.117 10.516 1 88.62 81 GLU B N 1
ATOM 2773 C CA . GLU B 1 81 ? -12.086 9.227 11.969 1 88.62 81 GLU B CA 1
ATOM 2774 C C . GLU B 1 81 ? -11.367 8.07 12.648 1 88.62 81 GLU B C 1
ATOM 2776 O O . GLU B 1 81 ? -11.031 8.148 13.828 1 88.62 81 GLU B O 1
ATOM 2781 N N . ALA B 1 82 ? -11.156 6.961 11.891 1 93.06 82 ALA B N 1
ATOM 2782 C CA . ALA B 1 82 ? -10.531 5.777 12.469 1 93.06 82 ALA B CA 1
ATOM 2783 C C . ALA B 1 82 ? -9.023 5.777 12.219 1 93.06 82 ALA B C 1
ATOM 2785 O O . ALA B 1 82 ? -8.312 4.871 12.656 1 93.06 82 ALA B O 1
ATOM 2786 N N . ILE B 1 83 ? -8.469 6.773 11.562 1 90.12 83 ILE B N 1
ATOM 2787 C CA . ILE B 1 83 ? -7.066 6.766 11.148 1 90.12 83 ILE B CA 1
ATOM 2788 C C . ILE B 1 83 ? -6.199 7.371 12.25 1 90.12 83 ILE B C 1
ATOM 2790 O O . ILE B 1 83 ? -6.484 8.461 12.742 1 90.12 83 ILE B O 1
ATOM 2794 N N . ASP B 1 84 ? -5.355 6.633 12.742 1 87.12 84 ASP B N 1
ATOM 2795 C CA . ASP B 1 84 ? -4.254 7.027 13.609 1 87.12 84 ASP B CA 1
ATOM 2796 C C . ASP B 1 84 ? -2.928 6.453 13.109 1 87.12 84 ASP B C 1
ATOM 2798 O O . ASP B 1 84 ? -2.811 5.242 12.906 1 87.12 84 ASP B O 1
ATOM 2802 N N . TRP B 1 85 ? -2.014 7.363 12.875 1 86.81 85 TRP B N 1
ATOM 2803 C CA . TRP B 1 85 ? -0.752 6.953 12.266 1 86.81 85 TRP B CA 1
ATOM 2804 C C . TRP B 1 85 ? 0.319 6.73 13.328 1 86.81 85 TRP B C 1
ATOM 2806 O O . TRP B 1 85 ? 0.357 7.438 14.336 1 86.81 85 TRP B O 1
ATOM 2816 N N . SER B 1 86 ? 1.116 5.777 13.109 1 89.19 86 SER B N 1
ATOM 2817 C CA . SER B 1 86 ? 2.301 5.539 13.93 1 89.19 86 SER B CA 1
ATOM 2818 C C . SER B 1 86 ? 3.439 4.957 13.102 1 89.19 86 SER B C 1
ATOM 2820 O O . SER B 1 86 ? 3.213 4.449 12 1 89.19 86 SER B O 1
ATOM 2822 N N . VAL B 1 87 ? 4.594 5.145 13.594 1 90 87 VAL B N 1
ATOM 2823 C CA . VAL B 1 87 ? 5.742 4.504 12.961 1 90 87 VAL B CA 1
ATOM 2824 C C . VAL B 1 87 ? 5.875 3.07 13.461 1 90 87 VAL B C 1
ATOM 2826 O O . VAL B 1 87 ? 5.867 2.824 14.672 1 90 87 VAL B O 1
ATOM 2829 N N . GLN B 1 88 ? 5.867 2.121 12.531 1 90.06 88 GLN B N 1
ATOM 2830 C CA . GLN B 1 88 ? 5.945 0.706 12.875 1 90.06 88 GLN B CA 1
ATOM 2831 C C . GLN B 1 88 ? 7.035 0.001 12.078 1 90.06 88 GLN B C 1
ATOM 2833 O O . GLN B 1 88 ? 7.371 0.426 10.969 1 90.06 88 GLN B O 1
ATOM 2838 N N . GLU B 1 89 ? 7.617 -1.004 12.742 1 87.81 89 GLU B N 1
ATOM 2839 C CA . GLU B 1 89 ? 8.508 -1.92 12.031 1 87.81 89 GLU B CA 1
ATOM 2840 C C . GLU B 1 89 ? 7.828 -3.264 11.781 1 87.81 89 GLU B C 1
ATOM 2842 O O . GLU B 1 89 ? 7.055 -3.74 12.609 1 87.81 89 GLU B O 1
ATOM 2847 N N . PHE B 1 90 ? 8.039 -3.693 10.484 1 84.5 90 PHE B N 1
ATOM 2848 C CA . PHE B 1 90 ? 7.508 -5.023 10.203 1 84.5 90 PHE B CA 1
ATOM 2849 C C . PHE B 1 90 ? 8.352 -6.098 10.875 1 84.5 90 PHE B C 1
ATOM 2851 O O . PHE B 1 90 ? 9.586 -6.02 10.867 1 84.5 90 PHE B O 1
ATOM 2858 N N . ASN B 1 91 ? 7.82 -6.758 11.828 1 63.09 91 ASN B N 1
ATOM 2859 C CA . ASN B 1 91 ? 8.57 -7.855 12.43 1 63.09 91 ASN B CA 1
ATOM 2860 C C . ASN B 1 91 ? 8.797 -8.984 11.43 1 63.09 91 ASN B C 1
ATOM 2862 O O . ASN B 1 91 ? 7.859 -9.422 10.758 1 63.09 91 ASN B O 1
ATOM 2866 N N . SER B 1 92 ? 10.016 -8.992 10.906 1 54.19 92 SER B N 1
ATOM 2867 C CA . SER B 1 92 ? 10.43 -10.023 9.953 1 54.19 92 SER B CA 1
ATOM 2868 C C . SER B 1 92 ? 9.977 -11.406 10.406 1 54.19 92 SER B C 1
ATOM 2870 O O . SER B 1 92 ? 10.016 -12.359 9.633 1 54.19 92 SER B O 1
ATOM 2872 N N . GLY B 1 93 ? 9.859 -11.57 11.703 1 44.69 93 GLY B N 1
ATOM 2873 C CA . GLY B 1 93 ? 9.625 -12.922 12.172 1 44.69 93 GLY B CA 1
ATOM 2874 C C . GLY B 1 93 ? 8.391 -13.562 11.57 1 44.69 93 GLY B C 1
ATOM 2875 O O . GLY B 1 93 ? 8.07 -14.719 11.867 1 44.69 93 GLY B O 1
ATOM 2876 N N . ASN B 1 94 ? 7.461 -12.781 11.266 1 46 94 ASN B N 1
ATOM 2877 C CA . ASN B 1 94 ? 6.355 -13.641 10.852 1 46 94 ASN B CA 1
ATOM 2878 C C . ASN B 1 94 ? 6.668 -14.375 9.555 1 46 94 ASN B C 1
ATOM 2880 O O . ASN B 1 94 ? 6.605 -13.781 8.469 1 46 94 ASN B O 1
ATOM 2884 N N . GLY B 1 95 ? 7.922 -14.852 9.336 1 44.47 95 GLY B N 1
ATOM 2885 C CA . GLY B 1 95 ? 8.508 -15.82 8.43 1 44.47 95 GLY B CA 1
ATOM 2886 C C . GLY B 1 95 ? 7.531 -16.328 7.391 1 44.47 95 GLY B C 1
ATOM 2887 O O . GLY B 1 95 ? 6.469 -15.742 7.184 1 44.47 95 GLY B O 1
ATOM 2888 N N . LEU B 1 96 ? 7.996 -17.516 6.582 1 47.22 96 LEU B N 1
ATOM 2889 C CA . LEU B 1 96 ? 7.406 -18.406 5.59 1 47.22 96 LEU B CA 1
ATOM 2890 C C . LEU B 1 96 ? 6.07 -18.953 6.082 1 47.22 96 LEU B C 1
ATOM 2892 O O . LEU B 1 96 ? 5.332 -19.578 5.316 1 47.22 96 LEU B O 1
ATOM 2896 N N . HIS B 1 97 ? 5.906 -18.766 7.438 1 53 97 HIS B N 1
ATOM 2897 C CA . HIS B 1 97 ? 4.785 -19.531 7.953 1 53 97 HIS B CA 1
ATOM 2898 C C . HIS B 1 97 ? 3.791 -18.641 8.688 1 53 97 HIS B C 1
ATOM 2900 O O . HIS B 1 97 ? 3.156 -19.078 9.656 1 53 97 HIS B O 1
ATOM 2906 N N . GLY B 1 98 ? 3.676 -17.406 8.211 1 63.59 98 GLY B N 1
ATOM 2907 C CA . GLY B 1 98 ? 2.705 -16.609 8.953 1 63.59 98 GLY B CA 1
ATOM 2908 C C . GLY B 1 98 ? 1.286 -17.125 8.82 1 63.59 98 GLY B C 1
ATOM 2909 O O . GLY B 1 98 ? 1.021 -18.031 8.016 1 63.59 98 GLY B O 1
ATOM 2910 N N . ASP B 1 99 ? 0.374 -16.75 9.648 1 83.69 99 ASP B N 1
ATOM 2911 C CA . ASP B 1 99 ? -1.023 -17.156 9.75 1 83.69 99 ASP B CA 1
ATOM 2912 C C . ASP B 1 99 ? -1.754 -16.938 8.43 1 83.69 99 ASP B C 1
ATOM 2914 O O . ASP B 1 99 ? -2.824 -17.516 8.203 1 83.69 99 ASP B O 1
ATOM 2918 N N . TYR B 1 100 ? -0.997 -16.359 7.457 1 93.5 100 TYR B N 1
ATOM 2919 C CA . TYR B 1 100 ? -1.774 -15.938 6.301 1 93.5 100 TYR B CA 1
ATOM 2920 C C . TYR B 1 100 ? -1.199 -16.516 5.012 1 93.5 100 TYR B C 1
ATOM 2922 O O . TYR B 1 100 ? -1.713 -16.25 3.922 1 93.5 100 TYR B O 1
ATOM 2930 N N . ILE B 1 101 ? -0.077 -17.297 5.129 1 93.56 101 ILE B N 1
ATOM 2931 C CA . ILE B 1 101 ? 0.561 -17.828 3.928 1 93.56 101 ILE B CA 1
ATOM 2932 C C . ILE B 1 101 ? 0.814 -19.312 4.09 1 93.56 101 ILE B C 1
ATOM 2934 O O . ILE B 1 101 ? 0.663 -19.859 5.188 1 93.56 101 ILE B O 1
ATOM 2938 N N . GLY B 1 102 ? 1.193 -19.984 3.012 1 93.38 102 GLY B N 1
ATOM 2939 C CA . GLY B 1 102 ? 1.413 -21.422 3.025 1 93.38 102 GLY B CA 1
ATOM 2940 C C . GLY B 1 102 ? 0.217 -22.203 2.529 1 93.38 102 GLY B C 1
ATOM 2941 O O . GLY B 1 102 ? -0.759 -21.625 2.047 1 93.38 102 GLY B O 1
ATOM 2942 N N . PRO B 1 103 ? 0.33 -23.5 2.621 1 95 103 PRO B N 1
ATOM 2943 C CA . PRO B 1 103 ? -0.762 -24.344 2.125 1 95 103 PRO B CA 1
ATOM 2944 C C . PRO B 1 103 ? -2.068 -24.125 2.885 1 95 103 PRO B C 1
ATOM 2946 O O . PRO B 1 103 ? -2.049 -23.734 4.055 1 95 103 PRO B O 1
ATOM 2949 N N . PRO B 1 104 ? -3.125 -24.422 2.139 1 95.69 104 PRO B N 1
ATOM 2950 C CA . PRO B 1 104 ? -4.426 -24.312 2.801 1 95.69 104 PRO B CA 1
ATOM 2951 C C . PRO B 1 104 ? -4.516 -25.141 4.078 1 95.69 104 PRO B C 1
ATOM 2953 O O . PRO B 1 104 ? -4.043 -26.281 4.113 1 95.69 104 PRO B O 1
ATOM 2956 N N . ARG B 1 105 ? -5.031 -24.656 5.121 1 95.81 105 ARG B N 1
ATOM 2957 C CA . ARG B 1 105 ? -5.301 -25.266 6.418 1 95.81 105 ARG B CA 1
ATOM 2958 C C . ARG B 1 105 ? -6.359 -24.484 7.188 1 95.81 105 ARG B C 1
ATOM 2960 O O . ARG B 1 105 ? -6.531 -23.281 6.973 1 95.81 105 ARG B O 1
ATOM 2967 N N . PRO B 1 106 ? -7.066 -25.094 8.055 1 95.75 106 PRO B N 1
ATOM 2968 C CA . PRO B 1 106 ? -8.188 -24.453 8.742 1 95.75 106 PRO B CA 1
ATOM 2969 C C . PRO B 1 106 ? -7.789 -23.141 9.43 1 95.75 106 PRO B C 1
ATOM 2971 O O . PRO B 1 106 ? -8.516 -22.156 9.344 1 95.75 106 PRO B O 1
ATOM 2974 N N . ALA B 1 107 ? -6.68 -23.094 10.047 1 94.88 107 ALA B N 1
ATOM 2975 C CA . ALA B 1 107 ? -6.246 -21.891 10.75 1 94.88 107 ALA B CA 1
ATOM 2976 C C . ALA B 1 107 ? -6.008 -20.75 9.773 1 94.88 107 ALA B C 1
ATOM 2978 O O . ALA B 1 107 ? -6.332 -19.594 10.078 1 94.88 107 ALA B O 1
ATOM 2979 N N . LEU B 1 108 ? -5.445 -21.031 8.625 1 95.56 108 LEU B N 1
ATOM 2980 C CA . LEU B 1 108 ? -5.207 -20.016 7.594 1 95.56 108 LEU B CA 1
ATOM 2981 C C . LEU B 1 108 ? -6.523 -19.5 7.035 1 95.56 108 LEU B C 1
ATOM 2983 O O . LEU B 1 108 ? -6.695 -18.281 6.883 1 95.56 108 LEU B O 1
ATOM 2987 N N . GLU B 1 109 ? -7.449 -20.422 6.781 1 96.38 109 GLU B N 1
ATOM 2988 C CA . GLU B 1 109 ? -8.758 -20.016 6.266 1 96.38 109 GLU B CA 1
ATOM 2989 C C . GLU B 1 109 ? -9.492 -19.125 7.258 1 96.38 109 GLU B C 1
ATOM 2991 O O . GLU B 1 109 ? -10.109 -18.141 6.867 1 96.38 109 GLU B O 1
ATOM 2996 N N . LYS B 1 110 ? -9.406 -19.484 8.492 1 95.69 110 LYS B N 1
ATOM 2997 C CA . LYS B 1 110 ? -10.039 -18.672 9.539 1 95.69 110 LYS B CA 1
ATOM 2998 C C . LYS B 1 110 ? -9.406 -17.297 9.617 1 95.69 110 LYS B C 1
ATOM 3000 O O . LYS B 1 110 ? -10.109 -16.297 9.766 1 95.69 110 LYS B O 1
ATOM 3005 N N . ALA B 1 111 ? -8.07 -17.203 9.547 1 95.5 111 ALA B N 1
ATOM 3006 C CA . ALA B 1 111 ? -7.359 -15.93 9.633 1 95.5 111 ALA B CA 1
ATOM 3007 C C . ALA B 1 111 ? -7.785 -14.984 8.508 1 95.5 111 ALA B C 1
ATOM 3009 O O . ALA B 1 111 ? -8.062 -13.805 8.75 1 95.5 111 ALA B O 1
ATOM 3010 N N . TRP B 1 112 ? -7.887 -15.516 7.332 1 96.94 112 TRP B N 1
ATOM 3011 C CA . TRP B 1 112 ? -8.289 -14.695 6.195 1 96.94 112 TRP B CA 1
ATOM 3012 C C . TRP B 1 112 ? -9.758 -14.305 6.301 1 96.94 112 TRP B C 1
ATOM 3014 O O . TRP B 1 112 ? -10.133 -13.188 5.941 1 96.94 112 TRP B O 1
ATOM 3024 N N . ALA B 1 113 ? -10.602 -15.242 6.781 1 95.69 113 ALA B N 1
ATOM 3025 C CA . ALA B 1 113 ? -12.016 -14.93 6.977 1 95.69 113 ALA B CA 1
ATOM 3026 C C . ALA B 1 113 ? -12.188 -13.781 7.965 1 95.69 113 ALA B C 1
ATOM 3028 O O . ALA B 1 113 ? -13 -12.875 7.742 1 95.69 113 ALA B O 1
ATOM 3029 N N . GLU B 1 114 ? -11.469 -13.82 8.977 1 95.5 114 GLU B N 1
ATOM 3030 C CA . GLU B 1 114 ? -11.539 -12.766 9.984 1 95.5 114 GLU B CA 1
ATOM 3031 C C . GLU B 1 114 ? -10.992 -11.445 9.445 1 95.5 114 GLU B C 1
ATOM 3033 O O . GLU B 1 114 ? -11.562 -10.383 9.695 1 95.5 114 GLU B O 1
ATOM 3038 N N . LEU B 1 115 ? -9.898 -11.523 8.727 1 96.94 115 LEU B N 1
ATOM 3039 C CA . LEU B 1 115 ? -9.258 -10.328 8.195 1 96.94 115 LEU B CA 1
ATOM 3040 C C . LEU B 1 115 ? -10.148 -9.648 7.164 1 96.94 115 LEU B C 1
ATOM 3042 O O . LEU B 1 115 ? -10.273 -8.422 7.16 1 96.94 115 LEU B O 1
ATOM 3046 N N . LEU B 1 116 ? -10.875 -10.43 6.301 1 97.69 116 LEU B N 1
ATOM 3047 C CA . LEU B 1 116 ? -11.648 -9.883 5.188 1 97.69 116 LEU B CA 1
ATOM 3048 C C . LEU B 1 116 ? -13.125 -9.773 5.551 1 97.69 116 LEU B C 1
ATOM 3050 O O . LEU B 1 116 ? -13.922 -9.25 4.77 1 97.69 116 LEU B O 1
ATOM 3054 N N . GLY B 1 117 ? -13.469 -10.242 6.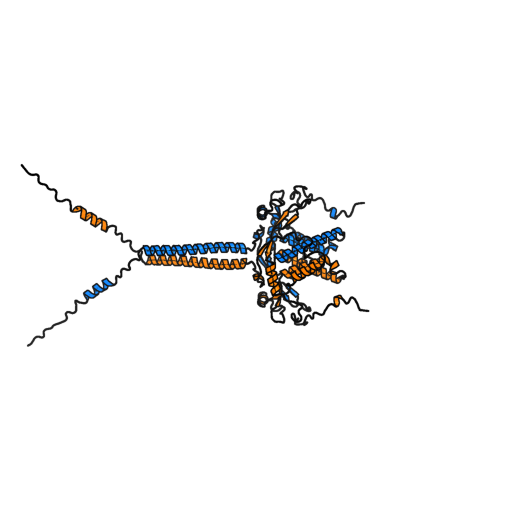711 1 95.81 117 GLY B N 1
ATOM 3055 C CA . GLY B 1 117 ? -14.859 -10.25 7.152 1 95.81 117 GLY B CA 1
ATOM 3056 C C . GLY B 1 117 ? -15.562 -8.93 6.93 1 95.81 117 GLY B C 1
ATOM 3057 O O . GLY B 1 117 ? -16.641 -8.891 6.348 1 95.81 117 GLY B O 1
ATOM 3058 N N . PRO B 1 118 ? -14.898 -7.844 7.285 1 97.12 118 PRO B N 1
ATOM 3059 C CA . PRO B 1 118 ? -15.555 -6.535 7.195 1 97.12 118 PRO B CA 1
ATOM 3060 C C . PRO B 1 118 ? -15.438 -5.906 5.809 1 97.12 118 PRO B C 1
ATOM 3062 O O . PRO B 1 118 ? -15.727 -4.719 5.637 1 97.12 118 PRO B O 1
ATOM 3065 N N . MET B 1 119 ? -15.023 -6.629 4.793 1 96.44 119 MET B N 1
ATOM 3066 C CA . MET B 1 119 ? -14.711 -6.09 3.475 1 96.44 119 MET B CA 1
ATOM 3067 C C . MET B 1 119 ? -15.93 -5.402 2.863 1 96.44 119 MET B C 1
ATOM 3069 O O . MET B 1 119 ? -15.812 -4.336 2.262 1 96.44 119 MET B O 1
ATOM 3073 N N . ASN B 1 120 ? -17.141 -6.055 3.047 1 96.62 120 ASN B N 1
ATOM 3074 C CA . ASN B 1 120 ? -18.375 -5.426 2.594 1 96.62 120 ASN B CA 1
ATOM 3075 C C . ASN B 1 120 ? -19.031 -4.609 3.707 1 96.62 120 ASN B C 1
ATOM 3077 O O . ASN B 1 120 ? -19.281 -5.129 4.793 1 96.62 120 ASN B O 1
ATOM 3081 N N . LEU B 1 121 ? -19.266 -3.338 3.428 1 97.44 121 LEU B N 1
ATOM 3082 C CA . LEU B 1 121 ? -19.781 -2.498 4.504 1 97.44 121 LEU B CA 1
ATOM 3083 C C . LEU B 1 121 ? -20.781 -1.482 3.975 1 97.44 121 LEU B C 1
ATOM 3085 O O . LEU B 1 121 ? -20.922 -1.315 2.76 1 97.44 121 LEU B O 1
ATOM 3089 N N . ARG B 1 122 ? -21.5 -0.919 4.891 1 97.69 122 ARG B N 1
ATOM 3090 C CA . ARG B 1 122 ? -22.5 0.098 4.598 1 97.69 122 ARG B CA 1
ATOM 3091 C C . ARG B 1 122 ? -21.875 1.48 4.496 1 97.69 122 ARG B C 1
ATOM 3093 O O . ARG B 1 122 ? -21.109 1.884 5.371 1 97.69 122 ARG B O 1
ATOM 3100 N N . LEU B 1 123 ? -22.141 2.186 3.426 1 97.44 123 LEU B N 1
ATOM 3101 C CA . LEU B 1 123 ? -21.734 3.576 3.236 1 97.44 123 LEU B CA 1
ATOM 3102 C C . LEU B 1 123 ? -22.938 4.508 3.383 1 97.44 123 LEU B C 1
ATOM 3104 O O . LEU B 1 123 ? -24.062 4.152 2.998 1 97.44 123 LEU B O 1
ATOM 3108 N N . SER B 1 124 ? -22.688 5.648 3.891 1 96.88 124 SER B N 1
ATOM 3109 C CA . SER B 1 124 ? -23.75 6.629 4.07 1 96.88 124 SER B CA 1
ATOM 3110 C C . SER B 1 124 ? -24.109 7.32 2.754 1 96.88 124 SER B C 1
ATOM 3112 O O . SER B 1 124 ? -23.297 7.332 1.823 1 96.88 124 SER B O 1
ATOM 3114 N N . ARG B 1 125 ? -25.25 7.922 2.748 1 96.75 125 ARG B N 1
ATOM 3115 C CA . ARG B 1 125 ? -25.672 8.719 1.602 1 96.75 125 ARG B CA 1
ATOM 3116 C C . ARG B 1 125 ? -24.719 9.891 1.374 1 96.75 125 ARG B C 1
ATOM 3118 O O . ARG B 1 125 ? -24.469 10.273 0.231 1 96.75 125 ARG B O 1
ATOM 3125 N N . GLU B 1 126 ? -24.266 10.422 2.43 1 95.81 126 GLU B N 1
ATOM 3126 C CA . GLU B 1 126 ? -23.328 11.531 2.326 1 95.81 126 GLU B CA 1
ATOM 3127 C C . GLU B 1 126 ? -22.094 11.133 1.507 1 95.81 126 GLU B C 1
ATOM 3129 O O . GLU B 1 126 ? -21.641 11.898 0.655 1 95.81 126 GLU B O 1
ATOM 3134 N N . THR B 1 127 ? -21.609 9.992 1.756 1 95.62 127 THR B N 1
ATOM 3135 C CA . THR B 1 127 ? -20.453 9.508 1.023 1 95.62 127 THR B CA 1
ATOM 3136 C C . THR B 1 127 ? -20.766 9.367 -0.463 1 95.62 127 THR B C 1
ATOM 3138 O O . THR B 1 127 ? -19.984 9.797 -1.312 1 95.62 127 THR B O 1
ATOM 3141 N N . ILE B 1 128 ? -21.922 8.836 -0.772 1 96.56 128 ILE B N 1
ATOM 3142 C CA . ILE B 1 128 ? -22.344 8.625 -2.154 1 96.56 128 ILE B CA 1
ATOM 3143 C C . ILE B 1 128 ? -22.453 9.961 -2.877 1 96.56 128 ILE B C 1
ATOM 3145 O O . ILE B 1 128 ? -22 10.102 -4.016 1 96.56 128 ILE B O 1
ATOM 3149 N N . VAL B 1 129 ? -22.984 10.961 -2.188 1 95.94 129 VAL B N 1
ATOM 3150 C CA . VAL B 1 129 ? -23.172 12.289 -2.76 1 95.94 129 VAL B CA 1
ATOM 3151 C C . VAL B 1 129 ? -21.828 12.961 -2.967 1 95.94 129 VAL B C 1
ATOM 3153 O O . VAL B 1 129 ? -21.578 13.586 -4.004 1 95.94 129 VAL B O 1
ATOM 3156 N N . LYS B 1 130 ? -20.984 12.805 -2.02 1 92.81 130 LYS B N 1
ATOM 3157 C CA . LYS B 1 130 ? -19.656 13.422 -2.098 1 92.81 130 LYS B CA 1
ATOM 3158 C C . LYS B 1 130 ? -18.891 12.922 -3.316 1 92.81 130 LYS B C 1
ATOM 3160 O O . LYS B 1 130 ? -18.125 13.672 -3.924 1 92.81 130 LYS B O 1
ATOM 3165 N N . TYR B 1 131 ? -19.078 11.688 -3.701 1 93.69 131 TYR B N 1
ATOM 3166 C CA . TYR B 1 131 ? -18.344 11.094 -4.816 1 93.69 131 TYR B CA 1
ATOM 3167 C C . TYR B 1 131 ? -19.188 11.086 -6.082 1 93.69 131 TYR B C 1
ATOM 3169 O O . TYR B 1 131 ? -18.812 10.477 -7.086 1 93.69 131 TYR B O 1
ATOM 3177 N N . HIS B 1 132 ? -20.359 11.688 -6.039 1 93.75 132 HIS B N 1
ATOM 3178 C CA . HIS B 1 132 ? -21.25 11.859 -7.18 1 93.75 132 HIS B CA 1
ATOM 3179 C C . HIS B 1 132 ? -21.594 10.516 -7.812 1 93.75 132 HIS B C 1
ATOM 3181 O O . HIS B 1 132 ? -21.516 10.359 -9.031 1 93.75 132 HIS B O 1
ATOM 3187 N N . ARG B 1 133 ? -21.984 9.539 -6.914 1 94.06 133 ARG B N 1
ATOM 3188 C CA . ARG B 1 133 ? -22.312 8.195 -7.383 1 94.06 133 ARG B CA 1
ATOM 3189 C C . ARG B 1 133 ? -23.781 7.859 -7.105 1 94.06 133 ARG B C 1
ATOM 3191 O O . ARG B 1 133 ? -24.125 6.688 -6.98 1 94.06 133 ARG B O 1
ATOM 3198 N N . GLU B 1 134 ? -24.609 8.797 -7.012 1 93.56 134 GLU B N 1
ATOM 3199 C CA . GLU B 1 134 ? -26.016 8.609 -6.648 1 93.56 134 GLU B CA 1
ATOM 3200 C C . GLU B 1 134 ? -26.75 7.754 -7.684 1 93.56 134 GLU B C 1
ATOM 3202 O O . GLU B 1 134 ? -27.625 6.965 -7.332 1 93.56 134 GLU B O 1
ATOM 3207 N N . GLY B 1 135 ? -26.344 7.859 -8.883 1 89.75 135 GLY B N 1
ATOM 3208 C CA . GLY B 1 135 ? -27.062 7.184 -9.953 1 89.75 135 GLY B CA 1
ATOM 3209 C C . GLY B 1 135 ? -26.672 5.723 -10.102 1 89.75 135 GLY B C 1
ATOM 3210 O O . GLY B 1 135 ? -27.406 4.945 -10.711 1 89.75 135 GLY B O 1
ATOM 3211 N N . GLU B 1 136 ? -25.609 5.324 -9.508 1 89.62 136 GLU B N 1
ATOM 3212 C CA . GLU B 1 136 ? -25.125 3.975 -9.797 1 89.62 136 GLU B CA 1
ATOM 3213 C C . GLU B 1 136 ? -24.938 3.168 -8.516 1 89.62 136 GLU B C 1
ATOM 3215 O O . GLU B 1 136 ? -24.828 1.942 -8.562 1 89.62 136 GLU B O 1
ATOM 3220 N N . ALA B 1 137 ? -25.016 3.805 -7.395 1 95.12 137 ALA B N 1
ATOM 3221 C CA . ALA B 1 137 ? -24.703 3.135 -6.133 1 95.12 137 ALA B CA 1
ATOM 3222 C C . ALA B 1 137 ? -25.781 2.111 -5.777 1 95.12 137 ALA B C 1
ATOM 3224 O O . ALA B 1 137 ? -26.953 2.299 -6.102 1 95.12 137 ALA B O 1
ATOM 3225 N N . VAL B 1 138 ? -25.359 1.056 -5.164 1 94.75 138 VAL B N 1
ATOM 3226 C CA . VAL B 1 138 ? -26.266 -0.013 -4.75 1 94.75 138 VAL B CA 1
ATOM 3227 C C . VAL B 1 138 ? -26.828 0.297 -3.365 1 94.75 138 VAL B C 1
ATOM 3229 O O . VAL B 1 138 ? -26.125 0.148 -2.357 1 94.75 138 VAL B O 1
ATOM 3232 N N . ALA B 1 139 ? -28.094 0.659 -3.352 1 95.44 139 ALA B N 1
ATOM 3233 C CA . ALA B 1 139 ? -28.766 0.945 -2.086 1 95.44 139 ALA B CA 1
ATOM 3234 C C . ALA B 1 139 ? -29.172 -0.344 -1.374 1 95.44 139 ALA B C 1
ATOM 3236 O O . ALA B 1 139 ? -29.625 -1.295 -2.012 1 95.44 139 ALA B O 1
ATOM 3237 N N . LEU B 1 140 ? -28.953 -0.376 -0.086 1 95.25 140 LEU B N 1
ATOM 3238 C CA . LEU B 1 140 ? -29.453 -1.49 0.712 1 95.25 140 LEU B CA 1
ATOM 3239 C C . LEU B 1 140 ? -30.969 -1.412 0.866 1 95.25 140 LEU B C 1
ATOM 3241 O O . LEU B 1 140 ? -31.516 -0.332 1.089 1 95.25 140 LEU B O 1
ATOM 3245 N N . SER B 1 141 ? -31.625 -2.541 0.804 1 92.44 141 SER B N 1
ATOM 3246 C CA . SER B 1 141 ? -33.094 -2.568 0.76 1 92.44 141 SER B CA 1
ATOM 3247 C C . SER B 1 141 ? -33.688 -2.164 2.102 1 92.44 141 SER B C 1
ATOM 3249 O O . SER B 1 141 ? -34.844 -1.754 2.168 1 92.44 141 SER B O 1
ATOM 3251 N N . ASP B 1 142 ? -32.938 -2.287 3.168 1 93.62 142 ASP B N 1
ATOM 3252 C CA . ASP B 1 142 ? -33.469 -1.942 4.484 1 93.62 142 ASP B CA 1
ATOM 3253 C C . ASP B 1 142 ? -33.344 -0.444 4.75 1 93.62 142 ASP B C 1
ATOM 3255 O O . ASP B 1 142 ? -33.688 0.031 5.832 1 93.62 142 ASP B O 1
ATOM 3259 N N . GLY B 1 143 ? -32.75 0.296 3.846 1 94.06 143 GLY B N 1
ATOM 3260 C CA . GLY B 1 143 ? -32.719 1.749 3.912 1 94.06 143 GLY B CA 1
ATOM 3261 C C . GLY B 1 143 ? -31.594 2.277 4.785 1 94.06 143 GLY B C 1
ATOM 3262 O O . GLY B 1 143 ? -31.531 3.475 5.066 1 94.06 143 GLY B O 1
ATOM 3263 N N . THR B 1 144 ? -30.703 1.369 5.184 1 95.12 144 THR B N 1
ATOM 3264 C CA . THR B 1 144 ? -29.703 1.771 6.172 1 95.12 144 THR B CA 1
ATOM 3265 C C . THR B 1 144 ? -28.516 2.441 5.496 1 95.12 144 THR B C 1
ATOM 3267 O O . THR B 1 144 ? -27.688 3.084 6.16 1 95.12 144 THR B O 1
ATOM 3270 N N . GLY B 1 145 ? -28.406 2.25 4.086 1 97.38 145 GLY B N 1
ATOM 3271 C CA . GLY B 1 145 ? -27.266 2.836 3.383 1 97.38 145 GLY B CA 1
ATOM 3272 C C . GLY B 1 145 ? -27 2.193 2.035 1 97.38 145 GLY B C 1
ATOM 3273 O O . GLY B 1 145 ? -27.938 1.785 1.344 1 97.38 145 GLY B O 1
ATOM 3274 N N . TYR B 1 146 ? -25.797 2.279 1.638 1 97.12 146 TYR B N 1
ATOM 3275 C CA . TYR B 1 146 ? -25.359 1.766 0.346 1 97.12 146 TYR B CA 1
ATOM 3276 C C . TYR B 1 146 ? -24.234 0.746 0.518 1 97.12 146 TYR B C 1
ATOM 3278 O O . TYR B 1 146 ? -23.438 0.848 1.448 1 97.12 146 TYR B O 1
ATOM 3286 N N . ALA B 1 147 ? -24.172 -0.241 -0.419 1 96.5 147 ALA B N 1
ATOM 3287 C CA . ALA B 1 147 ? -23.156 -1.287 -0.342 1 96.5 147 ALA B CA 1
ATOM 3288 C C . ALA B 1 147 ? -21.812 -0.799 -0.901 1 96.5 147 ALA B C 1
ATOM 3290 O O . ALA B 1 147 ? -21.781 -0.153 -1.95 1 96.5 147 ALA B O 1
ATOM 3291 N N . GLY B 1 148 ? -20.781 -1.041 -0.146 1 96.44 148 GLY B N 1
ATOM 3292 C CA . GLY B 1 148 ? -19.438 -0.691 -0.597 1 96.44 148 GLY B CA 1
ATOM 3293 C C . GLY B 1 148 ? -18.344 -1.341 0.225 1 96.44 148 GLY B C 1
ATOM 3294 O O . GLY B 1 148 ? -18.562 -2.379 0.853 1 96.44 148 GLY B O 1
ATOM 3295 N N . SER B 1 149 ? -17.172 -0.824 0.088 1 96.94 149 SER B N 1
ATOM 3296 C CA . SER B 1 149 ? -15.969 -1.278 0.78 1 96.94 149 SER B CA 1
ATOM 3297 C C . SER B 1 149 ? -14.969 -0.143 0.947 1 96.94 149 SER B C 1
ATOM 3299 O O . SER B 1 149 ? -15.312 1.028 0.78 1 96.94 149 SER B O 1
ATOM 3301 N N . LEU B 1 150 ? -13.844 -0.395 1.489 1 97.44 150 LEU B N 1
ATOM 3302 C CA . LEU B 1 150 ? -12.656 0.461 1.479 1 97.44 150 LEU B CA 1
ATOM 3303 C C . LEU B 1 150 ? -11.555 -0.146 0.619 1 97.44 150 LEU B C 1
ATOM 3305 O O . LEU B 1 150 ? -11.445 -1.369 0.519 1 97.44 150 LEU B O 1
ATOM 3309 N N . ASN B 1 151 ? -10.773 0.708 0.043 1 96.56 151 ASN B N 1
ATOM 3310 C CA . ASN B 1 151 ? -9.719 0.256 -0.858 1 96.56 151 ASN B CA 1
ATOM 3311 C C . ASN B 1 151 ? -8.734 -0.669 -0.15 1 96.56 151 ASN B C 1
ATOM 3313 O O . ASN B 1 151 ? -8.164 -1.568 -0.77 1 96.56 151 ASN B O 1
ATOM 3317 N N . VAL B 1 152 ? -8.523 -0.514 1.178 1 97.5 152 VAL B N 1
ATOM 3318 C CA . VAL B 1 152 ? -7.633 -1.41 1.901 1 97.5 152 VAL B CA 1
ATOM 3319 C C . VAL B 1 152 ? -8.125 -2.85 1.771 1 97.5 152 VAL B C 1
ATOM 3321 O O . VAL B 1 152 ? -7.324 -3.775 1.629 1 97.5 152 VAL B O 1
ATOM 3324 N N . TYR B 1 153 ? -9.422 -3.062 1.824 1 97.06 153 TYR B N 1
ATOM 3325 C CA . TYR B 1 153 ? -9.961 -4.414 1.722 1 97.06 153 TYR B CA 1
ATOM 3326 C C . TYR B 1 153 ? -9.891 -4.922 0.287 1 97.06 153 TYR B C 1
ATOM 3328 O O . TYR B 1 153 ? -9.758 -6.129 0.053 1 97.06 153 TYR B O 1
ATOM 3336 N N . HIS B 1 154 ? -9.961 -3.973 -0.703 1 95.25 154 HIS B N 1
ATOM 3337 C CA . HIS B 1 154 ? -9.672 -4.367 -2.076 1 95.25 154 HIS B CA 1
ATOM 3338 C C . HIS B 1 154 ? -8.258 -4.91 -2.205 1 95.25 154 HIS B C 1
ATOM 3340 O O . HIS B 1 154 ? -8.047 -5.969 -2.801 1 95.25 154 HIS B O 1
ATOM 3346 N N . GLU B 1 155 ? -7.281 -4.227 -1.63 1 96.56 155 GLU B N 1
ATOM 3347 C CA . GLU B 1 155 ? -5.891 -4.664 -1.638 1 96.56 155 GLU B CA 1
ATOM 3348 C C . GLU B 1 155 ? -5.742 -6.035 -0.985 1 96.56 155 GLU B C 1
ATOM 3350 O O . GLU B 1 155 ? -5.125 -6.938 -1.559 1 96.56 155 GLU B O 1
ATOM 3355 N N . LEU B 1 156 ? -6.348 -6.145 0.146 1 97.5 156 LEU B N 1
ATOM 3356 C CA . LEU B 1 156 ? -6.25 -7.395 0.895 1 97.5 156 LEU B CA 1
ATOM 3357 C C . LEU B 1 156 ? -6.93 -8.531 0.142 1 97.5 156 LEU B C 1
ATOM 3359 O O . LEU B 1 156 ? -6.449 -9.672 0.163 1 97.5 156 LEU B O 1
ATOM 3363 N N . HIS B 1 157 ? -8.031 -8.234 -0.487 1 96.5 157 HIS B N 1
ATOM 3364 C CA . HIS B 1 157 ? -8.727 -9.227 -1.299 1 96.5 157 HIS B CA 1
ATOM 3365 C C . HIS B 1 157 ? -7.855 -9.703 -2.453 1 96.5 157 HIS B C 1
ATOM 3367 O O . HIS B 1 157 ? -7.836 -10.898 -2.77 1 96.5 157 HIS B O 1
ATOM 3373 N N . CYS B 1 158 ? -7.137 -8.773 -3.102 1 96.44 158 CYS B N 1
ATOM 3374 C CA . CYS B 1 158 ? -6.207 -9.141 -4.16 1 96.44 158 CYS B CA 1
ATOM 3375 C C . CYS B 1 158 ? -5.109 -10.055 -3.629 1 96.44 158 CYS B C 1
ATOM 3377 O O . CYS B 1 158 ? -4.754 -11.047 -4.27 1 96.44 158 CYS B O 1
ATOM 3379 N N . VAL B 1 159 ? -4.539 -9.727 -2.447 1 97.94 159 VAL B N 1
ATOM 3380 C CA . VAL B 1 159 ? -3.49 -10.555 -1.855 1 97.94 159 VAL B CA 1
ATOM 3381 C C . VAL B 1 159 ? -4.031 -11.953 -1.572 1 97.94 159 VAL B C 1
ATOM 3383 O O . VAL B 1 159 ? -3.367 -12.953 -1.861 1 97.94 159 VAL B O 1
ATOM 3386 N N . ARG B 1 160 ? -5.246 -12.023 -1.05 1 97.88 160 ARG B N 1
ATOM 3387 C CA . ARG B 1 160 ? -5.867 -13.312 -0.766 1 97.88 160 ARG B CA 1
ATOM 3388 C C . ARG B 1 160 ? -6.055 -14.125 -2.043 1 97.88 160 ARG B C 1
ATOM 3390 O O . ARG B 1 160 ? -5.766 -15.32 -2.07 1 97.88 160 ARG B O 1
ATOM 3397 N N . TRP B 1 161 ? -6.531 -13.484 -3.094 1 97.75 161 TRP B N 1
ATOM 3398 C CA . TRP B 1 161 ? -6.699 -14.172 -4.371 1 97.75 161 TRP B CA 1
ATOM 3399 C C . TRP B 1 161 ? -5.367 -14.734 -4.867 1 97.75 161 TRP B C 1
ATOM 3401 O O . TRP B 1 161 ? -5.293 -15.891 -5.285 1 97.75 161 TRP B O 1
ATOM 3411 N N . LEU B 1 162 ? -4.324 -13.938 -4.797 1 98.44 162 LEU B N 1
ATOM 3412 C CA . LEU B 1 162 ? -3.018 -14.359 -5.285 1 98.44 162 LEU B CA 1
ATOM 3413 C C . LEU B 1 162 ? -2.471 -15.508 -4.445 1 98.44 162 LEU B C 1
ATOM 3415 O O . LEU B 1 162 ? -1.779 -16.391 -4.965 1 98.44 162 LEU B O 1
ATOM 3419 N N . HIS B 1 163 ? -2.773 -15.5 -3.119 1 97.88 163 HIS B N 1
ATOM 3420 C CA . HIS B 1 163 ? -2.406 -16.641 -2.297 1 97.88 163 HIS B CA 1
ATOM 3421 C C . HIS B 1 163 ? -3.068 -17.922 -2.805 1 97.88 163 HIS B C 1
ATOM 3423 O O . HIS B 1 163 ? -2.408 -18.953 -2.953 1 97.88 163 HIS B O 1
ATOM 3429 N N . LYS B 1 164 ? -4.363 -17.844 -3.096 1 98.12 164 LYS B N 1
ATOM 3430 C CA . LYS B 1 164 ? -5.062 -19 -3.631 1 98.12 164 LYS B CA 1
ATOM 3431 C C . LYS B 1 164 ? -4.469 -19.438 -4.969 1 98.12 164 LYS B C 1
ATOM 3433 O O . LYS B 1 164 ? -4.363 -20.641 -5.25 1 98.12 164 LYS B O 1
ATOM 3438 N N . TYR B 1 165 ? -4.09 -18.484 -5.723 1 98 165 TYR B N 1
ATOM 3439 C CA . TYR B 1 165 ? -3.496 -18.797 -7.016 1 98 165 TYR B CA 1
ATOM 3440 C C . TYR B 1 165 ? -2.156 -19.5 -6.84 1 98 165 TYR B C 1
ATOM 3442 O O . TYR B 1 165 ? -1.845 -20.453 -7.566 1 98 165 TYR B O 1
ATOM 3450 N N . VAL B 1 166 ? -1.312 -19 -5.883 1 97.62 166 VAL B N 1
ATOM 3451 C CA . VAL B 1 166 ? -0.007 -19.594 -5.617 1 97.62 166 VAL B CA 1
ATOM 3452 C C . VAL B 1 166 ? -0.183 -21.047 -5.191 1 97.62 166 VAL B C 1
ATOM 3454 O O . VAL B 1 166 ? 0.649 -21.906 -5.512 1 97.62 166 VAL B O 1
ATOM 3457 N N . TRP B 1 167 ? -1.251 -21.375 -4.574 1 97.19 167 TRP B N 1
ATOM 3458 C CA . TRP B 1 167 ? -1.54 -22.734 -4.133 1 97.19 167 TRP B CA 1
ATOM 3459 C C . TRP B 1 167 ? -2.709 -23.328 -4.914 1 97.19 167 TRP B C 1
ATOM 3461 O O . TRP B 1 167 ? -3.523 -24.078 -4.363 1 97.19 167 TRP B O 1
ATOM 3471 N N . ASN B 1 168 ? -2.803 -22.953 -6.164 1 95.88 168 ASN B N 1
ATOM 3472 C CA . ASN B 1 168 ? -3.947 -23.281 -7.008 1 95.88 168 ASN B CA 1
ATOM 3473 C C . ASN B 1 168 ? -4.137 -24.781 -7.141 1 95.88 168 ASN B C 1
ATOM 3475 O O . ASN B 1 168 ? -5.266 -25.266 -7.273 1 95.88 168 ASN B O 1
ATOM 3479 N N . ASP B 1 169 ? -3.025 -25.594 -7.102 1 95.06 169 ASP B N 1
ATOM 3480 C CA . ASP B 1 169 ? -3.119 -27.047 -7.211 1 95.06 169 ASP B CA 1
ATOM 3481 C C . ASP B 1 169 ? -3.92 -27.641 -6.051 1 95.06 169 ASP B C 1
ATOM 3483 O O . ASP B 1 169 ? -4.504 -28.719 -6.176 1 95.06 169 ASP B O 1
ATOM 3487 N N . MET B 1 170 ? -3.939 -26.938 -4.953 1 96.62 170 MET B N 1
ATOM 3488 C CA . MET B 1 170 ? -4.676 -27.422 -3.791 1 96.62 170 MET B CA 1
ATOM 3489 C C . MET B 1 170 ? -6.062 -26.797 -3.721 1 96.62 170 MET B C 1
ATOM 3491 O O . MET B 1 170 ? -7.027 -27.453 -3.326 1 96.62 170 MET B O 1
ATOM 3495 N N . TYR B 1 171 ? -6.254 -25.562 -4.172 1 97.31 171 TYR B N 1
ATOM 3496 C CA . TYR B 1 171 ? -7.531 -24.859 -4.105 1 97.31 171 TYR B CA 1
ATOM 3497 C C . TYR B 1 171 ? -8.422 -25.25 -5.281 1 97.31 171 TYR B C 1
ATOM 3499 O O . TYR B 1 171 ? -9.648 -25.266 -5.156 1 97.31 171 TYR B O 1
ATOM 3507 N N . TRP B 1 172 ? -7.793 -25.531 -6.406 1 96.44 172 TRP B N 1
ATOM 3508 C CA . TRP B 1 172 ? -8.531 -25.891 -7.609 1 96.44 172 TRP B CA 1
ATOM 3509 C C . TRP B 1 172 ? -7.867 -27.078 -8.32 1 96.44 172 TRP B C 1
ATOM 3511 O O . TRP B 1 172 ? -7.453 -26.953 -9.477 1 96.44 172 TRP B O 1
ATOM 3521 N N . PRO B 1 173 ? -7.805 -28.219 -7.734 1 95.5 173 PRO B N 1
ATOM 3522 C CA . PRO B 1 173 ? -7.074 -29.359 -8.289 1 95.5 173 PRO B CA 1
ATOM 3523 C C . PRO B 1 173 ? -7.656 -29.844 -9.617 1 95.5 173 PRO B C 1
ATOM 3525 O O . PRO B 1 173 ? -6.926 -30.359 -10.461 1 95.5 173 PRO B O 1
ATOM 3528 N N . ASP B 1 174 ? -8.969 -29.656 -9.875 1 96.19 174 ASP B N 1
ATOM 3529 C CA . ASP B 1 174 ? -9.617 -30.188 -11.07 1 96.19 174 ASP B CA 1
ATOM 3530 C C . ASP B 1 174 ? -10.016 -29.078 -12.031 1 96.19 174 ASP B C 1
ATOM 3532 O O . ASP B 1 174 ? -10.945 -29.234 -12.828 1 96.19 174 ASP B O 1
ATOM 3536 N N . ALA B 1 175 ? -9.234 -27.938 -11.891 1 95.62 175 ALA B N 1
ATOM 3537 C CA . ALA B 1 175 ? -9.594 -26.812 -12.75 1 95.62 175 ALA B CA 1
ATOM 3538 C C . ALA B 1 175 ? -9.336 -27.141 -14.219 1 95.62 175 ALA B C 1
ATOM 3540 O O . ALA B 1 175 ? -8.281 -27.688 -14.562 1 95.62 175 ALA B O 1
ATOM 3541 N N . ASP B 1 176 ? -10.32 -26.891 -15.094 1 96.75 176 ASP B N 1
ATOM 3542 C CA . ASP B 1 176 ? -10.133 -27.062 -16.531 1 96.75 176 ASP B CA 1
ATOM 3543 C C . ASP B 1 176 ? -9.383 -25.875 -17.141 1 96.75 176 ASP B C 1
ATOM 3545 O O . ASP B 1 176 ? -9 -24.953 -16.422 1 96.75 176 ASP B O 1
ATOM 3549 N N . ALA B 1 177 ? -9.18 -25.938 -18.406 1 96.12 177 ALA B N 1
ATOM 3550 C CA . ALA B 1 177 ? -8.383 -24.922 -19.094 1 96.12 177 ALA B CA 1
ATOM 3551 C C . ALA B 1 177 ? -9.047 -23.562 -19 1 96.12 177 ALA B C 1
ATOM 3553 O O . ALA B 1 177 ? -8.359 -22.547 -18.844 1 96.12 177 ALA B O 1
ATOM 3554 N N . GLU B 1 178 ? -10.289 -23.516 -19.047 1 95.56 178 GLU B N 1
ATOM 3555 C CA . GLU B 1 178 ? -11.016 -22.25 -19 1 95.56 178 GLU B CA 1
ATOM 3556 C C . GLU B 1 178 ? -10.93 -21.625 -17.609 1 95.56 178 GLU B C 1
ATOM 3558 O O . GLU B 1 178 ? -10.711 -20.422 -17.484 1 95.56 178 GLU B O 1
ATOM 3563 N N . THR B 1 179 ? -11.102 -22.438 -16.594 1 95.5 179 THR B N 1
ATOM 3564 C CA . THR B 1 179 ? -10.992 -21.953 -15.211 1 95.5 179 THR B CA 1
ATOM 3565 C C . THR B 1 179 ? -9.578 -21.438 -14.938 1 95.5 179 THR B C 1
ATOM 3567 O O . THR B 1 179 ? -9.414 -20.375 -14.32 1 95.5 179 THR B O 1
ATOM 3570 N N . LYS B 1 180 ? -8.664 -22.141 -15.453 1 96 180 LYS B N 1
ATOM 3571 C CA . LYS B 1 180 ? -7.273 -21.719 -15.281 1 96 180 LYS B CA 1
ATOM 3572 C C . LYS B 1 180 ? -7.02 -20.375 -15.953 1 96 180 LYS B C 1
ATOM 3574 O O . LYS B 1 180 ? -6.34 -19.516 -15.391 1 96 180 LYS B O 1
ATOM 3579 N N . ARG B 1 181 ? -7.543 -20.234 -17.125 1 94.81 181 ARG B N 1
ATOM 3580 C CA . ARG B 1 181 ? -7.395 -18.969 -17.844 1 94.81 181 ARG B CA 1
ATOM 3581 C C . ARG B 1 181 ? -8.047 -17.828 -17.078 1 94.81 181 ARG B C 1
ATOM 3583 O O . ARG B 1 181 ? -7.457 -16.75 -16.953 1 94.81 181 ARG B O 1
ATOM 3590 N N . LYS B 1 182 ? -9.203 -18 -16.562 1 93.81 182 LYS B N 1
ATOM 3591 C CA . LYS B 1 182 ? -9.922 -16.984 -15.812 1 93.81 182 LYS B CA 1
ATOM 3592 C C . LYS B 1 182 ? -9.18 -16.625 -14.523 1 93.81 182 LYS B C 1
ATOM 3594 O O . LYS B 1 182 ? -9.078 -15.445 -14.172 1 93.81 182 LYS B O 1
ATOM 3599 N N . ASN B 1 183 ? -8.672 -17.688 -13.875 1 95.69 183 ASN B N 1
ATOM 3600 C CA . ASN B 1 183 ? -7.922 -17.453 -12.648 1 95.69 183 ASN B CA 1
ATOM 3601 C C . ASN B 1 183 ? -6.66 -16.641 -12.914 1 95.69 183 ASN B C 1
ATOM 3603 O O . ASN B 1 183 ? -6.32 -15.75 -12.125 1 95.69 183 ASN B O 1
ATOM 3607 N N . ARG B 1 184 ? -6.027 -16.906 -14 1 95.06 184 ARG B N 1
ATOM 3608 C CA . ARG B 1 184 ? -4.824 -16.156 -14.344 1 95.06 184 ARG B CA 1
ATOM 3609 C C . ARG B 1 184 ? -5.156 -14.711 -14.688 1 95.06 184 ARG B C 1
ATOM 3611 O O . ARG B 1 184 ? -4.449 -13.797 -14.273 1 95.06 184 ARG B O 1
ATOM 3618 N N . SER B 1 185 ? -6.242 -14.562 -15.43 1 91.94 185 SER B N 1
ATOM 3619 C CA . SER B 1 185 ? -6.684 -13.219 -15.781 1 91.94 185 SER B CA 1
ATOM 3620 C C . SER B 1 185 ? -7.012 -12.398 -14.539 1 91.94 185 SER B C 1
ATOM 3622 O O . SER B 1 185 ? -6.629 -11.234 -14.438 1 91.94 185 SER B O 1
ATOM 3624 N N . HIS B 1 186 ? -7.734 -12.992 -13.609 1 92.38 186 HIS B N 1
ATOM 3625 C CA . HIS B 1 186 ? -8.039 -12.328 -12.344 1 92.38 186 HIS B CA 1
ATOM 3626 C C . HIS B 1 186 ? -6.762 -11.969 -11.594 1 92.38 186 HIS B C 1
ATOM 3628 O O . HIS B 1 186 ? -6.648 -10.867 -11.047 1 92.38 186 HIS B O 1
ATOM 3634 N N . SER B 1 187 ? -5.824 -12.883 -11.648 1 95.75 187 SER B N 1
ATOM 3635 C CA . SER B 1 187 ? -4.547 -12.641 -10.992 1 95.75 187 SER B CA 1
ATOM 3636 C C . SER B 1 187 ? -3.816 -11.461 -11.625 1 95.75 187 SER B C 1
ATOM 3638 O O . SER B 1 187 ? -3.236 -10.633 -10.922 1 95.75 187 SER B O 1
ATOM 3640 N N . ASP B 1 188 ? -3.875 -11.398 -12.953 1 93.69 188 ASP B N 1
ATOM 3641 C CA . ASP B 1 188 ? -3.271 -10.273 -13.664 1 93.69 188 ASP B CA 1
ATOM 3642 C C . ASP B 1 188 ? -3.914 -8.953 -13.234 1 93.69 188 ASP B C 1
ATOM 3644 O O . ASP B 1 188 ? -3.217 -7.965 -13.008 1 93.69 188 ASP B O 1
ATOM 3648 N N . HIS B 1 189 ? -5.172 -8.984 -13.117 1 90.38 189 HIS B N 1
ATOM 3649 C CA . HIS B 1 189 ? -5.887 -7.793 -12.672 1 90.38 189 HIS B CA 1
ATOM 3650 C C . HIS B 1 189 ? -5.453 -7.379 -11.266 1 90.38 189 HIS B C 1
ATOM 3652 O O . HIS B 1 189 ? -5.211 -6.199 -11.016 1 90.38 189 HIS B O 1
ATOM 3658 N N . CYS B 1 190 ? -5.352 -8.383 -10.383 1 94.12 190 CYS B N 1
ATOM 3659 C CA . CYS B 1 190 ? -4.91 -8.125 -9.016 1 94.12 190 CYS B CA 1
ATOM 3660 C C . CYS B 1 190 ? -3.5 -7.555 -9 1 94.12 190 CYS B C 1
ATOM 3662 O O . CYS B 1 190 ? -3.219 -6.605 -8.266 1 94.12 190 CYS B O 1
ATOM 3664 N N . LEU B 1 191 ? -2.639 -8.086 -9.836 1 96 191 LEU B N 1
ATOM 3665 C CA . LEU B 1 191 ? -1.247 -7.648 -9.867 1 96 191 LEU B CA 1
ATOM 3666 C C . LEU B 1 191 ? -1.14 -6.203 -10.336 1 96 191 LEU B C 1
ATOM 3668 O O . LEU B 1 191 ? -0.398 -5.41 -9.758 1 96 191 LEU B O 1
ATOM 3672 N N . ASN B 1 192 ? -1.848 -5.875 -11.391 1 93.19 192 ASN B N 1
ATOM 3673 C CA . ASN B 1 192 ? -1.85 -4.492 -11.867 1 93.19 192 ASN B CA 1
ATOM 3674 C C . ASN B 1 192 ? -2.371 -3.535 -10.797 1 93.19 192 ASN B C 1
ATOM 3676 O O . ASN B 1 192 ? -1.821 -2.447 -10.617 1 93.19 192 ASN B O 1
ATOM 3680 N N . THR B 1 193 ? -3.412 -3.932 -10.133 1 92.75 193 THR B N 1
ATOM 3681 C CA . THR B 1 193 ? -4.02 -3.104 -9.094 1 92.75 193 THR B CA 1
ATOM 3682 C C . THR B 1 193 ? -3.061 -2.91 -7.926 1 92.75 193 THR B C 1
ATOM 3684 O O . THR B 1 193 ? -2.896 -1.794 -7.43 1 92.75 193 THR B O 1
ATOM 3687 N N . LEU B 1 194 ? -2.398 -4.02 -7.488 1 96.12 194 LEU B N 1
ATOM 3688 C CA . LEU B 1 194 ? -1.447 -3.932 -6.387 1 96.12 194 LEU B CA 1
ATOM 3689 C C . LEU B 1 194 ? -0.261 -3.049 -6.762 1 96.12 194 LEU B C 1
ATOM 3691 O O . LEU B 1 194 ? 0.273 -2.328 -5.914 1 96.12 194 LEU B O 1
ATOM 3695 N N . ARG B 1 195 ? 0.172 -3.119 -8.039 1 96.19 195 ARG B N 1
ATOM 3696 C CA . ARG B 1 195 ? 1.213 -2.221 -8.531 1 96.19 195 ARG B CA 1
ATOM 3697 C C . ARG B 1 195 ? 0.794 -0.762 -8.375 1 96.19 195 ARG B C 1
ATOM 3699 O O . ARG B 1 195 ? 1.562 0.06 -7.871 1 96.1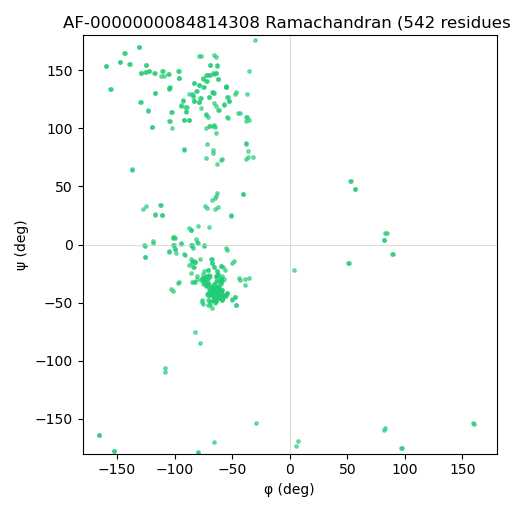9 195 ARG B O 1
ATOM 3706 N N . MET B 1 196 ? -0.407 -0.452 -8.75 1 94.19 196 MET B N 1
ATOM 3707 C CA . MET B 1 196 ? -0.917 0.913 -8.664 1 94.19 196 MET B CA 1
ATOM 3708 C C . MET B 1 196 ? -1.041 1.357 -7.207 1 94.19 196 MET B C 1
ATOM 3710 O O . MET B 1 196 ? -0.733 2.504 -6.879 1 94.19 196 MET B O 1
ATOM 3714 N N . PHE B 1 197 ? -1.494 0.395 -6.363 1 95.5 197 PHE B N 1
ATOM 3715 C CA . PHE B 1 197 ? -1.579 0.714 -4.941 1 95.5 197 PHE B CA 1
ATOM 3716 C C . PHE B 1 197 ? -0.205 1.064 -4.383 1 95.5 197 PHE B C 1
ATOM 3718 O O . PHE B 1 197 ? -0.057 2.051 -3.658 1 95.5 197 PHE B O 1
ATOM 3725 N N . ALA B 1 198 ? 0.818 0.23 -4.727 1 96.81 198 ALA B N 1
ATOM 3726 C CA . ALA B 1 198 ? 2.172 0.473 -4.234 1 96.81 198 ALA B CA 1
ATOM 3727 C C . ALA B 1 198 ? 2.672 1.851 -4.66 1 96.81 198 ALA B C 1
ATOM 3729 O O . ALA B 1 198 ? 3.197 2.607 -3.84 1 96.81 198 ALA B O 1
ATOM 3730 N N . MET B 1 199 ? 2.459 2.23 -5.926 1 96.31 199 MET B N 1
ATOM 3731 C CA . MET B 1 199 ? 2.887 3.514 -6.473 1 96.31 199 MET B CA 1
ATOM 3732 C C . MET B 1 199 ? 2.117 4.664 -5.832 1 96.31 199 MET B C 1
ATOM 3734 O O . MET B 1 199 ? 2.66 5.758 -5.656 1 96.31 199 MET B O 1
ATOM 3738 N N . CYS B 1 200 ? 0.854 4.434 -5.539 1 94.88 200 CYS B N 1
ATOM 3739 C CA . CYS B 1 200 ? -0.008 5.434 -4.918 1 94.88 200 CYS B CA 1
ATOM 3740 C C . CYS B 1 200 ? 0.413 5.699 -3.479 1 94.88 200 CYS B C 1
ATOM 3742 O O . CYS B 1 200 ? 0.553 6.855 -3.072 1 94.88 200 CYS B O 1
ATOM 3744 N N . HIS B 1 201 ? 0.618 4.605 -2.68 1 95.12 201 HIS B N 1
ATOM 3745 C CA . HIS B 1 201 ? 0.983 4.738 -1.273 1 95.12 201 HIS B CA 1
ATOM 3746 C C . HIS B 1 201 ? 2.383 5.328 -1.122 1 95.12 201 HIS B C 1
ATOM 3748 O O . HIS B 1 201 ? 2.629 6.125 -0.216 1 95.12 201 HIS B O 1
ATOM 3754 N N . GLY B 1 202 ? 3.318 4.961 -1.995 1 95.81 202 GLY B N 1
ATOM 3755 C CA . GLY B 1 202 ? 4.664 5.516 -2.012 1 95.81 202 GLY B CA 1
ATOM 3756 C C . GLY B 1 202 ? 5.355 5.434 -0.665 1 95.81 202 GLY B C 1
ATOM 3757 O O . GLY B 1 202 ? 5.879 6.434 -0.169 1 95.81 202 GLY B O 1
ATOM 3758 N N . ASP B 1 203 ? 5.445 4.23 -0.057 1 96 203 ASP B N 1
ATOM 3759 C CA . ASP B 1 203 ? 6.105 4.055 1.232 1 96 203 ASP B CA 1
ATOM 3760 C C . ASP B 1 203 ? 7.586 4.422 1.146 1 96 203 ASP B C 1
ATOM 3762 O O . ASP B 1 203 ? 8.383 3.688 0.556 1 96 203 ASP B O 1
ATOM 3766 N N . VAL B 1 204 ? 7.938 5.469 1.895 1 95.69 204 VAL B N 1
ATOM 3767 C CA . VAL B 1 204 ? 9.281 6.016 1.739 1 95.69 204 VAL B CA 1
ATOM 3768 C C . VAL B 1 204 ? 10.172 5.539 2.887 1 95.69 204 VAL B C 1
ATOM 3770 O O . VAL B 1 204 ? 11.297 6.023 3.053 1 95.69 204 VAL B O 1
ATOM 3773 N N . GLY B 1 205 ? 9.625 4.641 3.721 1 95.06 205 GLY B N 1
ATOM 3774 C CA . GLY B 1 205 ? 10.516 4.055 4.707 1 95.06 205 GLY B CA 1
ATOM 3775 C C . GLY B 1 205 ? 11.742 3.404 4.094 1 95.06 205 GLY B C 1
ATOM 3776 O O . GLY B 1 205 ? 11.641 2.693 3.094 1 95.06 205 GLY B O 1
ATOM 3777 N N . PRO B 1 206 ? 12.891 3.66 4.695 1 95.5 206 PRO B N 1
ATOM 3778 C CA . PRO B 1 206 ? 14.109 3.104 4.105 1 95.5 206 PRO B CA 1
ATOM 3779 C C . PRO B 1 206 ? 14.258 1.606 4.359 1 95.5 206 PRO B C 1
ATOM 3781 O O . PRO B 1 206 ? 13.828 1.107 5.402 1 95.5 206 PRO B O 1
ATOM 3784 N N . VAL B 1 207 ? 14.742 0.952 3.383 1 95.06 207 VAL B N 1
ATOM 3785 C CA . VAL B 1 207 ? 15.25 -0.411 3.504 1 95.06 207 VAL B CA 1
ATOM 3786 C C . VAL B 1 207 ? 16.781 -0.395 3.506 1 95.06 207 VAL B C 1
ATOM 3788 O O . VAL B 1 207 ? 17.406 -0.159 2.471 1 95.06 207 VAL B O 1
ATOM 3791 N N . ILE B 1 208 ? 17.328 -0.622 4.637 1 94.5 208 ILE B N 1
ATOM 3792 C CA . ILE B 1 208 ? 18.781 -0.529 4.77 1 94.5 208 ILE B CA 1
ATOM 3793 C C . ILE B 1 208 ? 19.406 -1.913 4.598 1 94.5 208 ILE B C 1
ATOM 3795 O O . ILE B 1 208 ? 19.094 -2.84 5.348 1 94.5 208 ILE B O 1
ATOM 3799 N N . TYR B 1 209 ? 20.25 -2.01 3.576 1 93.88 209 TYR B N 1
ATOM 3800 C CA . TYR B 1 209 ? 20.859 -3.305 3.295 1 93.88 209 TYR B CA 1
ATOM 3801 C C . TYR B 1 209 ? 21.891 -3.664 4.359 1 93.88 209 TYR B C 1
ATOM 3803 O O . TYR B 1 209 ? 22.547 -2.783 4.914 1 93.88 209 TYR B O 1
ATOM 3811 N N . SER B 1 210 ? 21.969 -4.957 4.625 1 92.19 210 SER B N 1
ATOM 3812 C CA . SER B 1 210 ? 22.922 -5.477 5.598 1 92.19 210 SER B CA 1
ATOM 3813 C C . SER B 1 210 ? 23.547 -6.777 5.109 1 92.19 210 SER B C 1
ATOM 3815 O O . SER B 1 210 ? 22.969 -7.488 4.289 1 92.19 210 SER B O 1
ATOM 3817 N N . TRP B 1 211 ? 24.656 -7.031 5.594 1 87.75 211 TRP B N 1
ATOM 3818 C CA . TRP B 1 211 ? 25.328 -8.289 5.27 1 87.75 211 TRP B CA 1
ATOM 3819 C C . TRP B 1 211 ? 24.672 -9.453 6.008 1 87.75 211 TRP B C 1
ATOM 3821 O O . TRP B 1 211 ? 24.281 -9.32 7.168 1 87.75 211 TRP B O 1
ATOM 3831 N N . GLN B 1 212 ? 24.484 -10.477 5.281 1 82.38 212 GLN B N 1
ATOM 3832 C CA . GLN B 1 212 ? 24 -11.727 5.859 1 82.38 212 GLN B CA 1
ATOM 3833 C C . GLN B 1 212 ? 25.125 -12.75 5.969 1 82.38 212 GLN B C 1
ATOM 3835 O O . GLN B 1 212 ? 25.938 -12.891 5.055 1 82.38 212 GLN B O 1
ATOM 3840 N N . PRO B 1 213 ? 25.156 -13.344 7.102 1 81.38 213 PRO B N 1
ATOM 3841 C CA . PRO B 1 213 ? 26.234 -14.312 7.289 1 81.38 213 PRO B CA 1
ATOM 3842 C C . PRO B 1 213 ? 26.297 -15.352 6.172 1 81.38 213 PRO B C 1
ATOM 3844 O O . PRO B 1 213 ? 25.281 -15.984 5.859 1 81.38 213 PRO B O 1
ATOM 3847 N N . GLY B 1 214 ? 27.453 -15.438 5.523 1 80.62 214 GLY B N 1
ATOM 3848 C CA . GLY B 1 214 ? 27.719 -16.484 4.555 1 80.62 214 GLY B CA 1
ATOM 3849 C C . GLY B 1 214 ? 27.141 -16.188 3.178 1 80.62 214 GLY B C 1
ATOM 3850 O O . GLY B 1 214 ? 27.172 -17.047 2.293 1 80.62 214 GLY B O 1
ATOM 3851 N N . ILE B 1 215 ? 26.578 -15.047 3.047 1 81.31 215 ILE B N 1
ATOM 3852 C CA . ILE B 1 215 ? 25.984 -14.68 1.763 1 81.31 215 ILE B CA 1
ATOM 3853 C C . ILE B 1 215 ? 26.719 -13.469 1.184 1 81.31 215 ILE B C 1
ATOM 3855 O O . ILE B 1 215 ? 26.984 -12.5 1.896 1 81.31 215 ILE B O 1
ATOM 3859 N N . LEU B 1 216 ? 27.109 -13.555 -0.038 1 80.5 216 LEU B N 1
ATOM 3860 C CA . LEU B 1 216 ? 27.891 -12.508 -0.692 1 80.5 216 LEU B CA 1
ATOM 3861 C C . LEU B 1 216 ? 27.047 -11.258 -0.92 1 80.5 216 LEU B C 1
ATOM 3863 O O . LEU B 1 216 ? 27.5 -10.141 -0.686 1 80.5 216 LEU B O 1
ATOM 3867 N N . LYS B 1 217 ? 25.812 -11.508 -1.319 1 81.44 217 LYS B N 1
ATOM 3868 C CA . LYS B 1 217 ? 24.922 -10.391 -1.641 1 81.44 217 LYS B CA 1
ATOM 3869 C C . LYS B 1 217 ? 24.281 -9.828 -0.382 1 81.44 217 LYS B C 1
ATOM 3871 O O . LYS B 1 217 ? 23.859 -10.578 0.497 1 81.44 217 LYS B O 1
ATOM 3876 N N . PRO B 1 218 ? 24.188 -8.484 -0.313 1 86.75 218 PRO B N 1
ATOM 3877 C CA . PRO B 1 218 ? 23.484 -7.906 0.843 1 86.75 218 PRO B CA 1
ATOM 3878 C C . PRO B 1 218 ? 22 -8.234 0.861 1 86.75 218 PRO B C 1
ATOM 3880 O O . PRO B 1 218 ? 21.406 -8.453 -0.195 1 86.75 218 PRO B O 1
ATOM 3883 N N . GLY B 1 219 ? 21.516 -8.375 2.066 1 84.06 219 GLY B N 1
ATOM 3884 C CA . GLY B 1 219 ? 20.094 -8.57 2.242 1 84.06 219 GLY B CA 1
ATOM 3885 C C . GLY B 1 219 ? 19.344 -7.285 2.562 1 84.06 219 GLY B C 1
ATOM 3886 O O . GLY B 1 219 ? 19.938 -6.34 3.098 1 84.06 219 GLY B O 1
ATOM 3887 N N . ALA B 1 220 ? 18.109 -7.301 2.096 1 82.25 220 ALA B N 1
ATOM 3888 C CA . ALA B 1 220 ? 17.234 -6.172 2.412 1 82.25 220 ALA B CA 1
ATOM 3889 C C . ALA B 1 220 ? 16.688 -6.285 3.83 1 82.25 220 ALA B C 1
ATOM 3891 O O . ALA B 1 220 ? 16.172 -7.336 4.215 1 82.25 220 ALA B O 1
ATOM 3892 N N . ASN B 1 221 ? 16.938 -5.309 4.602 1 78.25 221 ASN B N 1
ATOM 3893 C CA . ASN B 1 221 ? 16.406 -5.23 5.957 1 78.25 221 ASN B CA 1
ATOM 3894 C C . ASN B 1 221 ? 15.531 -3.996 6.145 1 78.25 221 ASN B C 1
ATOM 3896 O O . ASN B 1 221 ? 16.047 -2.889 6.324 1 78.25 221 ASN B O 1
ATOM 3900 N N . GLY B 1 222 ? 14.273 -4.277 6.098 1 74.06 222 GLY B N 1
ATOM 3901 C CA . GLY B 1 222 ? 13.328 -3.184 6.258 1 74.06 222 GLY B CA 1
ATOM 3902 C C . GLY B 1 222 ? 13.406 -2.525 7.621 1 74.06 222 GLY B C 1
ATOM 3903 O O . GLY B 1 222 ? 13.789 -3.164 8.602 1 74.06 222 GLY B O 1
ATOM 3904 N N . THR B 1 223 ? 13.141 -1.242 7.602 1 78.75 223 THR B N 1
ATOM 3905 C CA . THR B 1 223 ? 13.141 -0.506 8.859 1 78.75 223 THR B CA 1
ATOM 3906 C C . THR B 1 223 ? 11.719 -0.115 9.266 1 78.75 223 THR B C 1
ATOM 3908 O O . THR B 1 223 ? 10.898 -0.979 9.562 1 78.75 223 THR B O 1
ATOM 3911 N N . ALA B 1 224 ? 11.43 1.18 9.109 1 88.31 224 ALA B N 1
ATOM 3912 C CA . ALA B 1 224 ? 10.188 1.682 9.695 1 88.31 224 ALA B CA 1
ATOM 3913 C C . ALA B 1 224 ? 9.188 2.086 8.617 1 88.31 224 ALA B C 1
ATOM 3915 O O . ALA B 1 224 ? 9.578 2.361 7.48 1 88.31 224 ALA B O 1
ATOM 3916 N N . HIS B 1 225 ? 8.016 1.882 8.867 1 92.5 225 HIS B N 1
ATOM 3917 C CA . HIS B 1 225 ? 6.863 2.275 8.07 1 92.5 225 HIS B CA 1
ATOM 3918 C C . HIS B 1 225 ? 5.965 3.242 8.844 1 92.5 225 HIS B C 1
ATOM 3920 O O . HIS B 1 225 ? 5.941 3.227 10.07 1 92.5 225 HIS B O 1
ATOM 3926 N N . GLN B 1 226 ? 5.352 4.117 8.117 1 91.31 226 GLN B N 1
ATOM 3927 C CA . GLN B 1 226 ? 4.223 4.852 8.68 1 91.31 226 GLN B CA 1
ATOM 3928 C C . GLN B 1 226 ? 2.91 4.121 8.43 1 91.31 226 GLN B C 1
ATOM 3930 O O . GLN B 1 226 ? 2.484 3.975 7.281 1 91.31 226 GLN B O 1
ATOM 3935 N N . CYS B 1 227 ? 2.318 3.678 9.531 1 92.75 227 CYS B N 1
ATOM 3936 C CA . CYS B 1 227 ? 1.171 2.789 9.391 1 92.75 227 CYS B CA 1
ATOM 3937 C C . CYS B 1 227 ? -0.038 3.336 10.141 1 92.75 227 CYS B C 1
ATOM 3939 O O . CYS B 1 227 ? 0.113 3.99 11.172 1 92.75 227 CYS B O 1
ATOM 3941 N N . VAL B 1 228 ? -1.193 3.059 9.633 1 92.62 228 VAL B N 1
ATOM 3942 C CA . VAL B 1 228 ? -2.422 3.295 10.383 1 92.62 228 VAL B CA 1
ATOM 3943 C C . VAL B 1 228 ? -2.516 2.309 11.547 1 92.62 228 VAL B C 1
ATOM 3945 O O . VAL B 1 228 ? -1.858 1.266 11.539 1 92.62 228 VAL B O 1
ATOM 3948 N N . ASP B 1 229 ? -3.23 2.73 12.531 1 93.44 229 ASP B N 1
ATOM 3949 C CA . ASP B 1 229 ? -3.637 1.753 13.531 1 93.44 229 ASP B CA 1
ATOM 3950 C C . ASP B 1 229 ? -4.664 0.775 12.961 1 93.44 229 ASP B C 1
ATOM 3952 O O . ASP B 1 229 ? -5.859 1.075 12.922 1 93.44 229 ASP B O 1
ATOM 3956 N N . TRP B 1 230 ? -4.25 -0.415 12.617 1 96.69 230 TRP B N 1
ATOM 3957 C CA . TRP B 1 230 ? -5.094 -1.384 11.922 1 96.69 230 TRP B CA 1
ATOM 3958 C C . TRP B 1 230 ? -6.281 -1.788 12.789 1 96.69 230 TRP B C 1
ATOM 3960 O O . TRP B 1 230 ? -7.398 -1.941 12.297 1 96.69 230 TRP B O 1
ATOM 3970 N N . SER B 1 231 ? -6.039 -2.051 14.023 1 97 231 SER B N 1
ATOM 3971 C CA . SER B 1 231 ? -7.113 -2.473 14.914 1 97 231 SER B CA 1
ATOM 3972 C C . SER B 1 231 ? -8.25 -1.455 14.93 1 97 231 SER B C 1
ATOM 3974 O O . SER B 1 231 ? -9.422 -1.827 14.875 1 97 231 SER B O 1
ATOM 3976 N N . ARG B 1 232 ? -7.887 -0.198 14.984 1 96.38 232 ARG B N 1
ATOM 3977 C CA . ARG B 1 232 ? -8.891 0.864 14.977 1 96.38 232 ARG B CA 1
ATOM 3978 C C . ARG B 1 232 ? -9.641 0.896 13.656 1 96.38 232 ARG B C 1
ATOM 3980 O O . ARG B 1 232 ? -10.875 0.993 13.641 1 96.38 232 ARG B O 1
ATOM 3987 N N . LEU B 1 233 ? -8.945 0.819 12.562 1 97.06 233 LEU B N 1
ATOM 3988 C CA . LEU B 1 233 ? -9.562 0.861 11.242 1 97.06 233 LEU B CA 1
ATOM 3989 C C . LEU B 1 233 ? -10.445 -0.361 11.016 1 97.06 233 LEU B C 1
ATOM 3991 O O . LEU B 1 233 ? -11.578 -0.236 10.531 1 97.06 233 LEU B O 1
ATOM 3995 N N . SER B 1 234 ? -9.953 -1.535 11.383 1 98 234 SER B N 1
ATOM 3996 C CA . SER B 1 234 ? -10.711 -2.77 11.219 1 98 234 SER B CA 1
ATOM 3997 C C . SER B 1 234 ? -11.969 -2.764 12.078 1 98 234 SER B C 1
ATOM 3999 O O . SER B 1 234 ? -13.008 -3.287 11.672 1 98 234 SER B O 1
ATOM 4001 N N . HIS B 1 235 ? -11.883 -2.238 13.25 1 98.12 235 HIS B N 1
ATOM 4002 C CA . HIS B 1 235 ? -13.055 -2.121 14.117 1 98.12 235 HIS B CA 1
ATOM 4003 C C . HIS B 1 235 ? -14.102 -1.197 13.508 1 98.12 235 HIS B C 1
ATOM 4005 O O . HIS B 1 235 ? -15.289 -1.509 13.516 1 98.12 235 HIS B O 1
ATOM 4011 N N . TRP B 1 236 ? -13.656 -0.041 13.078 1 98.44 236 TRP B N 1
ATOM 4012 C CA . TRP B 1 236 ? -14.562 0.869 12.375 1 98.44 236 TRP B CA 1
ATOM 4013 C C . TRP B 1 236 ? -15.297 0.148 11.258 1 98.44 236 TRP B C 1
ATOM 4015 O O . TRP B 1 236 ? -16.516 0.29 11.117 1 98.44 236 TRP B O 1
ATOM 4025 N N . ALA B 1 237 ? -14.594 -0.652 10.391 1 98.56 237 ALA B N 1
ATOM 4026 C CA . ALA B 1 237 ? -15.195 -1.394 9.281 1 98.56 237 ALA B CA 1
ATOM 4027 C C . ALA B 1 237 ? -16.156 -2.467 9.797 1 98.56 237 ALA B C 1
ATOM 4029 O O . ALA B 1 237 ? -17.234 -2.664 9.234 1 98.56 237 ALA B O 1
ATOM 4030 N N . SER B 1 238 ? -15.766 -3.139 10.859 1 98.38 238 SER B N 1
ATOM 4031 C CA . SER B 1 238 ? -16.562 -4.227 11.406 1 98.38 238 SER B CA 1
ATOM 4032 C C . SER B 1 238 ? -17.922 -3.729 11.891 1 98.38 238 SER B C 1
ATOM 4034 O O . SER B 1 238 ? -18.938 -4.414 11.734 1 98.38 238 SER B O 1
ATOM 4036 N N . GLU B 1 239 ? -17.969 -2.561 12.43 1 98 239 GLU B N 1
ATOM 4037 C CA . GLU B 1 239 ? -19.203 -1.974 12.938 1 98 239 GLU B CA 1
ATOM 4038 C C . GLU B 1 239 ? -20.172 -1.656 11.797 1 98 239 GLU B C 1
ATOM 4040 O O . GLU B 1 239 ? -21.375 -1.493 12.031 1 98 239 GLU B O 1
ATOM 4045 N N . ARG B 1 240 ? -19.703 -1.636 10.656 1 98 240 ARG B N 1
ATOM 4046 C CA . ARG B 1 240 ? -20.5 -1.228 9.508 1 98 240 ARG B CA 1
ATOM 4047 C C . ARG B 1 240 ? -20.625 -2.359 8.492 1 98 240 ARG B C 1
ATOM 4049 O O . ARG B 1 240 ? -21.203 -2.176 7.418 1 98 240 ARG B O 1
ATOM 4056 N N . ALA B 1 241 ? -20.031 -3.494 8.844 1 97.94 241 ALA B N 1
ATOM 4057 C CA . ALA B 1 241 ? -20 -4.645 7.941 1 97.94 241 ALA B CA 1
ATOM 4058 C C . ALA B 1 241 ? -21.406 -5.148 7.641 1 97.94 241 ALA B C 1
ATOM 4060 O O . ALA B 1 241 ? -22.281 -5.137 8.516 1 97.94 241 ALA B O 1
ATOM 4061 N N . ILE B 1 242 ? -21.609 -5.539 6.465 1 96 242 ILE B N 1
ATOM 4062 C CA . ILE B 1 242 ? -22.875 -6.152 6.062 1 96 242 ILE B CA 1
ATOM 4063 C C . ILE B 1 242 ? -22.609 -7.52 5.434 1 96 242 ILE B C 1
ATOM 4065 O O . ILE B 1 242 ? -21.5 -7.781 4.953 1 96 242 ILE B O 1
ATOM 4069 N N . ASP B 1 243 ? -23.594 -8.344 5.516 1 92.19 243 ASP B N 1
ATOM 4070 C CA . ASP B 1 243 ? -23.578 -9.602 4.77 1 92.19 243 ASP B CA 1
ATOM 4071 C C . ASP B 1 243 ? -24.234 -9.438 3.406 1 92.19 243 ASP B C 1
ATOM 4073 O O . ASP B 1 243 ? -25.469 -9.398 3.314 1 92.19 243 ASP B O 1
ATOM 4077 N N . ILE B 1 244 ? -23.438 -9.43 2.432 1 86.69 244 ILE B N 1
ATOM 4078 C CA . ILE B 1 244 ? -23.938 -9.141 1.093 1 86.69 244 ILE B CA 1
ATOM 4079 C C . ILE B 1 244 ? -24.828 -10.281 0.619 1 86.69 244 ILE B C 1
ATOM 4081 O O . ILE B 1 244 ? -25.594 -10.133 -0.337 1 86.69 244 ILE B O 1
ATOM 4085 N N . TYR B 1 245 ? -24.766 -11.391 1.357 1 84.94 245 TYR B N 1
ATOM 4086 C CA . TYR B 1 245 ? -25.547 -12.555 0.964 1 84.94 245 TYR B CA 1
ATOM 4087 C C . TYR B 1 245 ? -26.812 -12.664 1.81 1 84.94 245 TYR B C 1
ATOM 4089 O O . TYR B 1 245 ? -27.609 -13.594 1.633 1 84.94 245 TYR B O 1
ATOM 4097 N N . GLU B 1 246 ? -26.969 -11.781 2.686 1 87.44 246 GLU B N 1
ATOM 4098 C CA . GLU B 1 246 ? -28.219 -11.758 3.432 1 87.44 246 GLU B CA 1
ATOM 4099 C C . GLU B 1 246 ? -29.422 -11.625 2.496 1 87.44 246 GLU B C 1
ATOM 4101 O O . GLU B 1 246 ? -29.5 -10.672 1.725 1 87.44 246 GLU B O 1
ATOM 4106 N N . PRO B 1 247 ? -30.25 -12.625 2.592 1 86.88 247 PRO B N 1
ATOM 4107 C CA . PRO B 1 247 ? -31.391 -12.594 1.676 1 86.88 247 PRO B CA 1
ATOM 4108 C C . PRO B 1 247 ? -32.188 -11.297 1.77 1 86.88 247 PRO B C 1
ATOM 4110 O O . PRO B 1 247 ? -32.531 -10.852 2.871 1 86.88 247 PRO B O 1
ATOM 4113 N N . GLY B 1 248 ? -32.375 -10.688 0.612 1 87.56 248 GLY B N 1
ATOM 4114 C CA . GLY B 1 248 ? -33.25 -9.531 0.519 1 87.56 248 GLY B CA 1
ATOM 4115 C C . GLY B 1 248 ? -32.531 -8.219 0.764 1 87.56 248 GLY B C 1
ATOM 4116 O O . GLY B 1 248 ? -33.125 -7.148 0.62 1 87.56 248 GLY B O 1
ATOM 4117 N N . LEU B 1 249 ? -31.344 -8.266 1.163 1 91.31 249 LEU B N 1
ATOM 4118 C CA . LEU B 1 249 ? -30.625 -7.031 1.457 1 91.31 249 LEU B CA 1
ATOM 4119 C C . LEU B 1 249 ? -30.188 -6.34 0.171 1 91.31 249 LEU B C 1
ATOM 4121 O O . LEU B 1 249 ? -30.375 -5.133 0.012 1 91.31 249 LEU B O 1
ATOM 4125 N N . ILE B 1 250 ? -29.562 -7.109 -0.73 1 90.38 250 ILE B N 1
ATOM 4126 C CA . ILE B 1 250 ? -29.156 -6.602 -2.037 1 90.38 250 ILE B CA 1
ATOM 4127 C C . ILE B 1 250 ? -30.141 -7.078 -3.104 1 90.38 250 ILE B C 1
ATOM 4129 O O . ILE B 1 250 ? -30.266 -8.281 -3.354 1 90.38 250 ILE B O 1
ATOM 4133 N N . VAL B 1 251 ? -30.844 -6.148 -3.678 1 88.06 251 VAL B N 1
ATOM 4134 C CA . VAL B 1 251 ? -31.859 -6.477 -4.668 1 88.06 251 VAL B CA 1
ATOM 4135 C C . VAL B 1 251 ? -31.562 -5.75 -5.98 1 88.06 251 VAL B C 1
ATOM 4137 O O . VAL B 1 251 ? -31.641 -4.523 -6.047 1 88.06 251 VAL B O 1
ATOM 4140 N N . ASN B 1 252 ? -31.266 -6.562 -7.055 1 87.31 252 ASN B N 1
ATOM 4141 C CA . ASN B 1 252 ? -31.031 -5.98 -8.375 1 87.31 252 ASN B CA 1
ATOM 4142 C C . ASN B 1 252 ? -32.344 -5.43 -8.969 1 87.31 252 ASN B C 1
ATOM 4144 O O . ASN B 1 252 ? -33.344 -6.141 -9.039 1 87.31 252 ASN B O 1
ATOM 4148 N N . PRO B 1 253 ? -32.281 -4.25 -9.344 1 83.81 253 PRO B N 1
ATOM 4149 C CA . PRO B 1 253 ? -33.531 -3.658 -9.844 1 83.81 253 PRO B CA 1
ATOM 4150 C C . PRO B 1 253 ? -34.062 -4.355 -11.094 1 83.81 253 PRO B C 1
ATOM 4152 O O . PRO B 1 253 ? -35.25 -4.379 -11.328 1 83.81 253 PRO B O 1
ATOM 4155 N N . GLU B 1 254 ? -33.156 -4.953 -11.836 1 82.12 254 GLU B N 1
ATOM 4156 C CA . GLU B 1 254 ? -33.562 -5.582 -13.094 1 82.12 254 GLU B CA 1
ATOM 4157 C C . GLU B 1 254 ? -33.688 -7.094 -12.938 1 82.12 254 GLU B C 1
ATOM 4159 O O . GLU B 1 254 ? -34.625 -7.699 -13.43 1 82.12 254 GLU B O 1
ATOM 4164 N N . LEU B 1 255 ? -32.719 -7.688 -12.164 1 82.81 255 LEU B N 1
ATOM 4165 C CA . LEU B 1 255 ? -32.594 -9.141 -12.164 1 82.81 255 LEU B CA 1
ATOM 4166 C C . LEU B 1 255 ? -33.156 -9.734 -10.875 1 82.81 255 LEU B C 1
ATOM 4168 O O . LEU B 1 255 ? -33.344 -10.953 -10.781 1 82.81 255 LEU B O 1
ATOM 4172 N N . GLY B 1 256 ? -33.531 -8.914 -9.93 1 79.38 256 GLY B N 1
ATOM 4173 C CA . GLY B 1 256 ? -34.094 -9.383 -8.68 1 79.38 256 GLY B CA 1
ATOM 4174 C C . GLY B 1 256 ? -33.062 -9.805 -7.668 1 79.38 256 GLY B C 1
ATOM 4175 O O . GLY B 1 256 ? -31.969 -9.242 -7.633 1 79.38 256 GLY B O 1
ATOM 4176 N N . THR B 1 257 ? -33.5 -10.727 -6.621 1 69.31 257 THR B N 1
ATOM 4177 C CA . THR B 1 257 ? -32.625 -11.023 -5.477 1 69.31 257 THR B CA 1
ATOM 4178 C C . THR B 1 257 ? -31.688 -12.172 -5.797 1 69.31 257 THR B C 1
ATOM 4180 O O . THR B 1 257 ? -32.031 -13.062 -6.586 1 69.31 257 THR B O 1
ATOM 4183 N N . TYR B 1 258 ? -30.516 -11.758 -5.477 1 57.41 258 TYR B N 1
ATOM 4184 C CA . TYR B 1 258 ? -29.547 -12.836 -5.566 1 57.41 258 TYR B CA 1
ATOM 4185 C C . TYR B 1 258 ? -29.922 -14 -4.652 1 57.41 258 TYR B C 1
ATOM 4187 O O . TYR B 1 258 ? -30.141 -13.805 -3.453 1 57.41 258 TYR B O 1
ATOM 4195 N N . ARG B 1 259 ? -30.953 -14.844 -4.934 1 47.88 259 ARG B N 1
ATOM 4196 C CA . ARG B 1 259 ? -31.219 -16.016 -4.113 1 47.88 259 ARG B CA 1
ATOM 4197 C C . ARG B 1 259 ? -29.969 -16.875 -3.975 1 47.88 259 ARG B C 1
ATOM 4199 O O . ARG B 1 259 ? -29.219 -17.047 -4.938 1 47.88 259 ARG B O 1
ATOM 4206 N N . ASN B 1 260 ? -29.5 -16.797 -2.814 1 41.28 260 ASN B N 1
ATOM 4207 C CA . ASN B 1 260 ? -28.453 -17.781 -2.559 1 41.28 260 ASN B CA 1
ATOM 4208 C C . ASN B 1 260 ? -28.781 -19.141 -3.162 1 41.28 260 ASN B C 1
ATOM 4210 O O . ASN B 1 260 ? -29.531 -19.906 -2.574 1 41.28 260 ASN B O 1
ATOM 4214 N N . LEU B 1 261 ? -29.266 -19.375 -4.312 1 29.8 261 LEU B N 1
ATOM 4215 C CA . LEU B 1 261 ? -29.266 -20.797 -4.641 1 29.8 261 LEU B CA 1
ATOM 4216 C C . LEU B 1 261 ? -28.016 -21.484 -4.109 1 29.8 261 LEU B C 1
ATOM 4218 O O . LEU B 1 261 ? -26.938 -20.891 -4.109 1 29.8 261 LEU B O 1
ATOM 4222 N N . SER B 1 262 ? -28.125 -22.641 -3.363 1 28.02 262 SER B N 1
ATOM 4223 C CA . SER B 1 262 ? -27.047 -23.484 -2.871 1 28.02 262 SER B CA 1
ATOM 4224 C C . SER B 1 262 ? -25.828 -23.422 -3.787 1 28.02 262 SER B C 1
ATOM 4226 O O . SER B 1 262 ? -25.922 -22.953 -4.922 1 28.02 262 SER B O 1
ATOM 4228 N N . ILE B 1 263 ? -24.906 -24.766 -3.715 1 27.52 263 ILE B N 1
ATOM 4229 C CA . ILE B 1 263 ? -24.062 -25.969 -3.68 1 27.52 263 ILE B CA 1
ATOM 4230 C C . ILE B 1 263 ? -23.984 -26.578 -5.078 1 27.52 263 ILE B C 1
ATOM 4232 O O . ILE B 1 263 ? -23.188 -27.484 -5.312 1 27.52 263 ILE B O 1
ATOM 4236 N N . SER B 1 264 ? -24.938 -26.594 -5.965 1 26.11 264 SER B N 1
ATOM 4237 C CA . SER B 1 264 ? -24.969 -27.609 -7.016 1 26.11 264 SER B CA 1
ATOM 4238 C C . SER B 1 264 ? -23.859 -27.375 -8.031 1 26.11 264 SER B C 1
ATOM 4240 O O . SER B 1 264 ? -23.344 -28.328 -8.625 1 26.11 264 SER B O 1
ATOM 4242 N N . MET B 1 265 ? -23.531 -26.297 -8.609 1 25.67 265 MET B N 1
ATOM 4243 C CA . MET B 1 265 ? -22.516 -26.516 -9.641 1 25.67 265 MET B CA 1
ATOM 4244 C C . MET B 1 265 ? -21.156 -26.781 -9.016 1 25.67 265 MET B C 1
ATOM 4246 O O . MET B 1 265 ? -20.156 -26.922 -9.727 1 25.67 265 MET B O 1
ATOM 4250 N N . ILE B 1 266 ? -20.969 -26.781 -7.699 1 26.45 266 ILE B N 1
ATOM 4251 C CA . ILE B 1 266 ? -19.844 -27.641 -7.355 1 26.45 266 ILE B CA 1
ATOM 4252 C C . ILE B 1 266 ? -20.188 -29.094 -7.621 1 26.45 266 ILE B C 1
ATOM 4254 O O . ILE B 1 266 ? -19.359 -29.859 -8.109 1 26.45 266 ILE B O 1
ATOM 4258 N N . LEU B 1 267 ? -21.453 -29.719 -7.297 1 25.5 267 LEU B N 1
ATOM 4259 C CA . LEU B 1 267 ? -21.641 -31.172 -7.328 1 25.5 267 LEU B CA 1
ATOM 4260 C C . LEU B 1 267 ? -21.969 -31.641 -8.734 1 25.5 267 LEU B C 1
ATOM 4262 O O . LEU B 1 267 ? -22.078 -32.844 -8.984 1 25.5 267 LEU B O 1
ATOM 4266 N N . GLN B 1 268 ? -22.625 -30.969 -9.617 1 22.59 268 GLN B N 1
ATOM 4267 C CA . GLN B 1 268 ? -23.078 -31.688 -10.812 1 22.59 268 GLN B CA 1
ATOM 4268 C C . GLN B 1 268 ? -21.891 -32.219 -11.617 1 22.59 268 GLN B C 1
ATOM 4270 O O . GLN B 1 268 ? -21.562 -31.688 -12.68 1 22.59 268 GLN B O 1
ATOM 4275 N N . GLY B 1 269 ? -20.641 -32.656 -11.008 1 23.61 269 GLY B N 1
ATOM 4276 C CA . GLY B 1 269 ? -20.016 -33.812 -11.625 1 23.61 269 GLY B CA 1
ATOM 4277 C C . GLY B 1 269 ? -20.891 -35.031 -11.641 1 23.61 269 GLY B C 1
ATOM 4278 O O . GLY B 1 269 ? -20.484 -36.094 -12.125 1 23.61 269 GLY B O 1
ATOM 4279 N N . ARG B 1 270 ? -22.016 -35.281 -10.836 1 22.75 270 ARG B N 1
ATOM 4280 C CA . ARG B 1 270 ? -22.484 -36.656 -10.961 1 22.75 270 ARG B CA 1
ATOM 4281 C C . ARG B 1 270 ? -23.281 -36.875 -12.242 1 22.75 270 ARG B C 1
ATOM 4283 O O . ARG B 1 270 ? -23.031 -37.812 -13 1 22.75 270 ARG B O 1
ATOM 4290 N N . THR B 1 271 ? -24.672 -36.594 -12.336 1 21.73 271 THR B N 1
ATOM 4291 C CA . THR B 1 271 ? -25.672 -37.562 -12.703 1 21.73 271 THR B CA 1
ATOM 4292 C C . THR B 1 271 ? -25.938 -37.562 -14.211 1 21.73 271 THR B C 1
ATOM 4294 O O . THR B 1 271 ? -26.828 -38.219 -14.703 1 21.73 271 THR B O 1
ATOM 4297 N N . SER B 1 272 ? -25.484 -36.688 -15.18 1 18.09 272 SER B N 1
ATOM 4298 C CA . SER B 1 272 ? -25.984 -37.188 -16.469 1 18.09 272 SER B CA 1
ATOM 4299 C C . SER B 1 272 ? -25.406 -38.562 -16.797 1 18.09 272 SER B C 1
ATOM 4301 O O . SER B 1 272 ? -24.203 -38.688 -17.047 1 18.09 272 SER B O 1
ATOM 4303 N N . ASN B 1 273 ? -25.875 -39.688 -15.938 1 17.33 273 ASN B N 1
ATOM 4304 C CA . ASN B 1 273 ? -26.453 -40.875 -16.578 1 17.33 273 ASN B CA 1
ATOM 4305 C C . ASN B 1 273 ? -27.859 -40.562 -17.125 1 17.33 273 ASN B C 1
ATOM 4307 O O . ASN B 1 273 ? -28.641 -39.906 -16.469 1 17.33 273 ASN B O 1
#

Organism: Colletotrichum graminicola (strain M1.001 / M2 / FGSC 10212) (NCBI:txid645133)

Solvent-accessible surface area (backbone atoms only — not comparable to full-atom values): 30726 Å² total; per-residue (Å²): 140,82,78,84,81,81,79,83,89,84,76,73,72,68,61,64,61,54,58,59,56,56,64,64,57,70,63,66,70,72,69,72,74,54,68,65,57,54,46,50,50,50,51,51,50,52,50,51,50,50,52,45,49,51,51,31,52,49,35,47,52,49,26,51,50,31,40,51,44,23,66,49,54,81,45,82,39,91,56,56,84,36,62,42,77,43,75,41,62,75,69,71,73,63,47,76,70,30,66,79,37,65,75,92,46,71,68,36,55,50,45,50,48,62,70,51,53,35,36,38,20,59,36,51,64,65,58,34,57,75,67,71,36,72,89,46,48,36,58,34,64,83,68,83,27,24,42,24,35,34,40,27,44,52,49,43,49,35,43,51,52,46,52,45,57,76,42,27,69,75,75,43,67,83,58,50,74,67,54,48,51,51,52,50,48,51,43,33,42,34,43,51,49,50,45,50,48,31,47,25,62,46,44,50,23,45,20,48,17,23,75,39,92,97,42,72,62,68,37,83,39,73,44,48,36,65,18,37,38,46,70,48,40,51,48,58,35,48,76,34,38,48,63,81,76,42,80,67,36,48,59,33,90,85,76,38,58,63,64,79,64,85,71,44,88,76,54,70,76,65,67,93,120,136,87,79,84,82,84,78,84,75,81,79,74,71,68,64,62,61,57,58,60,58,57,66,63,59,71,65,65,71,72,70,73,74,54,67,66,59,53,45,51,48,50,52,50,50,50,50,52,49,50,52,44,49,53,50,32,53,50,33,47,52,48,28,50,49,31,40,53,47,22,66,50,57,84,45,80,38,90,56,56,84,36,62,43,77,43,74,41,62,76,68,72,74,62,49,73,70,30,66,80,36,65,75,92,44,71,68,36,54,51,45,50,49,62,71,49,54,33,36,38,21,58,37,52,67,66,58,36,56,75,67,71,35,72,90,45,48,36,58,35,64,83,68,82,29,24,45,24,33,34,42,26,44,53,50,42,49,33,44,52,50,47,52,46,56,77,44,27,70,76,75,44,67,81,59,49,74,65,55,48,51,52,52,50,48,51,44,34,44,34,44,52,49,52,43,50,48,33,46,25,64,45,44,50,24,45,20,47,17,22,74,40,92,95,43,72,62,66,37,84,37,74,45,48,36,66,18,37,40,47,69,48,40,51,47,59,34,48,76,35,38,48,63,82,75,42,78,66,36,49,60,32,90,86,76,37,59,64,66,78,65,88,70,51,88,76,53,74,78,63,64,95,118